Protein AF-0000000071056641 (afdb_homodimer)

pLDDT: mean 96.07, std 5.94, range [44.53, 98.94]

Radius of gyration: 26.19 Å; Cα contacts (8 Å, |Δi|>4): 1734; chains: 2; bounding box: 54×70×56 Å

InterPro domains:
  IPR001544 Aminotransferase class IV [PF01063] (57-292)
  IPR005786 Branched-chain amino acid aminotransferase II [PIRSF006468] (6-339)
  IPR005786 Branched-chain amino acid aminotransferase II [PTHR42825] (4-339)
  IPR005786 Branched-chain amino acid aminotransferase II [TIGR01123] (30-339)
  IPR018300 Aminotransferase, class IV, conserved site [PS00770] (220-249)
  IPR033939 Branched-chain aminotransferase [cd01557] (42-327)
  IPR036038 Aminotransferase-like, PLP-dependent enzymes [SSF56752] (4-336)
  IPR043131 Branched-chain-amino-acid aminotransferase-like, N-terminal [G3DSA:3.30.470.10] (1-159)
  IPR043132 Branched-chain-amino-acid aminotransferase-like, C-terminal [G3DSA:3.20.10.10] (160-340)

Sequence (680 aa):
MTVELDWENLGFAYRKLPFRYISYYKDGQWDEGDLTEDSKLHISESSPALHYGQQGFEGLKAYRTKDGSVQLFRPDMNAERLQRTADRLLMPQVPTDKFIEACKQVVKANDDFVPPYGTGATLYLRPLLIGVGDIIGVHPAEEYIFTVFAMPVGNYFKGGLAPTNFLIQDKYDRAAPQGTGAAKVGGNYASSLLPGNYAKDKGFSDVIYLDPATHTKIEEVGSANFFGITADNEFITPYSPSILPSITKYSLLYLAENRFNMKAIEGEVRLDELDKFVEAGACGTAAVISPIGGVQHGDDFHVFYSETEVGPVTRKLYNELTGIQFGDIEAPEGWIVKVDMTVELDWENLGFAYRKLPFRYISYYKDGQWDEGDLTEDSKLHISESSPALHYGQQGFEGLKAYRTKDGSVQLFRPDMNAERLQRTADRLLMPQVPTDKFIEACKQVVKANDDFVPPYGTGATLYLRPLLIGVGDIIGVHPAEEYIFTVFAMPVGNYFKGGLAPTNFLIQDKYDRAAPQGTGAAKVGGNYASSLLPGNYAKDKGFSDVIYLDPATHTKIEEVGSANFFGITADNEFITPYSPSILPSITKYSLLYLAENRFNMKAIEGEVRLDELDKFVEAGACGTAAVISPIGGVQHGDDFHVFYSETEVGPVTRKLYNELTGIQFGDIEAPEGWIVKVD

Solvent-accessible surface area (backbone atoms only — not comparable to full-atom values): 34007 Å² total; per-residue (Å²): 122,77,63,89,66,63,52,82,70,49,37,60,48,62,48,92,54,72,45,24,28,43,30,44,32,49,93,87,41,70,56,90,50,45,75,40,66,71,64,53,44,77,39,39,72,39,12,34,22,65,58,30,18,35,25,34,48,53,68,46,47,38,23,32,21,87,88,65,50,37,29,32,56,36,55,64,59,52,25,52,48,46,29,55,26,20,55,53,46,59,42,80,63,62,52,53,67,58,47,48,50,46,51,40,50,32,48,63,71,39,47,55,52,45,31,57,54,89,52,79,23,28,19,36,35,40,42,36,40,34,27,29,41,79,48,49,75,96,62,68,54,77,28,33,40,41,34,35,40,47,28,49,24,26,51,57,45,88,78,48,82,44,26,40,39,30,27,48,41,86,77,50,18,53,30,9,53,44,37,54,22,46,33,56,35,9,28,49,47,22,44,35,42,43,56,33,51,55,22,42,76,72,74,21,78,28,28,33,28,33,34,47,56,75,60,54,28,49,43,34,30,76,91,30,39,41,37,33,29,31,82,84,48,30,41,40,27,50,60,57,68,37,36,61,81,46,68,48,52,52,48,48,43,49,42,36,34,76,72,63,71,27,54,55,42,75,34,88,40,46,63,93,53,57,80,55,30,45,29,36,31,33,29,25,73,74,54,51,46,38,37,35,3,30,39,33,47,88,90,44,73,49,67,40,56,29,64,75,47,65,39,71,66,61,50,50,51,46,51,50,54,51,27,32,53,38,62,77,32,89,61,66,91,80,39,67,46,74,52,129,123,74,64,90,68,64,53,79,70,49,36,59,48,62,47,92,55,72,49,22,28,43,30,44,32,49,92,88,40,70,56,90,51,45,77,41,64,71,65,51,42,77,40,40,73,37,13,34,22,65,57,28,18,33,25,34,48,52,67,45,47,37,24,32,20,89,89,66,50,38,30,33,58,36,53,64,60,52,26,51,50,45,30,53,26,20,54,54,45,59,43,80,63,62,54,52,67,60,47,46,50,45,51,41,51,33,48,63,71,38,46,54,52,45,31,57,55,89,51,78,23,28,21,37,35,40,40,38,39,34,27,30,39,77,48,49,73,97,62,67,55,76,28,33,40,41,33,34,40,50,30,48,23,27,49,56,44,88,79,48,82,44,27,42,39,30,29,48,42,86,77,48,17,54,30,10,52,43,37,55,21,47,34,56,36,8,28,49,47,22,43,35,42,42,55,34,51,54,23,42,76,72,73,22,76,28,28,33,27,34,35,47,55,76,59,54,27,48,44,34,30,76,90,28,38,41,37,32,28,32,82,85,48,31,41,39,27,49,60,57,66,37,36,61,81,47,68,48,51,53,49,48,43,48,42,35,32,77,71,64,72,27,53,55,40,74,35,87,40,46,63,92,52,56,80,55,30,45,30,36,31,33,30,27,72,73,52,51,48,39,38,35,2,30,40,33,47,87,89,46,73,47,67,38,58,28,65,74,46,65,38,71,65,61,49,50,52,45,51,51,53,51,27,32,54,38,62,78,33,89,61,64,89,80,40,68,45,75,53,129

Structure (mmCIF, N/CA/C/O backbone):
data_AF-0000000071056641-model_v1
#
loop_
_entity.id
_entity.type
_entity.pdbx_description
1 polymer 'Branched-chain-amino-acid aminotransferase'
#
loop_
_atom_site.group_PDB
_atom_site.id
_atom_site.type_symbol
_atom_site.label_atom_id
_atom_site.label_alt_id
_atom_site.label_comp_id
_atom_site.label_asym_id
_atom_site.label_entity_id
_atom_site.label_seq_id
_atom_site.pdbx_PDB_ins_code
_atom_site.Cartn_x
_atom_site.Cartn_y
_atom_site.Cartn_z
_atom_site.occupancy
_atom_site.B_iso_or_equiv
_atom_site.auth_seq_id
_atom_site.auth_comp_id
_atom_site.auth_asym_id
_atom_site.auth_atom_id
_atom_site.pdbx_PDB_model_num
ATOM 1 N N . MET A 1 1 ? 27.5 27.75 10.789 1 44.53 1 MET A N 1
ATOM 2 C CA . MET A 1 1 ? 27.391 28.594 9.602 1 44.53 1 MET A CA 1
ATOM 3 C C . MET A 1 1 ? 26.016 28.438 8.953 1 44.53 1 MET A C 1
ATOM 5 O O . MET A 1 1 ? 25.578 27.312 8.695 1 44.53 1 MET A O 1
ATOM 9 N N . THR A 1 2 ? 25.078 29.438 9.062 1 56.69 2 THR A N 1
ATOM 10 C CA . THR A 1 2 ? 23.75 29.406 8.461 1 56.69 2 THR A CA 1
ATOM 11 C C . THR A 1 2 ? 23.828 29.172 6.957 1 56.69 2 THR A C 1
ATOM 13 O O . THR A 1 2 ? 24.625 29.828 6.266 1 56.69 2 THR A O 1
ATOM 16 N N . VAL A 1 3 ? 23.406 27.922 6.527 1 75.75 3 VAL A N 1
ATOM 17 C CA . VAL A 1 3 ? 23.359 27.656 5.094 1 75.75 3 VAL A CA 1
ATOM 18 C C . VAL A 1 3 ? 22.547 28.75 4.395 1 75.75 3 VAL A C 1
ATOM 20 O O . VAL A 1 3 ? 21.656 29.344 4.988 1 75.75 3 VAL A O 1
ATOM 23 N N . GLU A 1 4 ? 23.062 29.297 3.387 1 84.06 4 GLU A N 1
ATOM 24 C CA . GLU A 1 4 ? 22.359 30.312 2.598 1 84.06 4 GLU A CA 1
ATOM 25 C C . GLU A 1 4 ? 21.328 29.688 1.677 1 84.06 4 GLU A C 1
ATOM 27 O O . GLU A 1 4 ? 21.672 29.078 0.66 1 84.06 4 GLU A O 1
ATOM 32 N N . LEU A 1 5 ? 20.141 29.578 2.174 1 89.69 5 LEU A N 1
ATOM 33 C CA . LEU A 1 5 ? 19.016 29.125 1.372 1 89.69 5 LEU A CA 1
ATOM 34 C C . LEU A 1 5 ? 18 30.25 1.178 1 89.69 5 LEU A C 1
ATOM 36 O O . LEU A 1 5 ? 17.922 31.172 1.989 1 89.69 5 LEU A O 1
ATOM 40 N N . ASP A 1 6 ? 17.344 30.281 0.042 1 92.19 6 ASP A N 1
ATOM 41 C CA . ASP A 1 6 ? 16.203 31.172 -0.149 1 92.19 6 ASP A CA 1
ATOM 42 C C . ASP A 1 6 ? 15 30.719 0.666 1 92.19 6 ASP A C 1
ATOM 44 O O . ASP A 1 6 ? 14.062 30.125 0.12 1 92.19 6 ASP A O 1
ATOM 48 N N . TRP A 1 7 ? 14.969 31.094 1.919 1 91.44 7 TRP A N 1
ATOM 49 C CA . TRP A 1 7 ? 14.016 30.594 2.902 1 91.44 7 TRP A CA 1
ATOM 50 C C . TRP A 1 7 ? 12.594 30.984 2.529 1 91.44 7 TRP A C 1
ATOM 52 O O . TRP A 1 7 ? 11.633 30.328 2.938 1 91.44 7 TRP A O 1
ATOM 62 N N . GLU A 1 8 ? 12.422 32.031 1.769 1 86.44 8 GLU A N 1
ATOM 63 C CA . GLU A 1 8 ? 11.094 32.531 1.451 1 86.44 8 GLU A CA 1
ATOM 64 C C . GLU A 1 8 ? 10.469 31.781 0.283 1 86.44 8 GLU A C 1
ATOM 66 O O . GLU A 1 8 ? 9.258 31.859 0.064 1 86.44 8 GLU A O 1
ATOM 71 N N . ASN A 1 9 ? 11.359 31.078 -0.434 1 87 9 ASN A N 1
ATOM 72 C CA . ASN A 1 9 ? 10.883 30.375 -1.617 1 87 9 ASN A CA 1
ATOM 73 C C . ASN A 1 9 ? 11.367 28.938 -1.648 1 87 9 ASN A C 1
ATOM 75 O O . ASN A 1 9 ? 11.867 28.469 -2.672 1 87 9 ASN A O 1
ATOM 79 N N . LEU A 1 10 ? 11.273 28.172 -0.649 1 89.25 10 LEU A N 1
ATOM 80 C CA . LEU A 1 10 ? 11.773 26.812 -0.554 1 89.25 10 LEU A CA 1
ATOM 81 C C . LEU A 1 10 ? 10.828 25.828 -1.239 1 89.25 10 LEU A C 1
ATOM 83 O O . LEU A 1 10 ? 11.258 24.797 -1.754 1 89.25 10 LEU A O 1
ATOM 87 N N . GLY A 1 11 ? 9.484 26.125 -1.281 1 88.38 11 GLY A N 1
ATOM 88 C CA . GLY A 1 11 ? 8.516 25.109 -1.692 1 88.38 11 GLY A CA 1
ATOM 89 C C . GLY A 1 11 ? 8.484 23.906 -0.771 1 88.38 11 GLY A C 1
ATOM 90 O O . GLY A 1 11 ? 8.844 24 0.405 1 88.38 11 GLY A O 1
ATOM 91 N N . PHE A 1 12 ? 7.992 22.719 -1.214 1 90.62 12 PHE A N 1
ATOM 92 C CA . PHE A 1 12 ? 7.922 21.469 -0.471 1 90.62 12 PHE A CA 1
ATOM 93 C C . PHE A 1 12 ? 8.594 20.344 -1.249 1 90.62 12 PHE A C 1
ATOM 95 O O . PHE A 1 12 ? 7.922 19.562 -1.939 1 90.62 12 PHE A O 1
ATOM 102 N N . ALA A 1 13 ? 9.898 20.312 -1.163 1 92 13 ALA A N 1
ATOM 103 C CA . ALA A 1 13 ? 10.672 19.344 -1.946 1 92 13 ALA A CA 1
ATOM 104 C C . ALA A 1 13 ? 11.773 18.719 -1.103 1 92 13 ALA A C 1
ATOM 106 O O . ALA A 1 13 ? 12.234 19.312 -0.127 1 92 13 ALA A O 1
ATOM 107 N N . TYR A 1 14 ? 12.148 17.547 -1.567 1 95.75 14 TYR A N 1
ATOM 108 C CA . TYR A 1 14 ? 13.266 16.859 -0.921 1 95.75 14 TYR A CA 1
ATOM 109 C C . TYR A 1 14 ? 14.555 17.656 -1.056 1 95.75 14 TYR A C 1
ATOM 111 O O . TYR A 1 14 ? 14.82 18.25 -2.109 1 95.75 14 TYR A O 1
ATOM 119 N N . ARG A 1 15 ? 15.297 17.766 -0.001 1 95.69 15 ARG A N 1
ATOM 120 C CA . ARG A 1 15 ? 16.656 18.266 0.057 1 95.69 15 ARG A CA 1
ATOM 121 C C . ARG A 1 15 ? 17.547 17.359 0.908 1 95.69 15 ARG A C 1
ATOM 123 O O . ARG A 1 15 ? 17.219 17.078 2.064 1 95.69 15 ARG A O 1
ATOM 130 N N . LYS A 1 16 ? 18.625 16.922 0.316 1 96.62 16 LYS A N 1
ATOM 131 C CA . LYS A 1 16 ? 19.531 16.062 1.068 1 96.62 16 LYS A CA 1
ATOM 132 C C . LYS A 1 16 ? 20.266 16.844 2.145 1 96.62 16 LYS A C 1
ATOM 134 O O . LYS A 1 16 ? 21.094 17.703 1.835 1 96.62 16 LYS A O 1
ATOM 139 N N . LEU A 1 17 ? 19.953 16.547 3.328 1 97.88 17 LEU A N 1
ATOM 140 C CA . LEU A 1 17 ? 20.672 17.172 4.438 1 97.88 17 LEU A CA 1
ATOM 141 C C . LEU A 1 17 ? 21.812 16.266 4.906 1 97.88 17 LEU A C 1
ATOM 143 O O . LEU A 1 17 ? 21.859 15.086 4.562 1 97.88 17 LEU A O 1
ATOM 147 N N . PRO A 1 18 ? 22.75 16.828 5.672 1 97.75 18 PRO A N 1
ATOM 148 C CA . PRO A 1 18 ? 23.953 16.094 6.043 1 97.75 18 PRO A CA 1
ATOM 149 C C . PRO A 1 18 ? 23.656 14.867 6.91 1 97.75 18 PRO A C 1
ATOM 151 O O . PRO A 1 18 ? 24.328 13.836 6.789 1 97.75 18 PRO A O 1
ATOM 154 N N . PHE A 1 19 ? 22.562 15.031 7.766 1 98.69 19 PHE A N 1
ATOM 155 C CA . PHE A 1 19 ? 22.406 13.961 8.742 1 98.69 19 PHE A CA 1
ATOM 156 C C . PHE A 1 19 ? 20.969 13.445 8.766 1 98.69 19 PHE A C 1
ATOM 158 O O . PHE A 1 19 ? 20.031 14.219 8.578 1 98.69 19 PHE A O 1
ATOM 165 N N . ARG A 1 20 ? 20.828 12.203 8.977 1 98.88 20 ARG A N 1
ATOM 166 C CA . ARG A 1 20 ? 19.594 11.531 9.352 1 98.88 20 ARG A CA 1
ATOM 167 C C . ARG A 1 20 ? 19.828 10.508 10.453 1 98.88 20 ARG A C 1
ATOM 169 O O . ARG A 1 20 ? 20.984 10.227 10.805 1 98.88 20 ARG A O 1
ATOM 176 N N . TYR A 1 21 ? 18.812 10.117 11.07 1 98.94 21 TYR A N 1
ATOM 177 C CA . TYR A 1 21 ? 18.844 9.086 12.102 1 98.94 21 TYR A CA 1
ATOM 178 C C . TYR A 1 21 ? 18.469 7.727 11.516 1 98.94 21 TYR A C 1
ATOM 180 O O . TYR A 1 21 ? 17.578 7.637 10.664 1 98.94 21 TYR A O 1
ATOM 188 N N . ILE A 1 22 ? 19.109 6.645 11.906 1 98.94 22 ILE A N 1
ATOM 189 C CA . ILE A 1 22 ? 18.719 5.305 11.469 1 98.94 22 ILE A CA 1
ATOM 190 C C . ILE A 1 22 ? 18.875 4.32 12.625 1 98.94 22 ILE A C 1
ATOM 192 O O . ILE A 1 22 ? 19.844 4.398 13.391 1 98.94 22 ILE A O 1
ATOM 196 N N . SER A 1 23 ? 17.953 3.5 12.82 1 98.94 23 SER A N 1
ATOM 197 C CA . SER A 1 23 ? 17.922 2.426 13.805 1 98.94 23 SER A CA 1
ATOM 198 C C . SER A 1 23 ? 17.406 1.129 13.203 1 98.94 23 SER A C 1
ATOM 200 O O . SER A 1 23 ? 16.562 1.153 12.305 1 98.94 23 SER A O 1
ATOM 202 N N . TYR A 1 24 ? 17.875 0.004 13.688 1 98.88 24 TYR A N 1
ATOM 203 C CA . TYR A 1 24 ? 17.5 -1.311 13.18 1 98.88 24 TYR A CA 1
ATOM 204 C C . TYR A 1 24 ? 16.844 -2.152 14.273 1 98.88 24 TYR A C 1
ATOM 206 O O . TYR A 1 24 ? 17.234 -2.074 15.438 1 98.88 24 TYR A O 1
ATOM 214 N N . TYR A 1 25 ? 15.875 -2.822 13.953 1 98.88 25 TYR A N 1
ATOM 215 C CA . TYR A 1 25 ? 15.266 -3.844 14.797 1 98.88 25 TYR A CA 1
ATOM 216 C C . TYR A 1 25 ? 15.648 -5.242 14.328 1 98.88 25 TYR A C 1
ATOM 218 O O . TYR A 1 25 ? 15.438 -5.594 13.164 1 98.88 25 TYR A O 1
ATOM 226 N N . LYS A 1 26 ? 16.172 -6.016 15.125 1 97.81 26 LYS A N 1
ATOM 227 C CA . LYS A 1 26 ? 16.578 -7.402 14.883 1 97.81 26 LYS A CA 1
ATOM 228 C C . LYS A 1 26 ? 16.516 -8.219 16.172 1 97.81 26 LYS A C 1
ATOM 230 O O . LYS A 1 26 ? 16.812 -7.703 17.25 1 97.81 26 LYS A O 1
ATOM 235 N N . ASP A 1 27 ? 16.094 -9.484 16.062 1 97.06 27 ASP A N 1
ATOM 236 C CA . ASP A 1 27 ? 16.047 -10.422 17.188 1 97.06 27 ASP A CA 1
ATOM 237 C C . ASP A 1 27 ? 15.219 -9.859 18.344 1 97.06 27 ASP A C 1
ATOM 239 O O . ASP A 1 27 ? 15.625 -9.945 19.5 1 97.06 27 ASP A O 1
ATOM 243 N N . GLY A 1 28 ? 14.266 -9.141 18.031 1 96.44 28 GLY A N 1
ATOM 244 C CA . GLY A 1 28 ? 13.281 -8.742 19.016 1 96.44 28 GLY A CA 1
ATOM 245 C C . GLY A 1 28 ? 13.602 -7.422 19.688 1 96.44 28 GLY A C 1
ATOM 246 O O . GLY A 1 28 ? 12.969 -7.047 20.672 1 96.44 28 GLY A O 1
ATOM 247 N N . GLN A 1 29 ? 14.586 -6.699 19.125 1 98.12 29 GLN A N 1
ATOM 248 C CA . GLN A 1 29 ? 14.945 -5.469 19.828 1 98.12 29 GLN A CA 1
ATOM 249 C C . GLN A 1 29 ? 15.438 -4.406 18.844 1 98.12 29 GLN A C 1
ATOM 251 O O . GLN A 1 29 ? 16.047 -4.727 17.828 1 98.12 29 GLN A O 1
ATOM 256 N N . TRP A 1 30 ? 15.195 -3.141 19.203 1 98.75 30 TRP A N 1
ATOM 257 C CA . TRP A 1 30 ? 15.797 -2.006 18.516 1 98.75 30 TRP A CA 1
ATOM 258 C C . TRP A 1 30 ? 17.234 -1.785 18.969 1 98.75 30 TRP A C 1
ATOM 260 O O . TRP A 1 30 ? 17.531 -1.89 20.172 1 98.75 30 TRP A O 1
ATOM 270 N N . ASP A 1 31 ? 18.125 -1.463 18.109 1 98.75 31 ASP A N 1
ATOM 271 C CA . ASP A 1 31 ? 19.438 -1.009 18.531 1 98.75 31 ASP A CA 1
ATOM 272 C C . ASP A 1 31 ? 19.406 0.447 18.984 1 98.75 31 ASP A C 1
ATOM 274 O O . ASP A 1 31 ? 18.328 1.037 19.109 1 98.75 31 ASP A O 1
ATOM 278 N N . GLU A 1 32 ? 20.484 1.007 19.328 1 98.12 32 GLU A N 1
ATOM 279 C CA . GLU A 1 32 ? 20.531 2.346 19.906 1 98.12 32 GLU A CA 1
ATOM 280 C C . GLU A 1 32 ? 20.281 3.412 18.844 1 98.12 32 GLU A C 1
ATOM 282 O O . GLU A 1 32 ? 19.828 4.52 19.156 1 98.12 32 GLU A O 1
ATOM 287 N N . GLY A 1 33 ? 20.422 3.068 17.562 1 98.38 33 GLY A N 1
ATOM 288 C CA . GLY A 1 33 ? 20.344 4.043 16.484 1 98.38 33 GLY A CA 1
ATOM 289 C C . GLY A 1 33 ? 21.531 4.977 16.438 1 98.38 33 GLY A C 1
ATOM 290 O O . GLY A 1 33 ? 22.328 5.031 17.375 1 98.38 33 GLY A O 1
ATOM 291 N N . ASP A 1 34 ? 21.688 5.633 15.305 1 98.12 34 ASP A N 1
ATOM 292 C CA . ASP A 1 34 ? 22.797 6.566 15.102 1 98.12 34 ASP A CA 1
ATOM 293 C C . ASP A 1 34 ? 22.453 7.59 14.016 1 98.12 34 ASP A C 1
ATOM 295 O O . ASP A 1 34 ? 21.562 7.367 13.203 1 98.12 34 ASP A O 1
ATOM 299 N N . LEU A 1 35 ? 23.141 8.711 14.102 1 98.81 35 LEU A N 1
ATOM 300 C CA . LEU A 1 35 ? 23.125 9.625 12.977 1 98.81 35 LEU A CA 1
ATOM 301 C C . LEU A 1 35 ? 24 9.117 11.836 1 98.81 35 LEU A C 1
ATOM 303 O O . LEU A 1 35 ? 25.031 8.484 12.086 1 98.81 35 LEU A O 1
ATOM 307 N N . THR A 1 36 ? 23.594 9.289 10.672 1 98.75 36 THR A N 1
ATOM 308 C CA . THR A 1 36 ? 24.359 8.883 9.5 1 98.75 36 THR A CA 1
ATOM 309 C C . THR A 1 36 ? 24.25 9.938 8.398 1 98.75 36 THR A C 1
ATOM 311 O O . THR A 1 36 ? 23.312 10.727 8.375 1 98.75 36 THR A O 1
ATOM 314 N N . GLU A 1 37 ? 25.219 9.977 7.547 1 98.69 37 GLU A N 1
ATOM 315 C CA . GLU A 1 37 ? 25.219 10.883 6.402 1 98.69 37 GLU A CA 1
ATOM 316 C C . GLU A 1 37 ? 24.719 10.172 5.145 1 98.69 37 GLU A C 1
ATOM 318 O O . GLU A 1 37 ? 24.562 10.805 4.094 1 98.69 37 GLU A O 1
ATOM 323 N N . ASP A 1 38 ? 24.484 8.883 5.195 1 98.56 38 ASP A N 1
ATOM 324 C CA . ASP A 1 38 ? 24.062 8.078 4.055 1 98.56 38 ASP A CA 1
ATOM 325 C C . ASP A 1 38 ? 22.562 8.25 3.793 1 98.56 38 ASP A C 1
ATOM 327 O O . ASP A 1 38 ? 21.734 7.766 4.562 1 98.56 38 ASP A O 1
ATOM 331 N N . SER A 1 39 ? 22.25 8.891 2.707 1 98.56 39 SER A N 1
ATOM 332 C CA . SER A 1 39 ? 20.844 9.188 2.4 1 98.56 39 SER A CA 1
ATOM 333 C C . SER A 1 39 ? 20.203 8.062 1.6 1 98.56 39 SER A C 1
ATOM 335 O O . SER A 1 39 ? 19.109 8.211 1.078 1 98.56 39 SER A O 1
ATOM 337 N N . LYS A 1 40 ? 20.906 6.945 1.434 1 98.5 40 LYS A N 1
ATOM 338 C CA . LYS A 1 40 ? 20.375 5.773 0.737 1 98.5 40 LYS A CA 1
ATOM 339 C C . LYS A 1 40 ? 20.078 4.641 1.714 1 98.5 40 LYS A C 1
ATOM 341 O O . LYS A 1 40 ? 20.812 4.441 2.682 1 98.5 40 LYS A O 1
ATOM 346 N N . LEU A 1 41 ? 19.016 3.969 1.493 1 98.69 41 LEU A N 1
ATOM 347 C CA . LEU A 1 41 ? 18.75 2.709 2.182 1 98.69 41 LEU A CA 1
ATOM 348 C C . LEU A 1 41 ? 19.234 1.523 1.352 1 98.69 41 LEU A C 1
ATOM 350 O O . LEU A 1 41 ? 19.047 1.491 0.135 1 98.69 41 LEU A O 1
ATOM 354 N N . HIS A 1 42 ? 19.938 0.665 1.967 1 98.69 42 HIS A N 1
ATOM 355 C CA . HIS A 1 42 ? 20.453 -0.559 1.367 1 98.69 42 HIS A CA 1
ATOM 356 C C . HIS A 1 42 ? 19.719 -1.785 1.884 1 98.69 42 HIS A C 1
ATOM 358 O O . HIS A 1 42 ? 20 -2.281 2.975 1 98.69 42 HIS A O 1
ATOM 364 N N . ILE A 1 43 ? 18.781 -2.236 1.174 1 98.69 43 ILE A N 1
ATOM 365 C CA . ILE A 1 43 ? 17.891 -3.262 1.718 1 98.69 43 ILE A CA 1
ATOM 366 C C . ILE A 1 43 ? 17.766 -4.414 0.725 1 98.69 43 ILE A C 1
ATOM 368 O O . ILE A 1 43 ? 18.016 -4.242 -0.472 1 98.69 43 ILE A O 1
ATOM 372 N N . SER A 1 44 ? 17.391 -5.535 1.195 1 98.62 44 SER A N 1
ATOM 373 C CA . SER A 1 44 ? 17.203 -6.734 0.388 1 98.62 44 SER A CA 1
ATOM 374 C C . SER A 1 44 ? 16.234 -6.48 -0.762 1 98.62 44 SER A C 1
ATOM 376 O O . SER A 1 44 ? 15.219 -5.805 -0.587 1 98.62 44 SER A O 1
ATOM 378 N N . GLU A 1 45 ? 16.469 -7.086 -1.904 1 98.5 45 GLU A N 1
ATOM 379 C CA . GLU A 1 45 ? 15.555 -7.043 -3.049 1 98.5 45 GLU A CA 1
ATOM 380 C C . GLU A 1 45 ? 14.211 -7.68 -2.715 1 98.5 45 GLU A C 1
ATOM 382 O O . GLU A 1 45 ? 13.227 -7.488 -3.436 1 98.5 45 GLU A O 1
ATOM 387 N N . SER A 1 46 ? 14.188 -8.43 -1.625 1 98.38 46 SER A N 1
ATOM 388 C CA . SER A 1 46 ? 12.969 -9.141 -1.259 1 98.38 46 SER A CA 1
ATOM 389 C C . SER A 1 46 ? 12.312 -8.516 -0.029 1 98.38 46 SER A C 1
ATOM 391 O O . SER A 1 46 ? 11.453 -9.141 0.604 1 98.38 46 SER A O 1
ATOM 393 N N . SER A 1 47 ? 12.672 -7.316 0.354 1 98.69 47 SER A N 1
ATOM 394 C CA . SER A 1 47 ? 12.164 -6.676 1.563 1 98.69 47 SER A CA 1
ATOM 395 C C . SER A 1 47 ? 10.648 -6.527 1.514 1 98.69 47 SER A C 1
ATOM 397 O O . SER A 1 47 ? 10.102 -6.039 0.523 1 98.69 47 SER A O 1
ATOM 399 N N . PRO A 1 48 ? 9.914 -6.855 2.561 1 98.56 48 PRO A N 1
ATOM 400 C CA . PRO A 1 48 ? 8.453 -6.75 2.59 1 98.56 48 PRO A CA 1
ATOM 401 C C . PRO A 1 48 ? 7.961 -5.328 2.332 1 98.56 48 PRO A C 1
ATOM 403 O O . PRO A 1 48 ? 6.879 -5.137 1.77 1 98.56 48 PRO A O 1
ATOM 406 N N . ALA A 1 49 ? 8.773 -4.348 2.639 1 98.69 49 ALA A N 1
ATOM 407 C CA . ALA A 1 49 ? 8.398 -2.961 2.375 1 98.69 49 ALA A CA 1
ATOM 408 C C . ALA A 1 49 ? 8.234 -2.711 0.879 1 98.69 49 ALA A C 1
ATOM 410 O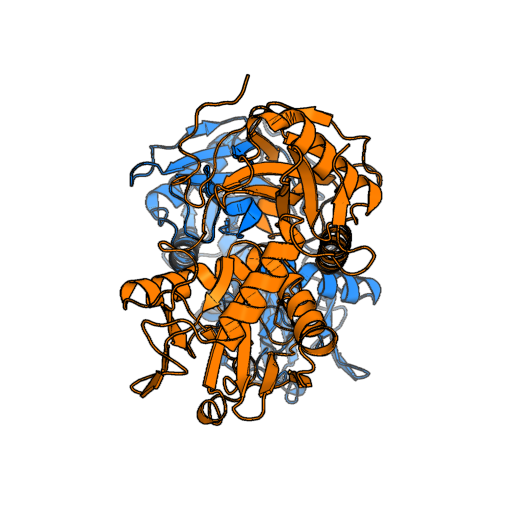 O . ALA A 1 49 ? 7.473 -1.835 0.468 1 98.69 49 ALA A O 1
ATOM 411 N N . LEU A 1 50 ? 8.922 -3.498 0.056 1 98.62 50 LEU A N 1
ATOM 412 C CA . LEU A 1 50 ? 8.953 -3.26 -1.383 1 98.62 50 LEU A CA 1
ATOM 413 C C . LEU A 1 50 ? 7.922 -4.129 -2.098 1 98.62 50 LEU A C 1
ATOM 415 O O . LEU A 1 50 ? 7.539 -3.838 -3.232 1 98.62 50 LEU A O 1
ATOM 419 N N . HIS A 1 51 ? 7.461 -5.188 -1.435 1 98 51 HIS A N 1
ATOM 420 C CA . HIS A 1 51 ? 6.578 -6.152 -2.084 1 98 51 HIS A CA 1
ATOM 421 C C . HIS A 1 51 ? 5.191 -6.145 -1.455 1 98 51 HIS A C 1
ATOM 423 O O . HIS A 1 51 ? 4.184 -6.223 -2.162 1 98 51 HIS A O 1
ATOM 429 N N . TYR A 1 52 ? 5.195 -5.98 -0.166 1 97.38 52 TYR A N 1
ATOM 430 C CA . TYR A 1 52 ? 3.947 -6.195 0.557 1 97.38 52 TYR A CA 1
ATOM 431 C C . TYR A 1 52 ? 3.531 -4.941 1.314 1 97.38 52 TYR A C 1
ATOM 433 O O . TYR A 1 52 ? 2.779 -5.016 2.289 1 97.38 52 TYR A O 1
ATOM 441 N N . GLY A 1 53 ? 4.141 -3.816 0.983 1 98 53 GLY A N 1
ATOM 442 C CA . GLY A 1 53 ? 3.707 -2.521 1.482 1 98 53 GLY A CA 1
ATOM 443 C C . GLY A 1 53 ? 3.82 -2.395 2.99 1 98 53 GLY A C 1
ATOM 444 O O . GLY A 1 53 ? 3.062 -1.65 3.613 1 98 53 GLY A O 1
ATOM 445 N N . GLN A 1 54 ? 4.676 -3.164 3.611 1 98.56 54 GLN A N 1
ATOM 446 C CA . GLN A 1 54 ? 4.844 -3.051 5.055 1 98.56 54 GLN A CA 1
ATOM 447 C C . GLN A 1 54 ? 5.66 -1.812 5.418 1 98.56 54 GLN A C 1
ATOM 449 O O . GLN A 1 54 ? 6.848 -1.912 5.734 1 98.56 54 GLN A O 1
ATOM 454 N N . GLN A 1 55 ? 4.988 -0.68 5.34 1 98.5 55 GLN A N 1
ATOM 455 C CA . GLN A 1 55 ? 5.559 0.651 5.523 1 98.5 55 GLN A CA 1
ATOM 456 C C . GLN A 1 55 ? 4.629 1.537 6.348 1 98.5 55 GLN A C 1
ATOM 458 O O . GLN A 1 55 ? 3.406 1.484 6.188 1 98.5 55 GLN A O 1
ATOM 463 N N . GLY A 1 56 ? 5.164 2.25 7.285 1 98.56 56 GLY A N 1
ATOM 464 C CA . GLY A 1 56 ? 4.512 3.346 7.984 1 98.56 56 GLY A CA 1
ATOM 465 C C . GLY A 1 56 ? 5.375 4.586 8.086 1 98.56 56 GLY A C 1
ATOM 466 O O . GLY A 1 56 ? 6.602 4.492 8.164 1 98.56 56 GLY A O 1
ATOM 467 N N . PHE A 1 57 ? 4.773 5.703 8.016 1 98.62 57 PHE A N 1
ATOM 468 C CA . PHE A 1 57 ? 5.562 6.926 8.109 1 98.62 57 PHE A CA 1
ATOM 469 C C . PHE A 1 57 ? 4.805 8 8.883 1 98.62 57 PHE A C 1
ATOM 471 O O . PHE A 1 57 ? 3.617 7.848 9.164 1 98.62 57 PHE A O 1
ATOM 478 N N . GLU A 1 58 ? 5.473 9.016 9.266 1 98.69 58 GLU A N 1
ATOM 479 C CA . GLU A 1 58 ? 4.918 10.211 9.898 1 98.69 58 GLU A CA 1
ATOM 480 C C . GLU A 1 58 ? 5.461 11.477 9.258 1 98.69 58 GLU A C 1
ATOM 482 O O . GLU A 1 58 ? 6.363 11.422 8.414 1 98.69 58 GLU A O 1
ATOM 487 N N . GLY A 1 59 ? 4.91 12.547 9.547 1 98.06 59 GLY A N 1
ATOM 488 C CA . GLY A 1 59 ? 5.34 13.891 9.203 1 98.06 59 GLY A CA 1
ATOM 489 C C . GLY A 1 59 ? 5.102 14.898 10.32 1 98.06 59 GLY A C 1
ATOM 490 O O . GLY A 1 59 ? 3.998 14.977 10.859 1 98.06 59 GLY A O 1
ATOM 491 N N . LEU A 1 60 ? 6.07 15.5 10.664 1 98.69 60 LEU A N 1
ATOM 492 C CA . LEU A 1 60 ? 5.969 16.594 11.625 1 98.69 60 LEU A CA 1
ATOM 493 C C . LEU A 1 60 ? 6.988 17.688 11.312 1 98.69 60 LEU A C 1
ATOM 495 O O . LEU A 1 60 ? 7.727 17.594 10.336 1 98.69 60 LEU A O 1
ATOM 499 N N . LYS A 1 61 ? 6.949 18.75 12.062 1 98.5 61 LYS A N 1
ATOM 500 C CA . LYS A 1 61 ? 7.812 19.891 11.75 1 98.5 61 LYS A CA 1
ATOM 501 C C . LYS A 1 61 ? 8.531 20.391 12.992 1 98.5 61 LYS A C 1
ATOM 503 O O . LYS A 1 61 ? 8.039 20.234 14.109 1 98.5 61 LYS A O 1
ATOM 508 N N . ALA A 1 62 ? 9.688 20.922 12.766 1 98.75 62 ALA A N 1
ATOM 509 C CA . ALA A 1 62 ? 10.414 21.719 13.742 1 98.75 62 ALA A CA 1
ATOM 510 C C . ALA A 1 62 ? 10.344 23.203 13.391 1 98.75 62 ALA A C 1
ATOM 512 O O . ALA A 1 62 ? 10.43 23.578 12.219 1 98.75 62 ALA A O 1
ATOM 513 N N . TYR A 1 63 ? 10.195 24.016 14.398 1 98.25 63 TYR A N 1
ATOM 514 C CA . TYR A 1 63 ? 9.977 25.438 14.25 1 98.25 63 TYR A CA 1
ATOM 515 C C . TYR A 1 63 ? 11.016 26.234 15.039 1 98.25 63 TYR A C 1
ATOM 517 O O . TYR A 1 63 ? 11.195 26.016 16.234 1 98.25 63 TYR A O 1
ATOM 525 N N . ARG A 1 64 ? 11.68 27.141 14.336 1 98.06 64 ARG A N 1
ATOM 526 C CA . ARG A 1 64 ? 12.492 28.094 15.078 1 98.06 64 ARG A CA 1
ATOM 527 C C . ARG A 1 64 ? 11.625 29.219 15.633 1 98.06 64 ARG A C 1
ATOM 529 O O . ARG A 1 64 ? 10.812 29.812 14.914 1 98.06 64 ARG A O 1
ATOM 536 N N . THR A 1 65 ? 11.766 29.5 16.906 1 97.94 65 THR A N 1
ATOM 537 C CA . THR A 1 65 ? 10.969 30.531 17.562 1 97.94 65 THR A CA 1
ATOM 538 C C . THR A 1 65 ? 11.711 31.859 17.562 1 97.94 65 THR A C 1
ATOM 540 O O . THR A 1 65 ? 12.867 31.938 17.125 1 97.94 65 THR A O 1
ATOM 543 N N . LYS A 1 66 ? 11.078 32.812 18.047 1 97.5 66 LYS A N 1
ATOM 544 C CA . LYS A 1 66 ? 11.586 34.188 18.031 1 97.5 66 LYS A CA 1
ATOM 545 C C . LYS A 1 66 ? 12.898 34.281 18.797 1 97.5 66 LYS A C 1
ATOM 547 O O . LYS A 1 66 ? 13.789 35.062 18.438 1 97.5 66 LYS A O 1
ATOM 552 N N . ASP A 1 67 ? 13.109 33.562 19.859 1 96.81 67 ASP A N 1
ATOM 553 C CA . ASP A 1 67 ? 14.305 33.656 20.688 1 96.81 67 ASP A CA 1
ATOM 554 C C . ASP A 1 67 ? 15.414 32.75 20.141 1 96.81 67 ASP A C 1
ATOM 556 O O . ASP A 1 67 ? 16.453 32.594 20.781 1 96.81 67 ASP A O 1
ATOM 560 N N . GLY A 1 68 ? 15.141 32.031 19.031 1 96 68 GLY A N 1
ATOM 561 C CA . GLY A 1 68 ? 16.172 31.234 18.375 1 96 68 GLY A CA 1
ATOM 562 C C . GLY A 1 68 ? 16.094 29.766 18.734 1 96 68 GLY A C 1
ATOM 563 O O . GLY A 1 68 ? 16.703 28.922 18.078 1 96 68 GLY A O 1
ATOM 564 N N . SER A 1 69 ? 15.328 29.531 19.797 1 97.44 69 SER A N 1
ATOM 565 C CA . SER A 1 69 ? 15.156 28.125 20.156 1 97.44 69 SER A CA 1
ATOM 566 C C . SER A 1 69 ? 14.344 27.359 19.109 1 97.44 69 SER A C 1
ATOM 568 O O . SER A 1 69 ? 13.695 27.984 18.266 1 97.44 69 SER A O 1
ATOM 570 N N . VAL A 1 70 ? 14.5 26.078 19.094 1 98.56 70 VAL A N 1
ATOM 571 C CA . VAL A 1 70 ? 13.758 25.234 18.156 1 98.56 70 VAL A CA 1
ATOM 572 C C . VAL A 1 70 ? 12.812 24.312 18.938 1 98.56 70 VAL A C 1
ATOM 574 O O . VAL A 1 70 ? 13.164 23.812 20.016 1 98.56 70 VAL A O 1
ATOM 577 N N . GLN A 1 71 ? 11.562 24.125 18.391 1 98.75 71 GLN A N 1
ATOM 578 C CA . GLN A 1 71 ? 10.602 23.266 19.078 1 98.75 71 GLN A CA 1
ATOM 579 C C . GLN A 1 71 ? 9.859 22.375 18.078 1 98.75 71 GLN A C 1
ATOM 581 O O . GLN A 1 71 ? 9.75 22.703 16.906 1 98.75 71 GLN A O 1
ATOM 586 N N . LEU A 1 72 ? 9.438 21.219 18.578 1 98.88 72 LEU A N 1
ATOM 587 C CA . LEU A 1 72 ? 8.57 20.297 17.859 1 98.88 72 LEU A CA 1
ATOM 588 C C . LEU A 1 72 ? 7.125 20.438 18.312 1 98.88 72 LEU A C 1
ATOM 590 O O . LEU A 1 72 ? 6.863 20.75 19.484 1 98.88 72 LEU A O 1
ATOM 594 N N . PHE A 1 73 ? 6.227 20.266 17.469 1 98.75 73 PHE A N 1
ATOM 595 C CA . PHE A 1 73 ? 4.801 20.312 17.766 1 98.75 73 PHE A CA 1
ATOM 596 C C . PHE A 1 73 ? 4.23 18.906 17.906 1 98.75 73 PHE A C 1
ATOM 598 O O . PHE A 1 73 ? 4.109 18.172 16.922 1 98.75 73 PHE A O 1
ATOM 605 N N . ARG A 1 74 ? 3.895 18.422 19.109 1 98.75 74 ARG A N 1
ATOM 606 C CA . ARG A 1 74 ? 3.176 17.234 19.531 1 98.75 74 ARG A CA 1
ATOM 607 C C . ARG A 1 74 ? 3.801 15.969 18.953 1 98.75 74 ARG A C 1
ATOM 609 O O . ARG A 1 74 ? 3.096 15.109 18.422 1 98.75 74 ARG A O 1
ATOM 616 N N . PRO A 1 75 ? 5.141 15.844 19.078 1 98.88 75 PRO A N 1
ATOM 617 C CA . PRO A 1 75 ? 5.789 14.648 18.531 1 98.88 75 PRO A CA 1
ATOM 618 C C . PRO A 1 75 ? 5.34 13.367 19.219 1 98.88 75 PRO A C 1
ATOM 620 O O . PRO A 1 75 ? 5.445 12.281 18.641 1 98.88 75 PRO A O 1
ATOM 623 N N . ASP A 1 76 ? 4.82 13.484 20.422 1 98.81 76 ASP A N 1
ATOM 624 C CA . ASP A 1 76 ? 4.309 12.328 21.141 1 98.81 76 ASP A CA 1
ATOM 625 C C . ASP A 1 76 ? 3.105 11.719 20.422 1 98.81 76 ASP A C 1
ATOM 627 O O . ASP A 1 76 ? 2.947 10.5 20.391 1 98.81 76 ASP A O 1
ATOM 631 N N . MET A 1 77 ? 2.271 12.586 19.859 1 98.88 77 MET A N 1
ATOM 632 C CA . MET A 1 77 ? 1.099 12.117 19.125 1 98.88 77 MET A CA 1
ATOM 633 C C . MET A 1 77 ? 1.507 11.43 17.828 1 98.88 77 MET A C 1
ATOM 635 O O . MET A 1 77 ? 0.861 10.477 17.406 1 98.88 77 MET A O 1
ATOM 639 N N . ASN A 1 78 ? 2.576 11.945 17.188 1 98.88 78 ASN A N 1
ATOM 640 C CA . ASN A 1 78 ? 3.113 11.258 16.031 1 98.88 78 ASN A CA 1
ATOM 641 C C . ASN A 1 78 ? 3.643 9.875 16.391 1 98.88 78 ASN A C 1
ATOM 643 O O . ASN A 1 78 ? 3.406 8.906 15.664 1 98.88 78 ASN A O 1
ATOM 647 N N . ALA A 1 79 ? 4.344 9.82 17.484 1 98.94 79 ALA A N 1
ATOM 648 C CA . ALA A 1 79 ? 4.863 8.539 17.938 1 98.94 79 ALA A CA 1
ATOM 649 C C . ALA A 1 79 ? 3.732 7.543 18.172 1 98.94 79 ALA A C 1
ATOM 651 O O . ALA A 1 79 ? 3.805 6.391 17.734 1 98.94 79 ALA A O 1
ATOM 652 N N . GLU A 1 80 ? 2.727 7.996 18.844 1 98.88 80 GLU A N 1
ATOM 653 C CA . GLU A 1 80 ? 1.585 7.137 19.141 1 98.88 80 GLU A CA 1
ATOM 654 C C . GLU A 1 80 ? 0.896 6.664 17.859 1 98.88 80 GLU A C 1
ATOM 656 O O . GLU A 1 80 ? 0.482 5.508 17.766 1 98.88 80 GLU A O 1
ATOM 661 N N . ARG A 1 81 ? 0.716 7.562 16.969 1 98.81 81 ARG A N 1
ATOM 662 C CA . ARG A 1 81 ? 0.074 7.188 15.711 1 98.81 81 ARG A CA 1
ATOM 663 C C . ARG A 1 81 ? 0.927 6.188 14.938 1 98.81 81 ARG A C 1
ATOM 665 O O . ARG A 1 81 ? 0.399 5.262 14.312 1 98.81 81 ARG A O 1
ATOM 672 N N . LEU A 1 82 ? 2.23 6.371 14.938 1 98.94 82 LEU A N 1
ATOM 673 C CA . LEU A 1 82 ? 3.1 5.398 14.289 1 98.94 82 LEU A CA 1
ATOM 674 C C . LEU A 1 82 ? 2.965 4.023 14.945 1 98.94 82 LEU A C 1
ATOM 676 O O . LEU A 1 82 ? 3.031 3 14.258 1 98.94 82 LEU A O 1
ATOM 680 N N . GLN A 1 83 ? 2.818 4.02 16.266 1 98.94 83 GLN A N 1
ATOM 681 C CA . GLN A 1 83 ? 2.641 2.754 16.969 1 98.94 83 GLN A CA 1
ATOM 682 C C . GLN A 1 83 ? 1.354 2.059 16.531 1 98.94 83 GLN A C 1
ATOM 684 O O . GLN A 1 83 ? 1.336 0.843 16.328 1 98.94 83 GLN A O 1
ATOM 689 N N . ARG A 1 84 ? 0.276 2.785 16.359 1 98.75 84 ARG A N 1
ATOM 690 C CA . ARG A 1 84 ? -0.97 2.201 15.875 1 98.75 84 ARG A CA 1
ATOM 691 C C . ARG A 1 84 ? -0.803 1.652 14.461 1 98.75 84 ARG A C 1
ATOM 693 O O . ARG A 1 84 ? -1.334 0.588 14.133 1 98.75 84 ARG A O 1
ATOM 700 N N . THR A 1 85 ? -0.114 2.443 13.641 1 98.81 85 THR A N 1
ATOM 701 C CA . THR A 1 85 ? 0.181 1.983 12.289 1 98.81 85 THR A CA 1
ATOM 702 C C . THR A 1 85 ? 0.986 0.688 12.32 1 98.81 85 THR A C 1
ATOM 704 O O . THR A 1 85 ? 0.689 -0.253 11.586 1 98.81 85 THR A O 1
ATOM 707 N N . ALA A 1 86 ? 2.006 0.67 13.18 1 98.88 86 ALA A N 1
ATOM 708 C CA . ALA A 1 86 ? 2.838 -0.52 13.328 1 98.88 86 ALA A CA 1
ATOM 709 C C . ALA A 1 86 ? 1.997 -1.729 13.7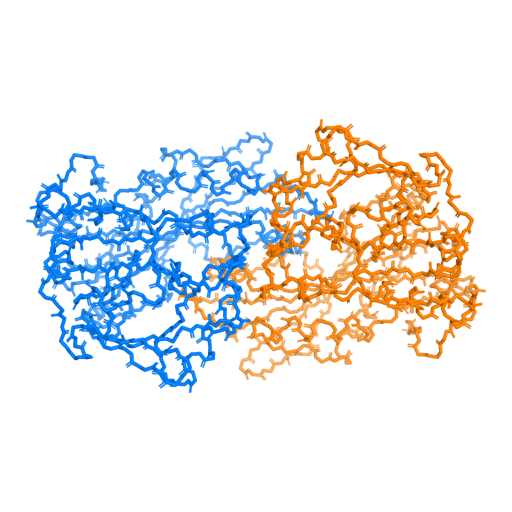34 1 98.88 86 ALA A C 1
ATOM 711 O O . ALA A 1 86 ? 2.148 -2.814 13.164 1 98.88 86 ALA A O 1
ATOM 712 N N . ASP A 1 87 ? 1.135 -1.562 14.656 1 98.75 87 ASP A N 1
ATOM 713 C CA . ASP A 1 87 ? 0.269 -2.646 15.109 1 98.75 87 ASP A CA 1
ATOM 714 C C . ASP A 1 87 ? -0.588 -3.18 13.961 1 98.75 87 ASP A C 1
ATOM 716 O O . ASP A 1 87 ? -0.748 -4.391 13.812 1 98.75 87 ASP A O 1
ATOM 720 N N . ARG A 1 88 ? -1.108 -2.297 13.172 1 98.38 88 ARG A N 1
ATOM 721 C CA . ARG A 1 88 ? -1.988 -2.678 12.07 1 98.38 88 ARG A CA 1
ATOM 722 C C . ARG A 1 88 ? -1.246 -3.525 11.047 1 98.38 88 ARG A C 1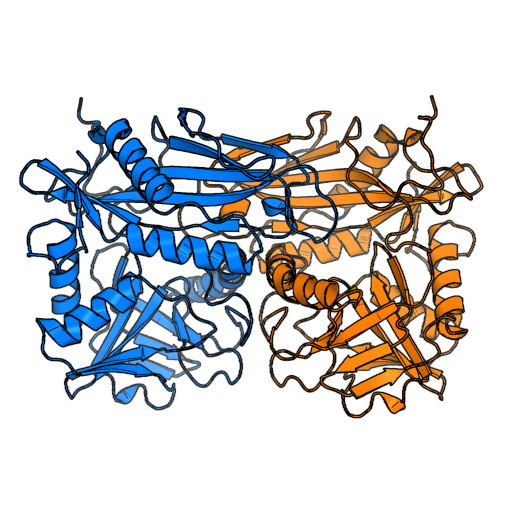
ATOM 724 O O . ARG A 1 88 ? -1.837 -4.406 10.414 1 98.38 88 ARG A O 1
ATOM 731 N N . LEU A 1 89 ? 0.044 -3.309 10.898 1 98.56 89 LEU A N 1
ATOM 732 C CA . LEU A 1 89 ? 0.83 -4.023 9.898 1 98.56 89 LEU A CA 1
ATOM 733 C C . LEU A 1 89 ? 1.729 -5.066 10.562 1 98.56 89 LEU A C 1
ATOM 735 O O . LEU A 1 89 ? 2.664 -5.57 9.93 1 98.56 89 LEU A O 1
ATOM 739 N N . LEU A 1 90 ? 1.519 -5.309 11.82 1 98.38 90 LEU A N 1
ATOM 740 C CA . LEU A 1 90 ? 2.27 -6.301 12.578 1 98.38 90 LEU A CA 1
ATOM 741 C C . LEU A 1 90 ? 3.758 -5.973 12.578 1 98.38 90 LEU A C 1
ATOM 743 O O . LEU A 1 90 ? 4.594 -6.855 12.359 1 98.38 90 LEU A O 1
ATOM 747 N N . MET A 1 91 ? 4.145 -4.762 12.742 1 98.81 91 MET A N 1
ATOM 748 C CA . MET A 1 91 ? 5.516 -4.297 12.93 1 98.81 91 MET A CA 1
ATOM 749 C C . MET A 1 91 ? 5.797 -3.99 14.391 1 98.81 91 MET A C 1
ATOM 751 O O . MET A 1 91 ? 4.871 -3.742 15.172 1 98.81 91 MET A O 1
ATOM 755 N N . PRO A 1 92 ? 7.039 -4.02 14.773 1 98.88 92 PRO A N 1
ATOM 756 C CA . PRO A 1 92 ? 7.332 -3.561 16.141 1 98.88 92 PRO A CA 1
ATOM 757 C C . PRO A 1 92 ? 7.07 -2.068 16.328 1 98.88 92 PRO A C 1
ATOM 759 O O . PRO A 1 92 ? 7.312 -1.276 15.406 1 98.88 92 PRO A O 1
ATOM 762 N N . GLN A 1 93 ? 6.574 -1.766 17.469 1 98.88 93 GLN A N 1
ATOM 763 C CA . GLN A 1 93 ? 6.406 -0.354 17.797 1 98.88 93 GLN A CA 1
ATOM 764 C C . GLN A 1 93 ? 7.758 0.329 18 1 98.88 93 GLN A C 1
ATOM 766 O O . GLN A 1 93 ? 8.695 -0.281 18.516 1 98.88 93 GLN A O 1
ATOM 771 N N . VAL A 1 94 ? 7.879 1.55 17.578 1 98.94 94 VAL A N 1
ATOM 772 C CA . VAL A 1 94 ? 8.977 2.414 18 1 98.94 94 VAL A CA 1
ATOM 773 C C . VAL A 1 94 ? 8.617 3.117 19.297 1 98.94 94 VAL A C 1
ATOM 775 O O . VAL A 1 94 ? 7.641 3.871 19.359 1 98.94 94 VAL A O 1
ATOM 778 N N . PRO A 1 95 ? 9.383 2.861 20.312 1 98.88 95 PRO A N 1
ATOM 779 C CA . PRO A 1 95 ? 9.055 3.516 21.578 1 98.88 95 PRO A CA 1
ATOM 780 C C . PRO A 1 95 ? 8.984 5.039 21.469 1 98.88 95 PRO A C 1
ATOM 782 O O . PRO A 1 95 ? 9.781 5.637 20.734 1 98.88 95 PRO A O 1
ATOM 785 N N . THR A 1 96 ? 8.062 5.637 22.219 1 98.88 96 THR A N 1
ATOM 786 C CA . THR A 1 96 ? 7.816 7.07 22.141 1 98.88 96 THR A CA 1
ATOM 787 C C . THR A 1 96 ? 9.102 7.855 22.406 1 98.88 96 THR A C 1
ATOM 789 O O . THR A 1 96 ? 9.414 8.797 21.672 1 98.88 96 THR A O 1
ATOM 792 N N . ASP A 1 97 ? 9.828 7.473 23.422 1 98.75 97 ASP A N 1
ATOM 793 C CA . ASP A 1 97 ? 11.055 8.188 23.766 1 98.75 97 ASP A CA 1
ATOM 794 C C . ASP A 1 97 ? 12.086 8.094 22.641 1 98.75 97 ASP A C 1
ATOM 796 O O . ASP A 1 97 ? 12.75 9.078 22.312 1 98.75 97 ASP A O 1
ATOM 800 N N . LYS A 1 98 ? 12.273 6.891 22.062 1 98.81 98 LYS A N 1
ATOM 801 C CA . LYS A 1 98 ? 13.195 6.715 20.938 1 98.81 98 LYS A CA 1
ATOM 802 C C . LYS A 1 98 ? 12.789 7.586 19.75 1 98.81 98 LYS A C 1
ATOM 804 O O . LYS A 1 98 ? 13.641 8.211 19.125 1 98.81 98 LYS A O 1
ATOM 809 N N . PHE A 1 99 ? 11.5 7.617 19.453 1 98.94 99 PHE A N 1
ATOM 810 C CA . PHE A 1 99 ? 10.961 8.422 18.375 1 98.94 99 PHE A CA 1
ATOM 811 C C . PHE A 1 99 ? 11.297 9.898 18.562 1 98.94 99 PHE A C 1
ATOM 813 O O . PHE A 1 99 ? 11.859 10.531 17.672 1 98.94 99 PHE A O 1
ATOM 820 N N . ILE A 1 100 ? 10.969 10.406 19.703 1 98.88 100 ILE A N 1
ATOM 821 C CA . ILE A 1 100 ? 11.148 11.828 19.984 1 98.88 100 ILE A CA 1
ATOM 822 C C . ILE A 1 100 ? 12.633 12.164 20 1 98.88 100 ILE A C 1
ATOM 824 O O . ILE A 1 100 ? 13.055 13.18 19.438 1 98.88 100 ILE A O 1
ATOM 828 N N . GLU A 1 101 ? 13.453 11.328 20.625 1 98.75 101 GLU A N 1
ATOM 829 C CA . GLU A 1 101 ? 14.891 11.57 20.672 1 98.75 101 GLU A CA 1
ATOM 830 C C . GLU A 1 101 ? 15.508 11.547 19.281 1 98.75 101 GLU A C 1
ATOM 832 O O . GLU A 1 101 ? 16.406 12.336 18.984 1 98.75 101 GLU A O 1
ATOM 837 N N . ALA A 1 102 ? 15.078 10.586 18.453 1 98.94 102 ALA A N 1
ATOM 838 C CA . ALA A 1 102 ? 15.555 10.547 17.062 1 98.94 102 ALA A CA 1
ATOM 839 C C . ALA A 1 102 ? 15.258 11.859 16.344 1 98.94 102 ALA A C 1
ATOM 841 O O . ALA A 1 102 ? 16.125 12.414 15.672 1 98.94 102 ALA A O 1
ATOM 842 N N . CYS A 1 103 ? 14.039 12.375 16.516 1 98.94 103 CYS A N 1
ATOM 843 C CA . CYS A 1 103 ? 13.656 13.641 15.898 1 98.94 103 CYS A CA 1
ATOM 844 C C . CYS A 1 103 ? 14.539 14.781 16.406 1 98.94 103 CYS A C 1
ATOM 846 O O . CYS A 1 103 ? 15.039 15.586 15.609 1 98.94 103 CYS A O 1
ATOM 848 N N . LYS A 1 104 ? 14.758 14.859 17.703 1 98.88 104 LYS A N 1
ATOM 849 C CA . LYS A 1 104 ? 15.594 15.898 18.281 1 98.88 104 LYS A CA 1
ATOM 850 C C . LYS A 1 104 ? 17.016 15.836 17.734 1 98.88 104 LYS A C 1
ATOM 852 O O . LYS A 1 104 ? 17.609 16.859 17.422 1 98.88 104 LYS A O 1
ATOM 857 N N . GLN A 1 105 ? 17.547 14.633 17.656 1 98.88 105 GLN A N 1
ATOM 858 C CA . GLN A 1 105 ? 18.906 14.461 17.172 1 98.88 105 GLN A CA 1
ATOM 859 C C . GLN A 1 105 ? 19.047 14.969 15.742 1 98.88 105 GLN A C 1
ATOM 861 O O . GLN A 1 105 ? 20.031 15.641 15.406 1 98.88 105 GLN A O 1
ATOM 866 N N . VAL A 1 106 ? 18.094 14.648 14.938 1 98.94 106 VAL A N 1
ATOM 867 C CA . VAL A 1 106 ? 18.141 15.062 13.539 1 98.94 106 VAL A CA 1
ATOM 868 C C . VAL A 1 106 ? 18.047 16.578 13.445 1 98.94 106 VAL A C 1
ATOM 870 O O . VAL A 1 106 ? 18.781 17.203 12.68 1 98.94 106 VAL A O 1
ATOM 873 N N . VAL A 1 107 ? 17.125 17.156 14.219 1 98.88 107 VAL A N 1
ATOM 874 C CA . VAL A 1 107 ? 16.969 18.609 14.211 1 98.88 107 VAL A CA 1
ATOM 875 C C . VAL A 1 107 ? 18.266 19.266 14.664 1 98.88 107 VAL A C 1
ATOM 877 O O . VAL A 1 107 ? 18.75 20.203 14.016 1 98.88 107 VAL A O 1
ATOM 880 N N . LYS A 1 108 ? 18.844 18.797 15.758 1 98.56 108 LYS A N 1
ATOM 881 C CA . LYS A 1 108 ? 20.078 19.359 16.297 1 98.56 108 LYS A CA 1
ATOM 882 C C . LYS A 1 108 ? 21.234 19.25 15.305 1 98.56 108 LYS A C 1
ATOM 884 O O . LYS A 1 108 ? 21.984 20.203 15.102 1 98.56 108 LYS A O 1
ATOM 889 N N . ALA A 1 109 ? 21.328 18.109 14.711 1 98.56 109 ALA A N 1
ATOM 890 C CA . ALA A 1 109 ? 22.422 17.844 13.789 1 98.56 109 ALA A CA 1
ATOM 891 C C . ALA A 1 109 ? 22.297 18.688 12.523 1 98.56 109 ALA A C 1
ATOM 893 O O . ALA A 1 109 ? 23.281 18.938 11.828 1 98.56 109 ALA A O 1
ATOM 894 N N . ASN A 1 110 ? 21.078 19.078 12.227 1 98.31 110 ASN A N 1
ATOM 895 C CA . ASN A 1 110 ? 20.828 19.891 11.039 1 98.31 110 ASN A CA 1
ATOM 896 C C . ASN A 1 110 ? 20.312 21.281 11.406 1 98.31 110 ASN A C 1
ATOM 898 O O . ASN A 1 110 ? 19.484 21.859 10.703 1 98.31 110 ASN A O 1
ATOM 902 N N . ASP A 1 111 ? 20.719 21.781 12.484 1 97.38 111 ASP A N 1
ATOM 903 C CA . ASP A 1 111 ? 20.203 23.031 13.039 1 97.38 111 ASP A CA 1
ATOM 904 C C . ASP A 1 111 ? 20.359 24.172 12.031 1 97.38 111 ASP A C 1
ATOM 906 O O . ASP A 1 111 ? 19.484 25.047 11.945 1 97.38 111 ASP A O 1
ATOM 910 N N . ASP A 1 112 ? 21.438 24.141 11.289 1 96.62 112 ASP A N 1
ATOM 911 C CA . ASP A 1 112 ? 21.719 25.203 10.32 1 96.62 112 ASP A CA 1
ATOM 912 C C . ASP A 1 112 ? 20.641 25.234 9.234 1 96.62 112 ASP A C 1
ATOM 914 O O . ASP A 1 112 ? 20.516 26.234 8.523 1 96.62 112 ASP A O 1
ATOM 918 N N . PHE A 1 113 ? 19.875 24.188 9.125 1 97.56 113 PHE A N 1
ATOM 919 C CA . PHE A 1 113 ? 18.891 24.094 8.062 1 97.56 113 PHE A CA 1
ATOM 920 C C . PHE A 1 113 ? 17.484 24.344 8.602 1 97.56 113 PHE A C 1
ATOM 922 O O . PHE A 1 113 ? 16.516 24.297 7.855 1 97.56 113 PHE A O 1
ATOM 929 N N . VAL A 1 114 ? 17.328 24.594 9.906 1 97.69 114 VAL A N 1
ATOM 930 C CA . VAL A 1 114 ? 16.047 25.047 10.43 1 97.69 114 VAL A CA 1
ATOM 931 C C . VAL A 1 114 ? 15.797 26.484 10 1 97.69 114 VAL A C 1
ATOM 933 O O . VAL A 1 114 ? 16.562 27.391 10.336 1 97.69 114 VAL A O 1
ATOM 936 N N . PRO A 1 115 ? 14.773 26.703 9.281 1 97.06 115 PRO A N 1
ATOM 937 C CA . PRO A 1 115 ? 14.539 28.062 8.766 1 97.06 115 PRO A CA 1
ATOM 938 C C . PRO A 1 115 ? 14.445 29.109 9.867 1 97.06 115 PRO A C 1
ATOM 940 O O . PRO A 1 115 ? 13.93 28.828 10.953 1 97.06 115 PRO A O 1
ATOM 943 N N . PRO A 1 116 ? 14.883 30.281 9.57 1 96 116 PRO A N 1
ATOM 944 C CA . PRO A 1 116 ? 14.812 31.344 10.578 1 96 116 PRO A CA 1
ATOM 945 C C . PRO A 1 116 ? 13.383 31.75 10.914 1 96 116 PRO A C 1
ATOM 947 O O . PRO A 1 116 ? 12.508 31.719 10.039 1 96 116 PRO A O 1
ATOM 950 N N . TYR A 1 117 ? 13.242 32.125 12.172 1 95.88 117 TYR A N 1
ATOM 951 C CA . TYR A 1 117 ? 11.961 32.688 12.609 1 95.88 117 TYR A CA 1
ATOM 952 C C . TYR A 1 117 ? 11.547 33.844 11.727 1 95.88 117 TYR A C 1
ATOM 954 O O . TYR A 1 117 ? 12.375 34.688 11.359 1 95.88 117 TYR A O 1
ATOM 962 N N . GLY A 1 118 ? 10.289 33.906 11.336 1 93.62 118 GLY A N 1
ATOM 963 C CA . GLY A 1 118 ? 9.75 35.031 10.578 1 93.62 118 GLY A CA 1
ATOM 964 C C . GLY A 1 118 ? 9.617 34.75 9.094 1 93.62 118 GLY A C 1
ATOM 965 O O . GLY A 1 118 ? 8.922 35.469 8.375 1 93.62 118 GLY A O 1
ATOM 966 N N . THR A 1 119 ? 10.258 33.688 8.578 1 92.31 119 THR A N 1
ATOM 967 C CA . THR A 1 119 ? 10.211 33.375 7.156 1 92.31 119 THR A CA 1
ATOM 968 C C . THR A 1 119 ? 8.938 32.625 6.82 1 92.31 119 THR A C 1
ATOM 970 O O . THR A 1 119 ? 8.555 32.5 5.648 1 92.31 119 THR A O 1
ATOM 973 N N . GLY A 1 120 ? 8.32 31.984 7.824 1 91.56 120 GLY A N 1
ATOM 974 C CA . GLY A 1 120 ? 7.184 31.109 7.598 1 91.56 120 GLY A CA 1
ATOM 975 C C . GLY A 1 120 ? 7.586 29.688 7.223 1 91.56 120 GLY A C 1
ATOM 976 O O . GLY A 1 120 ? 6.77 28.766 7.289 1 91.56 120 GLY A O 1
ATOM 977 N N . ALA A 1 121 ? 8.844 29.516 6.898 1 95.25 121 ALA A N 1
ATOM 978 C CA . ALA A 1 121 ? 9.359 28.203 6.559 1 95.25 121 ALA A CA 1
ATOM 979 C C . ALA A 1 121 ? 9.672 27.391 7.816 1 95.25 121 ALA A C 1
ATOM 981 O O . ALA A 1 121 ? 9.781 27.953 8.906 1 95.25 121 ALA A O 1
ATOM 982 N N . THR A 1 122 ? 9.727 26.062 7.688 1 97 122 THR A N 1
ATOM 983 C CA . THR A 1 122 ? 9.953 25.156 8.797 1 97 122 THR A CA 1
ATOM 984 C C . THR A 1 122 ? 10.859 24 8.375 1 97 122 THR A C 1
ATOM 986 O O . THR A 1 122 ? 11.203 23.875 7.195 1 97 122 THR A O 1
ATOM 989 N N . LEU A 1 123 ? 11.336 23.25 9.305 1 98.25 123 LEU A N 1
ATOM 990 C CA . LEU A 1 123 ? 12.031 22.016 9.008 1 98.25 123 LEU A CA 1
ATOM 991 C C . LEU A 1 123 ? 11.086 20.812 9.109 1 98.25 123 LEU A C 1
ATOM 993 O O . LEU A 1 123 ? 10.625 20.469 10.203 1 98.25 123 LEU A O 1
ATOM 997 N N . TYR A 1 124 ? 10.82 20.266 8.008 1 98.25 124 TYR A N 1
ATOM 998 C CA . TYR A 1 124 ? 9.953 19.094 7.938 1 98.25 124 TYR A CA 1
ATOM 999 C C . TYR A 1 124 ? 10.727 17.828 8.289 1 98.25 124 TYR A C 1
ATOM 1001 O O . TYR A 1 124 ? 11.828 17.609 7.781 1 98.25 124 TYR A O 1
ATOM 1009 N N . LEU A 1 125 ? 10.219 17.047 9.195 1 98.81 125 LEU A N 1
ATOM 1010 C CA . LEU A 1 125 ? 10.789 15.758 9.586 1 98.81 125 LEU A CA 1
ATOM 1011 C C . LEU A 1 125 ? 9.961 14.602 9.039 1 98.81 125 LEU A C 1
ATOM 1013 O O . LEU A 1 125 ? 8.727 14.648 9.07 1 98.81 125 LEU A O 1
ATOM 1017 N N . ARG A 1 126 ? 10.648 13.57 8.547 1 98.75 126 ARG A N 1
ATOM 1018 C CA . ARG A 1 126 ? 10.008 12.383 7.984 1 98.75 126 ARG A CA 1
ATOM 1019 C C . ARG A 1 126 ? 10.477 11.117 8.688 1 98.75 126 ARG A C 1
ATOM 1021 O O . ARG A 1 126 ? 11.477 10.508 8.289 1 98.75 126 ARG A O 1
ATOM 1028 N N . PRO A 1 127 ? 9.773 10.688 9.797 1 98.94 127 PRO A N 1
ATOM 1029 C CA . PRO A 1 127 ? 9.992 9.344 10.32 1 98.94 127 PRO A CA 1
ATOM 1030 C C . PRO A 1 127 ? 9.438 8.25 9.414 1 98.94 127 PRO A C 1
ATOM 1032 O O . PRO A 1 127 ? 8.344 8.398 8.867 1 98.94 127 PRO A O 1
ATOM 1035 N N . LEU A 1 128 ? 10.203 7.211 9.258 1 98.94 128 LEU A N 1
ATOM 1036 C CA . LEU A 1 128 ? 9.844 6.086 8.398 1 98.94 128 LEU A CA 1
ATOM 1037 C C . LEU A 1 128 ? 10.148 4.758 9.086 1 98.94 128 LEU A C 1
ATOM 1039 O O . LEU A 1 128 ? 11.219 4.59 9.672 1 98.94 128 LEU A O 1
ATOM 1043 N N . LEU A 1 129 ? 9.18 3.879 9.125 1 98.94 129 LEU A N 1
ATOM 1044 C CA . LEU A 1 129 ? 9.305 2.518 9.633 1 98.94 129 LEU A CA 1
ATOM 1045 C C . LEU A 1 129 ? 8.984 1.499 8.539 1 98.94 129 LEU A C 1
ATOM 1047 O O . LEU A 1 129 ? 7.879 1.489 8 1 98.94 129 LEU A O 1
ATOM 1051 N N . ILE A 1 130 ? 9.969 0.581 8.219 1 98.94 130 ILE A N 1
ATOM 1052 C CA . ILE A 1 130 ? 9.734 -0.346 7.113 1 98.94 130 ILE A CA 1
ATOM 1053 C C . ILE A 1 130 ? 10.219 -1.741 7.504 1 98.94 130 ILE A C 1
ATOM 1055 O O . ILE A 1 130 ? 11.195 -1.884 8.242 1 98.94 130 ILE A O 1
ATOM 1059 N N . GLY A 1 131 ? 9.492 -2.76 7.023 1 98.88 131 GLY A N 1
ATOM 1060 C CA . GLY A 1 131 ? 9.961 -4.133 7.117 1 98.88 131 GLY A CA 1
ATOM 1061 C C . GLY A 1 131 ? 10.992 -4.484 6.066 1 98.88 131 GLY A C 1
ATOM 1062 O O . GLY A 1 131 ? 10.812 -4.188 4.883 1 98.88 131 GLY A O 1
ATOM 1063 N N . VAL A 1 132 ? 12.094 -5.066 6.504 1 98.75 132 VAL A N 1
ATOM 1064 C CA . VAL A 1 132 ? 13.172 -5.395 5.578 1 98.75 132 VAL A CA 1
ATOM 1065 C C . VAL A 1 132 ? 13.633 -6.832 5.812 1 98.75 132 VAL A C 1
ATOM 1067 O O . VAL A 1 132 ? 13.148 -7.504 6.723 1 98.75 132 VAL A O 1
ATOM 1070 N N . GLY A 1 133 ? 14.523 -7.277 4.969 1 97.81 133 GLY A N 1
ATOM 1071 C CA . GLY A 1 133 ? 15.062 -8.625 5.07 1 97.81 133 GLY A CA 1
ATOM 1072 C C . GLY A 1 133 ? 14.648 -9.516 3.914 1 97.81 133 GLY A C 1
ATOM 1073 O O . GLY A 1 133 ? 14.039 -9.055 2.949 1 97.81 133 GLY A O 1
ATOM 1074 N N . ASP A 1 134 ? 15.039 -10.742 4.004 1 97.38 134 ASP A N 1
ATOM 1075 C CA . ASP A 1 134 ? 14.891 -11.727 2.939 1 97.38 134 ASP A CA 1
ATOM 1076 C C . ASP A 1 134 ? 13.617 -12.555 3.131 1 97.38 134 ASP A C 1
ATOM 1078 O O . ASP A 1 134 ? 13.664 -13.648 3.703 1 97.38 134 ASP A O 1
ATOM 1082 N N . ILE A 1 135 ? 12.578 -12 2.602 1 95.12 135 ILE A N 1
ATOM 1083 C CA . ILE A 1 135 ? 11.289 -12.633 2.828 1 95.12 135 ILE A CA 1
ATOM 1084 C C . ILE A 1 135 ? 10.539 -12.758 1.506 1 95.12 135 ILE A C 1
ATOM 1086 O O . ILE A 1 135 ? 10.43 -11.789 0.753 1 95.12 135 ILE A O 1
ATOM 1090 N N . ILE A 1 136 ? 10.141 -13.969 1.224 1 93.38 136 ILE A N 1
ATOM 1091 C CA . ILE A 1 136 ? 9.172 -14.211 0.159 1 93.38 136 ILE A CA 1
ATOM 1092 C C . ILE A 1 136 ? 7.922 -14.875 0.737 1 93.38 136 ILE A C 1
ATOM 1094 O O . ILE A 1 136 ? 8.023 -15.719 1.637 1 93.38 136 ILE A O 1
ATOM 1098 N N . GLY A 1 137 ? 6.742 -14.453 0.392 1 90.69 137 GLY A N 1
ATOM 1099 C CA . GLY A 1 137 ? 5.484 -14.828 1.021 1 90.69 137 GLY A CA 1
ATOM 1100 C C . GLY A 1 137 ? 4.895 -13.727 1.876 1 90.69 137 GLY A C 1
ATOM 1101 O O . GLY A 1 137 ? 5.617 -12.852 2.359 1 90.69 137 GLY A O 1
ATOM 1102 N N . VAL A 1 138 ? 3.662 -13.836 2.141 1 90.69 138 VAL A N 1
ATOM 1103 C CA . VAL A 1 138 ? 2.955 -12.758 2.818 1 90.69 138 VAL A CA 1
ATOM 1104 C C . VAL A 1 138 ? 2.967 -13 4.328 1 90.69 138 VAL A C 1
ATOM 1106 O O . VAL A 1 138 ? 2.061 -13.633 4.867 1 90.69 138 VAL A O 1
ATOM 1109 N N . HIS A 1 139 ? 3.883 -12.547 4.965 1 92.56 139 HIS A N 1
ATOM 1110 C CA . HIS A 1 139 ? 3.99 -12.516 6.418 1 92.56 139 HIS A CA 1
ATOM 1111 C C . HIS A 1 139 ? 4.895 -11.383 6.883 1 92.56 139 HIS A C 1
ATOM 1113 O O . HIS A 1 139 ? 5.668 -10.836 6.094 1 92.56 139 HIS A O 1
ATOM 1119 N N . PRO A 1 140 ? 4.812 -11.023 8.102 1 96.19 140 PRO A N 1
ATOM 1120 C CA . PRO A 1 140 ? 5.598 -9.891 8.586 1 96.19 140 PRO A CA 1
ATOM 1121 C C . PRO A 1 140 ? 7.102 -10.125 8.5 1 96.19 140 PRO A C 1
ATOM 1123 O O . PRO A 1 140 ? 7.559 -11.266 8.625 1 96.19 140 PRO A O 1
ATOM 1126 N N . ALA A 1 141 ? 7.836 -9.062 8.312 1 98.06 141 ALA A N 1
ATOM 1127 C CA . ALA A 1 141 ? 9.297 -9.102 8.297 1 98.06 141 ALA A CA 1
ATOM 1128 C C . ALA A 1 141 ? 9.844 -9.516 9.656 1 98.06 141 ALA A C 1
ATOM 1130 O O . ALA A 1 141 ? 9.133 -9.461 10.664 1 98.06 141 ALA A O 1
ATOM 1131 N N . GLU A 1 142 ? 11.094 -9.93 9.609 1 96.38 142 GLU A N 1
ATOM 1132 C CA . GLU A 1 142 ? 11.789 -10.227 10.859 1 96.38 142 GLU A CA 1
ATOM 1133 C C . GLU A 1 142 ? 12.688 -9.07 11.281 1 96.38 142 GLU A C 1
ATOM 1135 O O . GLU A 1 142 ? 13.078 -8.977 12.445 1 96.38 142 GLU A O 1
ATOM 1140 N N . GLU A 1 143 ? 13.047 -8.258 10.32 1 98.62 143 GLU A N 1
ATOM 1141 C CA . GLU A 1 143 ? 13.883 -7.086 10.562 1 98.62 143 GLU A CA 1
ATOM 1142 C C . GLU A 1 143 ? 13.203 -5.809 10.086 1 98.62 143 GLU A C 1
ATOM 1144 O O . GLU A 1 143 ? 12.414 -5.832 9.141 1 98.62 143 GLU A O 1
ATOM 1149 N N . TYR A 1 144 ? 13.609 -4.699 10.797 1 98.94 144 TYR A N 1
ATOM 1150 C CA . TYR A 1 144 ? 12.969 -3.422 10.484 1 98.94 144 TYR A CA 1
ATOM 1151 C C . TYR A 1 144 ? 13.969 -2.279 10.555 1 98.94 144 TYR A C 1
ATOM 1153 O O . TYR A 1 144 ? 14.984 -2.377 11.25 1 98.94 144 TYR A O 1
ATOM 1161 N N . ILE A 1 145 ? 13.672 -1.254 9.797 1 98.94 145 ILE A N 1
ATOM 1162 C CA . ILE A 1 145 ? 14.414 -0.001 9.844 1 98.94 145 ILE A CA 1
ATOM 1163 C C . ILE A 1 145 ? 13.492 1.132 10.289 1 98.94 145 ILE A C 1
ATOM 1165 O O . ILE A 1 145 ? 12.375 1.264 9.789 1 98.94 145 ILE A O 1
ATOM 1169 N N . PHE A 1 146 ? 13.906 1.832 11.281 1 98.94 146 PHE A N 1
ATOM 1170 C CA . PHE A 1 146 ? 13.336 3.125 11.641 1 98.94 146 PHE A CA 1
ATOM 1171 C C . PHE A 1 146 ? 14.312 4.254 11.328 1 98.94 146 PHE A C 1
ATOM 1173 O O . PHE A 1 146 ? 15.453 4.242 11.789 1 98.94 146 PHE A O 1
ATOM 1180 N N . THR A 1 147 ? 13.891 5.152 10.445 1 98.94 147 THR A N 1
ATOM 1181 C CA . THR A 1 147 ? 14.758 6.266 10.086 1 98.94 147 THR A CA 1
ATOM 1182 C C . THR A 1 147 ? 13.992 7.586 10.125 1 98.94 147 THR A C 1
ATOM 1184 O O . THR A 1 147 ? 12.766 7.602 10 1 98.94 147 THR A O 1
ATOM 1187 N N . VAL A 1 148 ? 14.672 8.656 10.445 1 98.94 148 VAL A N 1
ATOM 1188 C CA . VAL A 1 148 ? 14.133 10.016 10.422 1 98.94 148 VAL A CA 1
ATOM 1189 C C . VAL A 1 148 ? 15.055 10.922 9.609 1 98.94 148 VAL A C 1
ATOM 1191 O O . VAL A 1 148 ? 16.25 11.008 9.898 1 98.94 148 VAL A O 1
ATOM 1194 N N . PHE A 1 149 ? 14.562 11.531 8.594 1 98.88 149 PHE A N 1
ATOM 1195 C CA . PHE A 1 149 ? 15.305 12.57 7.887 1 98.88 149 PHE A CA 1
ATOM 1196 C C . PHE A 1 149 ? 14.492 13.852 7.801 1 98.88 149 PHE A C 1
ATOM 1198 O O . PHE A 1 149 ? 13.336 13.891 8.234 1 98.88 149 PHE A O 1
ATOM 1205 N N . ALA A 1 150 ? 15.125 14.938 7.363 1 98.69 150 ALA A N 1
ATOM 1206 C CA . ALA A 1 150 ? 14.477 16.25 7.418 1 98.69 150 ALA A CA 1
ATOM 1207 C C . ALA A 1 150 ? 14.82 17.078 6.188 1 98.69 150 ALA A C 1
ATOM 1209 O O . ALA A 1 150 ? 15.766 16.766 5.457 1 98.69 150 ALA A O 1
ATOM 1210 N N . MET A 1 151 ? 14.039 18.094 5.93 1 98.06 151 MET A N 1
ATOM 1211 C CA . MET A 1 151 ? 14.305 19.094 4.898 1 98.06 151 MET A CA 1
ATOM 1212 C C . MET A 1 151 ? 13.594 20.406 5.215 1 98.06 151 MET A C 1
ATOM 1214 O O . MET A 1 151 ? 12.484 20.391 5.754 1 98.06 151 MET A O 1
ATOM 1218 N N . PRO A 1 152 ? 14.258 21.484 4.922 1 97.5 152 PRO A N 1
ATOM 1219 C CA . PRO A 1 152 ? 13.523 22.75 5.043 1 97.5 152 PRO A CA 1
ATOM 1220 C C . PRO A 1 152 ? 12.438 22.906 3.984 1 97.5 152 PRO A C 1
ATOM 1222 O O . PRO A 1 152 ? 12.672 22.594 2.811 1 97.5 152 PRO A O 1
ATOM 1225 N N . VAL A 1 153 ? 11.297 23.359 4.434 1 95.56 153 VAL A N 1
ATOM 1226 C CA . VAL A 1 153 ? 10.188 23.484 3.488 1 95.56 153 VAL A CA 1
ATOM 1227 C C . VAL A 1 153 ? 9.453 24.812 3.727 1 95.56 153 VAL A C 1
ATOM 1229 O O . VAL A 1 153 ? 9.461 25.344 4.84 1 95.56 153 VAL A O 1
ATOM 1232 N N . GLY A 1 154 ? 8.945 25.312 2.678 1 91.12 154 GLY A N 1
ATOM 1233 C CA . GLY A 1 154 ? 7.969 26.391 2.742 1 91.12 154 GLY A CA 1
ATOM 1234 C C . GLY A 1 154 ? 6.535 25.906 2.736 1 91.12 154 GLY A C 1
ATOM 1235 O O . GLY A 1 154 ? 6.246 24.812 3.211 1 91.12 154 GLY A O 1
ATOM 1236 N N . ASN A 1 155 ? 5.703 26.859 2.252 1 78.81 155 ASN A N 1
ATOM 1237 C CA . ASN A 1 155 ? 4.297 26.484 2.164 1 78.81 155 ASN A CA 1
ATOM 1238 C C . ASN A 1 155 ? 4.082 25.344 1.179 1 78.81 155 ASN A C 1
ATOM 1240 O O . ASN A 1 155 ? 4.711 25.297 0.118 1 78.81 155 ASN A O 1
ATOM 1244 N N . TYR A 1 156 ? 3.238 24.469 1.561 1 70.88 156 TYR A N 1
ATOM 1245 C CA . TYR A 1 156 ? 2.932 23.328 0.697 1 70.88 156 TYR A CA 1
ATOM 1246 C C . TYR A 1 156 ? 2.232 23.797 -0.578 1 70.88 156 TYR A C 1
ATOM 1248 O O . TYR A 1 156 ? 2.561 23.328 -1.673 1 70.88 156 TYR A O 1
ATOM 1256 N N . PHE A 1 157 ? 1.253 24.672 -0.384 1 67.69 157 PHE A N 1
ATOM 1257 C CA . PHE A 1 157 ? 0.571 25.266 -1.529 1 67.69 157 PHE A CA 1
ATOM 1258 C C . PHE A 1 157 ? 1.136 26.641 -1.843 1 67.69 157 PHE A C 1
ATOM 1260 O O . PHE A 1 157 ? 1.369 27.438 -0.936 1 67.69 157 PHE A O 1
ATOM 1267 N N . LYS A 1 158 ? 1.245 26.875 -3.152 1 59.91 158 LYS A N 1
ATOM 1268 C CA . LYS A 1 158 ? 1.726 28.156 -3.654 1 59.91 158 LYS A CA 1
ATOM 1269 C C . LYS A 1 158 ? 0.805 29.297 -3.223 1 59.91 158 LYS A C 1
ATOM 1271 O O . LYS A 1 158 ? -0.418 29.188 -3.334 1 59.91 158 LYS A O 1
ATOM 1276 N N . GLY A 1 159 ? 1.265 30.078 -2.553 1 62.56 159 GLY A N 1
ATOM 1277 C CA . GLY A 1 159 ? 0.501 31.25 -2.15 1 62.56 159 GLY A CA 1
ATOM 1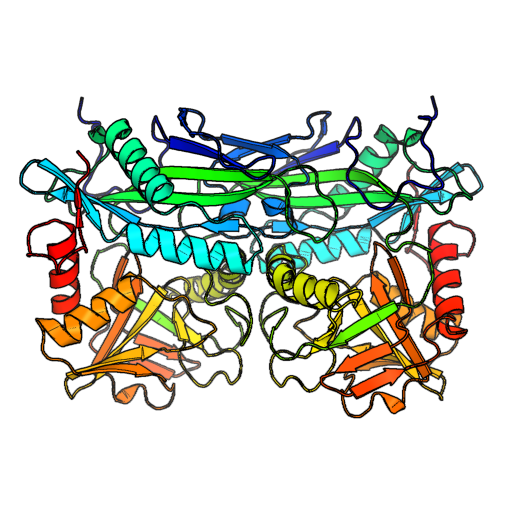278 C C . GLY A 1 159 ? 0.173 31.266 -0.669 1 62.56 159 GLY A C 1
ATOM 1279 O O . GLY A 1 159 ? -0.37 32.25 -0.16 1 62.56 159 GLY A O 1
ATOM 1280 N N . GLY A 1 160 ? 0.416 30.203 -0.076 1 74 160 GLY A N 1
ATOM 1281 C CA . GLY A 1 160 ? 0.167 30.203 1.356 1 74 160 GLY A CA 1
ATOM 1282 C C . GLY A 1 160 ? -1.264 29.844 1.712 1 74 160 GLY A C 1
ATOM 1283 O O . GLY A 1 160 ? -1.789 28.828 1.247 1 74 160 GLY A O 1
ATOM 1284 N N . LEU A 1 161 ? -1.861 30.625 2.564 1 89.12 161 LEU A N 1
ATOM 1285 C CA . LEU A 1 161 ? -3.24 30.422 2.996 1 89.12 161 LEU A CA 1
ATOM 1286 C C . LEU A 1 161 ? -4.219 30.969 1.963 1 89.12 161 LEU A C 1
ATOM 1288 O O . LEU A 1 161 ? -4.68 32.094 2.08 1 89.12 161 LEU A O 1
ATOM 1292 N N . ALA A 1 162 ? -4.414 30.266 0.808 1 92 162 ALA A N 1
ATOM 1293 C CA . ALA A 1 162 ? -5.324 30.656 -0.266 1 92 162 ALA A CA 1
ATOM 1294 C C . ALA A 1 162 ? -6.281 29.531 -0.622 1 92 162 ALA A C 1
ATOM 1296 O O . ALA A 1 162 ? -5.883 28.359 -0.655 1 92 162 ALA A O 1
ATOM 1297 N N . PRO A 1 163 ? -7.523 29.953 -0.904 1 95.94 163 PRO A N 1
ATOM 1298 C CA . PRO A 1 163 ? -8.492 28.922 -1.251 1 95.94 163 PRO A CA 1
ATOM 1299 C C . PRO A 1 163 ? -8.172 28.234 -2.576 1 95.94 163 PRO A C 1
ATOM 1301 O O . PRO A 1 163 ? -7.645 28.859 -3.494 1 95.94 163 PRO A O 1
ATOM 1304 N N . THR A 1 164 ? -8.422 26.984 -2.615 1 94.75 164 THR A N 1
ATOM 1305 C CA . THR A 1 164 ? -8.367 26.219 -3.857 1 94.75 164 THR A CA 1
ATOM 1306 C C . THR A 1 164 ? -9.594 25.328 -4.004 1 94.75 164 THR A C 1
ATOM 1308 O O . THR A 1 164 ? -10.344 25.141 -3.045 1 94.75 164 THR A O 1
ATOM 1311 N N . ASN A 1 165 ? -9.852 24.891 -5.203 1 97.19 165 ASN A N 1
ATOM 1312 C CA . ASN A 1 165 ? -11.023 24.062 -5.496 1 97.19 165 ASN A CA 1
ATOM 1313 C C . ASN A 1 165 ? -10.664 22.594 -5.566 1 97.19 165 ASN A C 1
ATOM 1315 O O . ASN A 1 165 ? -9.555 22.234 -5.953 1 97.19 165 ASN A O 1
ATOM 1319 N N . PHE A 1 166 ? -11.594 21.781 -5.211 1 97.31 166 PHE A N 1
ATOM 1320 C CA . PHE A 1 166 ? -11.391 20.344 -5.148 1 97.31 166 PHE A CA 1
ATOM 1321 C C . PHE A 1 166 ? -12.445 19.609 -5.965 1 97.31 166 PHE A C 1
ATOM 1323 O O . PHE A 1 166 ? -13.5 20.172 -6.277 1 97.31 166 PHE A O 1
ATOM 1330 N N . LEU A 1 167 ? -12.125 18.422 -6.383 1 97.62 167 LEU A N 1
ATOM 1331 C CA . LEU A 1 167 ? -13.031 17.562 -7.145 1 97.62 167 LEU A CA 1
ATOM 1332 C C . LEU A 1 167 ? -13.516 16.391 -6.293 1 97.62 167 LEU A C 1
ATOM 1334 O O . LEU A 1 167 ? -12.703 15.641 -5.742 1 97.62 167 LEU A O 1
ATOM 1338 N N . ILE A 1 168 ? -14.789 16.266 -6.117 1 96.56 168 ILE A N 1
ATOM 1339 C CA . ILE A 1 168 ? -15.344 15.094 -5.469 1 96.56 168 ILE A CA 1
ATOM 1340 C C . ILE A 1 168 ? -15.422 13.938 -6.465 1 96.56 168 ILE A C 1
ATOM 1342 O O . ILE A 1 168 ? -15.992 14.086 -7.547 1 96.56 168 ILE A O 1
ATOM 1346 N N . GLN A 1 169 ? -14.766 12.883 -6.133 1 85.75 169 GLN A N 1
ATOM 1347 C CA . GLN A 1 169 ? -14.75 11.703 -7 1 85.75 169 GLN A CA 1
ATOM 1348 C C . GLN A 1 169 ? -15.539 10.555 -6.379 1 85.75 169 GLN A C 1
ATOM 1350 O O . GLN A 1 169 ? -15.391 10.258 -5.191 1 85.75 169 GLN A O 1
ATOM 1355 N N . ASP A 1 170 ? -16.406 9.977 -7.188 1 84.62 170 ASP A N 1
ATOM 1356 C CA . ASP A 1 170 ? -17.188 8.852 -6.684 1 84.62 170 ASP A CA 1
ATOM 1357 C C . ASP A 1 170 ? -16.828 7.562 -7.422 1 84.62 170 ASP A C 1
ATOM 1359 O O . ASP A 1 170 ? -17.484 6.535 -7.238 1 84.62 170 ASP A O 1
ATOM 1363 N N . LYS A 1 171 ? -15.766 7.648 -8.211 1 91.56 171 LYS A N 1
ATOM 1364 C CA . LYS A 1 171 ? -15.383 6.477 -8.992 1 91.56 171 LYS A CA 1
ATOM 1365 C C . LYS A 1 171 ? -14.195 5.758 -8.352 1 91.56 171 LYS A C 1
ATOM 1367 O O . LYS A 1 171 ? -13.844 4.648 -8.758 1 91.56 171 LYS A O 1
ATOM 1372 N N . TYR A 1 172 ? -13.531 6.398 -7.469 1 95 172 TYR A N 1
ATOM 1373 C CA . TYR A 1 172 ? -12.367 5.824 -6.797 1 95 172 TYR A CA 1
ATOM 1374 C C . TYR A 1 172 ? -12.508 5.934 -5.285 1 95 172 TYR A C 1
ATOM 1376 O O . TYR A 1 172 ? -13.039 6.922 -4.77 1 95 172 TYR A O 1
ATOM 1384 N N . ASP A 1 173 ? -12.062 4.938 -4.672 1 96.06 173 ASP A N 1
ATOM 1385 C CA . ASP A 1 173 ? -11.992 4.938 -3.213 1 96.06 173 ASP A CA 1
ATOM 1386 C C . ASP A 1 173 ? -10.547 5.07 -2.74 1 96.06 173 ASP A C 1
ATOM 1388 O O . ASP A 1 173 ? -9.633 4.473 -3.322 1 96.06 173 ASP A O 1
ATOM 1392 N N . ARG A 1 174 ? -10.367 5.781 -1.721 1 93.94 174 ARG A N 1
ATOM 1393 C CA . ARG A 1 174 ? -9.047 5.938 -1.132 1 93.94 174 ARG A CA 1
ATOM 1394 C C . ARG A 1 174 ? -8.664 4.711 -0.308 1 93.94 174 ARG A C 1
ATOM 1396 O O . ARG A 1 174 ? -7.531 4.23 -0.389 1 93.94 174 ARG A O 1
ATOM 1403 N N . ALA A 1 175 ? -9.578 4.258 0.485 1 95.81 175 ALA A N 1
ATOM 1404 C CA . ALA A 1 175 ? -9.375 3.16 1.427 1 95.81 175 ALA A CA 1
ATOM 1405 C C . ALA A 1 175 ? -10.633 2.305 1.556 1 95.81 175 ALA A C 1
ATOM 1407 O O . ALA A 1 175 ? -11.734 2.762 1.248 1 95.81 175 ALA A O 1
ATOM 1408 N N . ALA A 1 176 ? -10.461 1.105 1.963 1 96.62 176 ALA A N 1
ATOM 1409 C CA . ALA A 1 176 ? -11.594 0.217 2.188 1 96.62 176 ALA A CA 1
ATOM 1410 C C . ALA A 1 176 ? -12.352 0.606 3.455 1 96.62 176 ALA A C 1
ATOM 1412 O O . ALA A 1 176 ? -11.773 1.187 4.379 1 96.62 176 ALA A O 1
ATOM 1413 N N . PRO A 1 177 ? -13.664 0.263 3.545 1 96.06 177 PRO A N 1
ATOM 1414 C CA . PRO A 1 177 ? -14.445 0.604 4.738 1 96.06 177 PRO A CA 1
ATOM 1415 C C . PRO A 1 177 ? -13.805 0.083 6.027 1 96.06 177 PRO A C 1
ATOM 1417 O O . PRO A 1 177 ? -13.711 0.815 7.016 1 96.06 177 PRO A O 1
ATOM 1420 N N . GLN A 1 178 ? -13.352 -1.126 5.996 1 96.44 178 GLN A N 1
ATOM 1421 C CA . GLN A 1 178 ? -12.688 -1.738 7.145 1 96.44 178 GLN A CA 1
ATOM 1422 C C . GLN A 1 178 ? -11.266 -2.158 6.801 1 96.44 178 GLN A C 1
ATOM 1424 O O . GLN A 1 178 ? -10.852 -3.283 7.094 1 96.44 178 GLN A O 1
ATOM 1429 N N . GLY A 1 179 ? -10.57 -1.26 6.16 1 96.69 179 GLY A N 1
ATOM 1430 C CA . GLY A 1 179 ? -9.203 -1.515 5.742 1 96.69 179 GLY A CA 1
ATOM 1431 C C . GLY A 1 179 ? -8.172 -0.751 6.555 1 96.69 179 GLY A C 1
ATOM 1432 O O . GLY A 1 179 ? -8.258 -0.71 7.785 1 96.69 179 GLY A O 1
ATOM 1433 N N . THR A 1 180 ? -7.207 -0.188 5.816 1 97.5 180 THR A N 1
ATOM 1434 C CA . THR A 1 180 ? -6.074 0.44 6.484 1 97.5 180 THR A CA 1
ATOM 1435 C C . THR A 1 180 ? -6.203 1.96 6.461 1 97.5 180 THR A C 1
ATOM 1437 O O . THR A 1 180 ? -5.227 2.676 6.68 1 97.5 180 THR A O 1
ATOM 1440 N N . GLY A 1 181 ? -7.336 2.488 6.219 1 96.88 181 GLY A N 1
ATOM 1441 C CA . GLY A 1 181 ? -7.527 3.92 6.062 1 96.88 181 GLY A CA 1
ATOM 1442 C C . GLY A 1 181 ? -7.113 4.715 7.285 1 96.88 181 GLY A C 1
ATOM 1443 O O . GLY A 1 181 ? -6.68 5.863 7.168 1 96.88 181 GLY A O 1
ATOM 1444 N N . ALA A 1 182 ? -7.191 4.145 8.438 1 97.06 182 ALA A N 1
ATOM 1445 C CA . ALA A 1 182 ? -6.902 4.844 9.68 1 97.06 182 ALA A CA 1
ATOM 1446 C C . ALA A 1 182 ? -5.43 4.711 10.055 1 97.06 182 ALA A C 1
ATOM 1448 O O . ALA A 1 182 ? -4.988 5.254 11.07 1 97.06 182 ALA A O 1
ATOM 1449 N N . ALA A 1 183 ? -4.688 3.99 9.297 1 98 183 ALA A N 1
ATOM 1450 C CA . ALA A 1 183 ? -3.25 3.838 9.492 1 98 183 ALA A CA 1
ATOM 1451 C C . ALA A 1 183 ? -2.469 4.625 8.445 1 98 183 ALA A C 1
ATOM 1453 O O . ALA A 1 183 ? -2.891 4.723 7.289 1 98 183 ALA A O 1
ATOM 1454 N N . LYS A 1 184 ? -1.377 5.227 8.844 1 98.12 184 LYS A N 1
ATOM 1455 C CA . LYS A 1 184 ? -0.591 6.039 7.918 1 98.12 184 LYS A CA 1
ATOM 1456 C C . LYS A 1 184 ? 0.395 5.18 7.133 1 98.12 184 LYS A C 1
ATOM 1458 O O . LYS A 1 184 ? 1.609 5.309 7.301 1 98.12 184 LYS A O 1
ATOM 1463 N N . VAL A 1 185 ? -0.16 4.406 6.203 1 98.06 185 VAL A N 1
ATOM 1464 C CA . VAL A 1 185 ? 0.574 3.408 5.434 1 98.06 185 VAL A CA 1
ATOM 1465 C C . VAL A 1 185 ? 0.697 3.863 3.98 1 98.06 185 VAL A C 1
ATOM 1467 O O . VAL A 1 185 ? -0.132 4.637 3.492 1 98.06 185 VAL A O 1
ATOM 1470 N N . GLY A 1 186 ? 1.726 3.363 3.295 1 97.25 186 GLY A N 1
ATOM 1471 C CA . GLY A 1 186 ? 1.987 3.756 1.92 1 97.25 186 GLY A CA 1
ATOM 1472 C C . GLY A 1 186 ? 0.853 3.41 0.975 1 97.25 186 GLY A C 1
ATOM 1473 O O . GLY A 1 186 ? 0.581 4.148 0.025 1 97.25 186 GLY A O 1
ATOM 1474 N N . GLY A 1 187 ? 0.191 2.311 1.202 1 97.06 187 GLY A N 1
ATOM 1475 C CA . GLY A 1 187 ? -0.839 1.824 0.298 1 97.06 187 GLY A CA 1
ATOM 1476 C C . GLY A 1 187 ? -1.978 2.809 0.106 1 97.06 187 GLY A C 1
ATOM 1477 O O . GLY A 1 187 ? -2.564 2.883 -0.976 1 97.06 187 GLY A O 1
ATOM 1478 N N . ASN A 1 188 ? -2.322 3.58 1.114 1 96.5 188 ASN A N 1
ATOM 1479 C CA . ASN A 1 188 ? -3.396 4.562 1.014 1 96.5 188 ASN A CA 1
ATOM 1480 C C . ASN A 1 188 ? -3.018 5.715 0.085 1 96.5 188 ASN A C 1
ATOM 1482 O O . ASN A 1 188 ? -3.889 6.348 -0.512 1 96.5 188 ASN A O 1
ATOM 1486 N N . TYR A 1 189 ? -1.78 5.973 -0.002 1 96.5 189 TYR A N 1
ATOM 1487 C CA . TYR A 1 189 ? -1.296 7.051 -0.853 1 96.5 189 TYR A CA 1
ATOM 1488 C C . TYR A 1 189 ? -1.096 6.57 -2.285 1 96.5 189 TYR A C 1
ATOM 1490 O O . TYR A 1 189 ? -1.327 7.32 -3.236 1 96.5 189 TYR A O 1
ATOM 1498 N N . ALA A 1 190 ? -0.697 5.336 -2.404 1 96.94 190 ALA A N 1
ATOM 1499 C CA . ALA A 1 190 ? -0.618 4.754 -3.742 1 96.94 190 ALA A CA 1
ATOM 1500 C C . ALA A 1 190 ? -1.968 4.82 -4.449 1 96.94 190 ALA A C 1
ATOM 1502 O O . ALA A 1 190 ? -2.041 5.172 -5.629 1 96.94 190 ALA A O 1
ATOM 1503 N N . SER A 1 191 ? -3.021 4.484 -3.729 1 95.88 191 SER A N 1
ATOM 1504 C CA . SER A 1 191 ? -4.367 4.438 -4.289 1 95.88 191 SER A CA 1
ATOM 1505 C C . SER A 1 191 ? -4.832 5.828 -4.719 1 95.88 191 SER A C 1
ATOM 1507 O O . SE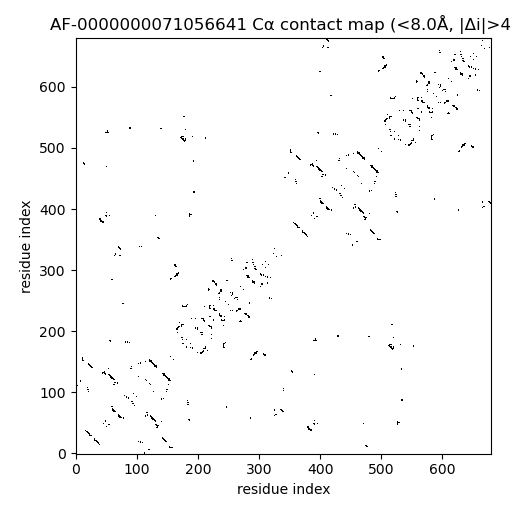R A 1 191 ? -5.754 5.957 -5.527 1 95.88 191 SER A O 1
ATOM 1509 N N . SER A 1 192 ? -4.207 6.859 -4.23 1 96 192 SER A N 1
ATOM 1510 C CA . SER A 1 192 ? -4.652 8.227 -4.5 1 96 192 SER A CA 1
ATOM 1511 C C . SER A 1 192 ? -3.936 8.812 -5.711 1 96 192 SER A C 1
ATOM 1513 O O . SER A 1 192 ? -4.32 9.867 -6.215 1 96 192 SER A O 1
ATOM 1515 N N . LEU A 1 193 ? -2.918 8.148 -6.188 1 96.94 193 LEU A N 1
ATOM 1516 C CA . LEU A 1 193 ? -2.09 8.711 -7.246 1 96.94 193 LEU A CA 1
ATOM 1517 C C . LEU A 1 193 ? -2.918 8.984 -8.5 1 96.94 193 LEU A C 1
ATOM 1519 O O . LEU A 1 193 ? -2.973 10.117 -8.977 1 96.94 193 LEU A O 1
ATOM 1523 N N . LEU A 1 194 ? -3.627 7.98 -9.008 1 97.38 194 LEU A N 1
ATOM 1524 C CA . LEU A 1 194 ? -4.367 8.109 -10.258 1 97.38 194 LEU A CA 1
ATOM 1525 C C . LEU A 1 194 ? -5.516 9.102 -10.109 1 97.38 194 LEU A C 1
ATOM 1527 O O . LEU A 1 194 ? -5.641 10.039 -10.906 1 97.38 194 LEU A O 1
ATOM 1531 N N . PRO A 1 195 ? -6.355 9 -9.078 1 96.62 195 PRO A N 1
ATOM 1532 C CA . PRO A 1 195 ? -7.426 9.992 -8.93 1 96.62 195 PRO A CA 1
ATOM 1533 C C . PRO A 1 195 ? -6.891 11.406 -8.742 1 96.62 195 PRO A C 1
ATOM 1535 O O . PRO A 1 195 ? -7.492 12.367 -9.234 1 96.62 195 PRO A O 1
ATOM 1538 N N . GLY A 1 196 ? -5.832 11.516 -7.945 1 95.94 196 GLY A N 1
ATOM 1539 C CA . GLY A 1 196 ? -5.223 12.828 -7.805 1 95.94 196 GLY A CA 1
ATOM 1540 C C . GLY A 1 196 ? -4.801 13.438 -9.133 1 95.94 196 GLY A C 1
ATOM 1541 O O . GLY A 1 196 ? -5.035 14.617 -9.383 1 95.94 196 GLY A O 1
ATOM 1542 N N . ASN A 1 197 ? -4.141 12.609 -9.906 1 96.19 197 ASN A N 1
ATOM 1543 C CA . ASN A 1 197 ? -3.729 13.055 -11.234 1 96.19 197 ASN A CA 1
ATOM 1544 C C . ASN A 1 197 ? -4.926 13.453 -12.094 1 96.19 197 ASN A C 1
ATOM 1546 O O . ASN A 1 197 ? -4.867 14.438 -12.836 1 96.19 197 ASN A O 1
ATOM 1550 N N . TYR A 1 198 ? -6.008 12.727 -12.039 1 95.62 198 TYR A N 1
ATOM 1551 C CA . TYR A 1 198 ? -7.238 13.023 -12.758 1 95.62 198 TYR A CA 1
ATOM 1552 C C . TYR A 1 198 ? -7.773 14.398 -12.367 1 95.62 198 TYR A C 1
ATOM 1554 O O . TYR A 1 198 ? -8.156 15.195 -13.234 1 95.62 198 TYR A O 1
ATOM 1562 N N . ALA A 1 199 ? -7.84 14.695 -11.109 1 95.88 199 ALA A N 1
ATOM 1563 C CA . ALA A 1 199 ? -8.312 15.984 -10.609 1 95.88 199 ALA A CA 1
ATOM 1564 C C . ALA A 1 199 ? -7.43 17.125 -11.109 1 95.88 199 ALA A C 1
ATOM 1566 O O . ALA A 1 199 ? -7.93 18.156 -11.562 1 95.88 199 ALA A O 1
ATOM 1567 N N . LYS A 1 200 ? -6.133 16.938 -11.008 1 94.88 200 LYS A N 1
ATOM 1568 C CA . LYS A 1 200 ? -5.188 17.953 -11.453 1 94.88 200 LYS A CA 1
ATOM 1569 C C . LYS A 1 200 ? -5.363 18.25 -12.938 1 94.88 200 LYS A C 1
ATOM 1571 O O . LYS A 1 200 ? -5.324 19.422 -13.352 1 94.88 200 LYS A O 1
ATOM 1576 N N . ASP A 1 201 ? -5.527 17.219 -13.711 1 96 201 ASP A N 1
ATOM 1577 C CA . ASP A 1 201 ? -5.727 17.375 -15.156 1 96 201 ASP A CA 1
ATOM 1578 C C . ASP A 1 201 ? -6.988 18.188 -15.453 1 96 201 ASP A C 1
ATOM 1580 O O . ASP A 1 201 ? -7.094 18.812 -16.516 1 96 201 ASP A O 1
ATOM 1584 N N . LYS A 1 202 ? -7.902 18.219 -14.555 1 95.5 202 LYS A N 1
ATOM 1585 C CA . LYS A 1 202 ? -9.156 18.953 -14.734 1 95.5 202 LYS A CA 1
ATOM 1586 C C . LYS A 1 202 ? -9.094 20.328 -14.07 1 95.5 202 LYS A C 1
ATOM 1588 O O . LYS A 1 202 ? -10.094 21.047 -14.031 1 95.5 202 LYS A O 1
ATOM 1593 N N . GLY A 1 203 ? -7.965 20.656 -13.461 1 95.31 203 GLY A N 1
ATOM 1594 C CA . GLY A 1 203 ? -7.754 21.984 -12.922 1 95.31 203 GLY A CA 1
ATOM 1595 C C . GLY A 1 203 ? -8.094 22.094 -11.445 1 95.31 203 GLY A C 1
ATOM 1596 O O . GLY A 1 203 ? -8.227 23.188 -10.906 1 95.31 203 GLY A O 1
ATOM 1597 N N . PHE A 1 204 ? -8.312 20.984 -10.812 1 96 204 PHE A N 1
ATOM 1598 C CA . PHE A 1 204 ? -8.594 20.984 -9.383 1 96 204 PHE A CA 1
ATOM 1599 C C . PHE A 1 204 ? -7.336 20.656 -8.586 1 96 204 PHE A C 1
ATOM 1601 O O . PHE A 1 204 ? -6.426 20 -9.094 1 96 204 PHE A O 1
ATOM 1608 N N . SER A 1 205 ? -7.258 21.109 -7.363 1 93.12 205 SER A N 1
ATOM 1609 C CA . SER A 1 205 ? -6.082 20.938 -6.516 1 93.12 205 SER A CA 1
ATOM 1610 C C . SER A 1 205 ? -5.91 19.469 -6.094 1 93.12 205 SER A C 1
ATOM 1612 O O . SER A 1 205 ? -4.789 18.984 -5.988 1 93.12 205 SER A O 1
ATOM 1614 N N . ASP A 1 206 ? -7.008 18.844 -5.797 1 93.81 206 ASP A N 1
ATOM 1615 C CA . ASP A 1 206 ? -6.988 17.453 -5.352 1 93.81 206 ASP A CA 1
ATOM 1616 C C . ASP A 1 206 ? -8.398 16.859 -5.32 1 93.81 206 ASP A C 1
ATOM 1618 O O . ASP A 1 206 ? -9.352 17.516 -5.75 1 93.81 206 ASP A O 1
ATOM 1622 N N . VAL A 1 207 ? -8.43 15.688 -4.863 1 96.62 207 VAL A N 1
ATOM 1623 C CA . VAL A 1 207 ? -9.688 14.945 -4.805 1 96.62 207 VAL A CA 1
ATOM 1624 C C . VAL A 1 207 ? -10.25 14.992 -3.385 1 96.62 207 VAL A C 1
ATOM 1626 O O . VAL A 1 207 ? -9.492 14.93 -2.412 1 96.62 207 VAL A O 1
ATOM 1629 N N . ILE A 1 208 ? -11.523 15.133 -3.248 1 97.19 208 ILE A N 1
ATOM 1630 C CA . ILE A 1 208 ? -12.258 14.789 -2.033 1 97.19 208 ILE A CA 1
ATOM 1631 C C . ILE A 1 208 ? -12.914 13.422 -2.193 1 97.19 208 ILE A C 1
ATOM 1633 O O . ILE A 1 208 ? -13.734 13.227 -3.092 1 97.19 208 ILE A O 1
ATOM 1637 N N . TYR A 1 209 ? -12.594 12.57 -1.305 1 96.94 209 TYR A N 1
ATOM 1638 C CA . TYR A 1 209 ? -13.125 11.219 -1.371 1 96.94 209 TYR A CA 1
ATOM 1639 C C . TYR A 1 209 ? -14.383 11.078 -0.524 1 96.94 209 TYR A C 1
ATOM 1641 O O . TYR A 1 209 ? -14.469 11.633 0.571 1 96.94 209 TYR A O 1
ATOM 1649 N N . LEU A 1 210 ? -15.266 10.289 -1.039 1 96.88 210 LEU A N 1
ATOM 1650 C CA . LEU A 1 210 ? -16.469 9.914 -0.302 1 96.88 210 LEU A CA 1
ATOM 1651 C C . LEU A 1 210 ? -16.25 8.602 0.451 1 96.88 210 LEU A C 1
ATOM 1653 O O . LEU A 1 210 ? -15.266 7.895 0.213 1 96.88 210 LEU A O 1
ATOM 1657 N N . ASP A 1 211 ? -17.125 8.352 1.417 1 95.69 211 ASP A N 1
ATOM 1658 C CA . ASP A 1 211 ? -17.047 7.086 2.141 1 95.69 211 ASP A CA 1
ATOM 1659 C C . ASP A 1 211 ? -17.156 5.898 1.186 1 95.69 211 ASP A C 1
ATOM 1661 O O . ASP A 1 211 ? -18.047 5.855 0.335 1 95.69 211 ASP A O 1
ATOM 1665 N N . PRO A 1 212 ? -16.312 4.969 1.38 1 95.62 212 PRO A N 1
ATOM 1666 C CA . PRO A 1 212 ? -16.219 3.895 0.386 1 95.62 212 PRO A CA 1
ATOM 1667 C C . PRO A 1 212 ? -17.391 2.93 0.445 1 95.62 212 PRO A C 1
ATOM 1669 O O . PRO A 1 212 ? -17.609 2.158 -0.493 1 95.62 212 PRO A O 1
ATOM 1672 N N . ALA A 1 213 ? -18.125 2.896 1.467 1 93.19 213 ALA A N 1
ATOM 1673 C CA . ALA A 1 213 ? -19.219 1.943 1.617 1 93.19 213 ALA A CA 1
ATOM 1674 C C . ALA A 1 213 ? -20.453 2.395 0.833 1 93.19 213 ALA A C 1
ATOM 1676 O O . ALA A 1 213 ? -21.109 1.58 0.186 1 93.19 213 ALA A O 1
ATOM 1677 N N . THR A 1 214 ? -20.766 3.756 0.887 1 94.31 214 THR A N 1
ATOM 1678 C CA . THR A 1 214 ? -22.047 4.203 0.356 1 94.31 214 THR A CA 1
ATOM 1679 C C . THR A 1 214 ? -21.859 5.324 -0.659 1 94.31 214 THR A C 1
ATOM 1681 O O . THR A 1 214 ? -22.766 5.641 -1.424 1 94.31 214 THR A O 1
ATOM 1684 N N . HIS A 1 215 ? -20.672 6.027 -0.616 1 95.62 215 HIS A N 1
ATOM 1685 C CA . HIS A 1 215 ? -20.359 7.18 -1.457 1 95.62 215 HIS A CA 1
ATOM 1686 C C . HIS A 1 215 ? -21.375 8.289 -1.268 1 95.62 215 HIS A C 1
ATOM 1688 O O . HIS A 1 215 ? -21.812 8.914 -2.24 1 95.62 215 HIS A O 1
ATOM 1694 N N . THR A 1 216 ? -21.766 8.547 0.003 1 96.25 216 THR A N 1
ATOM 1695 C CA . THR A 1 216 ? -22.781 9.562 0.264 1 96.25 216 THR A CA 1
ATOM 1696 C C . THR A 1 216 ? -22.25 10.625 1.222 1 96.25 216 THR A C 1
ATOM 1698 O O . THR A 1 216 ? -22.875 11.664 1.418 1 96.25 216 THR A O 1
ATOM 1701 N N . LYS A 1 217 ? -21.078 10.414 1.768 1 96.69 217 LYS A N 1
ATOM 1702 C CA . LYS A 1 217 ? -20.516 11.312 2.768 1 96.69 217 LYS A CA 1
ATOM 1703 C C . LYS A 1 217 ? -19.062 11.656 2.443 1 96.69 217 LYS A C 1
ATOM 1705 O O . LYS A 1 217 ? -18.297 10.797 1.991 1 96.69 217 LYS A O 1
ATOM 1710 N N . ILE A 1 218 ? -18.688 12.875 2.709 1 97 218 ILE A N 1
ATOM 1711 C CA . ILE A 1 218 ? -17.281 13.281 2.572 1 97 218 ILE A CA 1
ATOM 1712 C C . ILE A 1 218 ? -16.453 12.641 3.678 1 97 218 ILE A C 1
ATOM 1714 O O . ILE A 1 218 ? -16.844 12.641 4.844 1 97 218 ILE A O 1
ATOM 1718 N N . GLU A 1 219 ? -15.312 12.102 3.285 1 95 219 GLU A N 1
ATOM 1719 C CA . GLU A 1 219 ? -14.438 11.508 4.293 1 95 219 GLU A CA 1
ATOM 1720 C C . GLU A 1 219 ? -13.078 12.203 4.324 1 95 219 GLU A C 1
ATOM 1722 O O . GLU A 1 219 ? -12.672 12.742 5.359 1 95 219 GLU A O 1
ATOM 1727 N N . GLU A 1 220 ? -12.398 12.18 3.221 1 93.88 220 GLU A N 1
ATOM 1728 C CA . GLU A 1 220 ? -11.008 12.625 3.24 1 93.88 220 GLU A CA 1
ATOM 1729 C C . GLU A 1 220 ? -10.648 13.383 1.966 1 93.88 220 GLU A C 1
ATOM 1731 O O . GLU A 1 220 ? -11.289 13.195 0.926 1 93.88 220 GLU A O 1
ATOM 1736 N N . VAL A 1 221 ? -9.742 14.336 2.064 1 91.44 221 VAL A N 1
ATOM 1737 C CA . VAL A 1 221 ? -9.156 15.039 0.928 1 91.44 221 VAL A CA 1
ATOM 1738 C C . VAL A 1 221 ? -7.793 14.438 0.591 1 91.44 221 VAL A C 1
ATOM 1740 O O . VAL A 1 221 ? -6.824 14.617 1.333 1 91.44 221 VAL A O 1
ATOM 1743 N N . GLY A 1 222 ? -7.652 13.766 -0.524 1 86.25 222 GLY A N 1
ATOM 1744 C CA . GLY A 1 222 ? -6.398 13.18 -0.966 1 86.25 222 GLY A CA 1
ATOM 1745 C C . GLY A 1 222 ? -5.508 12.734 0.182 1 86.25 222 GLY A C 1
ATOM 1746 O O . GLY A 1 222 ? -5.594 11.594 0.633 1 86.25 222 GLY A O 1
ATOM 1747 N N . SER A 1 223 ? -4.629 13.68 0.71 1 81 223 SER A N 1
ATOM 1748 C CA . SER A 1 223 ? -3.73 13.32 1.803 1 81 223 SER A CA 1
ATOM 1749 C C . SER A 1 223 ? -3.979 14.195 3.031 1 81 223 SER A C 1
ATOM 1751 O O . SER A 1 223 ? -3.055 14.477 3.795 1 81 223 SER A O 1
ATOM 1753 N N . ALA A 1 224 ? -5.234 14.648 3.188 1 94.38 224 ALA A N 1
ATOM 1754 C CA . ALA A 1 224 ? -5.578 15.516 4.309 1 94.38 224 ALA A CA 1
ATOM 1755 C C . ALA A 1 224 ? -7.008 15.266 4.777 1 94.38 224 ALA A C 1
ATOM 1757 O O . ALA A 1 224 ? -7.773 14.562 4.113 1 94.38 224 ALA A O 1
ATOM 1758 N N . ASN A 1 225 ? -7.293 15.805 5.926 1 97.81 225 ASN A N 1
ATOM 1759 C CA . ASN A 1 225 ? -8.648 15.711 6.457 1 97.81 225 ASN A CA 1
ATOM 1760 C C . ASN A 1 225 ? -9.508 16.891 6.008 1 97.81 225 ASN A C 1
ATOM 1762 O O . ASN A 1 225 ? -8.977 17.922 5.594 1 97.81 225 ASN A O 1
ATOM 1766 N N . PHE A 1 226 ? -10.797 16.688 6.039 1 98.06 226 PHE A N 1
ATOM 1767 C CA . PHE A 1 226 ? -11.766 17.719 5.703 1 98.06 226 PHE A CA 1
ATOM 1768 C C . PHE A 1 226 ? -12.375 18.328 6.965 1 98.06 226 PHE A C 1
ATOM 1770 O O . PHE A 1 226 ? -12.594 17.625 7.953 1 98.06 226 PHE A O 1
ATOM 1777 N N . PHE A 1 227 ? -12.672 19.609 6.914 1 98.69 227 PHE A N 1
ATOM 1778 C CA . PHE A 1 227 ? -13.562 20.188 7.914 1 98.69 227 PHE A CA 1
ATOM 1779 C C . PHE A 1 227 ? -14.461 21.25 7.285 1 98.69 227 PHE A C 1
ATOM 1781 O O . PHE A 1 227 ? -14.141 21.797 6.227 1 98.69 227 PHE A O 1
ATOM 1788 N N . GLY A 1 228 ? -15.578 21.531 7.961 1 98.62 228 GLY A N 1
ATOM 1789 C CA . GLY A 1 228 ? -16.484 22.609 7.617 1 98.62 228 GLY A CA 1
ATOM 1790 C C . GLY A 1 228 ? -16.922 23.422 8.82 1 98.62 228 GLY A C 1
ATOM 1791 O O . GLY A 1 228 ? -16.953 22.922 9.945 1 98.62 228 GLY A O 1
ATOM 1792 N N . ILE A 1 229 ? -17.156 24.656 8.516 1 98.81 229 ILE A N 1
ATOM 1793 C CA . ILE A 1 229 ? -17.719 25.578 9.5 1 98.81 229 ILE A CA 1
ATOM 1794 C C . ILE A 1 229 ? -19.156 25.922 9.133 1 98.81 229 ILE A C 1
ATOM 1796 O O . ILE A 1 229 ? -19.438 26.344 8.008 1 98.81 229 ILE A O 1
ATOM 1800 N N . THR A 1 230 ? -20.062 25.766 10.094 1 98.5 230 THR A N 1
ATOM 1801 C CA . THR A 1 230 ? -21.469 26.078 9.82 1 98.5 230 THR A CA 1
ATOM 1802 C C . THR A 1 230 ? -21.766 27.531 10.156 1 98.5 230 THR A C 1
ATOM 1804 O O . THR A 1 230 ? -20.984 28.188 10.836 1 98.5 230 THR A O 1
ATOM 1807 N N . ALA A 1 231 ? -22.922 27.984 9.703 1 96.44 231 ALA A N 1
ATOM 1808 C CA . ALA A 1 231 ? -23.375 29.344 10 1 96.44 231 ALA A CA 1
ATOM 1809 C C . ALA A 1 231 ? -23.594 29.531 11.492 1 96.44 231 ALA A C 1
ATOM 1811 O O . ALA A 1 231 ? -23.469 30.656 12.008 1 96.44 231 ALA A O 1
ATOM 1812 N N . ASP A 1 232 ? -23.859 28.469 12.188 1 96.75 232 ASP A N 1
ATOM 1813 C CA . ASP A 1 232 ? -24.109 28.516 13.625 1 96.75 232 ASP A CA 1
ATOM 1814 C C . ASP A 1 232 ? -22.812 28.312 14.422 1 96.75 232 ASP A C 1
ATOM 1816 O O . ASP A 1 232 ? -22.859 27.938 15.594 1 96.75 232 ASP A O 1
ATOM 1820 N N . ASN A 1 233 ? -21.719 28.406 13.805 1 97.06 233 ASN A N 1
ATOM 1821 C CA . ASN A 1 233 ? -20.406 28.406 14.445 1 97.06 233 ASN A CA 1
ATOM 1822 C C . ASN A 1 233 ? -20.031 27.016 14.953 1 97.06 233 ASN A C 1
ATOM 1824 O O . ASN A 1 233 ? -19.453 26.891 16.031 1 97.06 233 ASN A O 1
ATOM 1828 N N . GLU A 1 234 ? -20.438 26 14.195 1 98.56 234 GLU A N 1
ATOM 1829 C CA . GLU A 1 234 ? -19.969 24.641 14.469 1 98.56 234 GLU A CA 1
ATOM 1830 C C . GLU A 1 234 ? -18.766 24.297 13.594 1 98.56 234 GLU A C 1
ATOM 1832 O O . GLU A 1 234 ? -18.719 24.656 12.422 1 98.56 234 GLU A O 1
ATOM 1837 N N . PHE A 1 235 ? -17.75 23.719 14.234 1 98.81 235 PHE A N 1
ATOM 1838 C CA . PHE A 1 235 ? -16.656 23.062 13.539 1 98.81 235 PHE A CA 1
ATOM 1839 C C . PHE A 1 235 ? -16.906 21.578 13.375 1 98.81 235 PHE A C 1
ATOM 1841 O O . PHE A 1 235 ? -16.922 20.828 14.359 1 98.81 235 PHE A O 1
ATOM 1848 N N . ILE A 1 236 ? -17.141 21.109 12.102 1 98.69 236 ILE A N 1
ATOM 1849 C CA . ILE A 1 236 ? -17.5 19.719 11.859 1 98.69 236 ILE A CA 1
ATOM 1850 C C . ILE A 1 236 ? -16.438 19.047 11 1 98.69 236 ILE A C 1
ATOM 1852 O O . ILE A 1 236 ? -16.031 19.594 9.969 1 98.69 236 ILE A O 1
ATOM 1856 N N . THR A 1 237 ? -15.898 17.938 11.445 1 98.56 237 THR A N 1
ATOM 1857 C CA . THR A 1 237 ? -14.969 17.125 10.656 1 98.56 237 THR A CA 1
ATOM 1858 C C . THR A 1 237 ? -15.414 15.664 10.641 1 98.56 237 THR A C 1
ATOM 1860 O O . THR A 1 237 ? -15.992 15.172 11.617 1 98.56 237 THR A O 1
ATOM 1863 N N . PRO A 1 238 ? -15.156 14.93 9.547 1 97.69 238 PRO A N 1
ATOM 1864 C CA . PRO A 1 238 ? -15.633 13.547 9.414 1 97.69 238 PRO A CA 1
ATOM 1865 C C . PRO A 1 238 ? -15.047 12.617 10.469 1 97.69 238 PRO A C 1
ATOM 1867 O O . PRO A 1 238 ? -13.883 12.758 10.859 1 97.69 238 PRO A O 1
ATOM 1870 N N . TYR A 1 239 ? -15.891 11.734 10.914 1 95.69 239 TYR A N 1
ATOM 1871 C CA . TYR A 1 239 ? -15.469 10.586 11.703 1 95.69 239 TYR A CA 1
ATOM 1872 C C . TYR A 1 239 ? -15.75 9.281 10.953 1 95.69 239 TYR A C 1
ATOM 1874 O O . TYR A 1 239 ? -16.891 9.016 10.57 1 95.69 239 TYR A O 1
ATOM 1882 N N . SER A 1 240 ? -14.727 8.516 10.68 1 94.75 240 SER A N 1
ATOM 1883 C CA . SER A 1 240 ? -14.82 7.27 9.922 1 94.75 240 SER A CA 1
ATOM 1884 C C . SER A 1 240 ? -13.625 6.363 10.195 1 94.75 240 SER A C 1
ATOM 1886 O O . SER A 1 240 ? -12.508 6.848 10.383 1 94.75 240 SER A O 1
ATOM 1888 N N . PRO A 1 241 ? -13.859 5.02 10.211 1 93.19 241 PRO A N 1
ATOM 1889 C CA . PRO A 1 241 ? -12.719 4.113 10.375 1 93.19 241 PRO A CA 1
ATOM 1890 C C . PRO A 1 241 ? -11.781 4.117 9.164 1 93.19 241 PRO A C 1
ATOM 1892 O O . PRO A 1 241 ? -10.68 3.566 9.234 1 93.19 241 PRO A O 1
ATOM 1895 N N . SER A 1 242 ? -12.211 4.734 8.094 1 94.94 242 SER A N 1
ATOM 1896 C CA . SER A 1 242 ? -11.438 4.691 6.859 1 94.94 242 SER A CA 1
ATOM 1897 C C . SER A 1 242 ? -10.68 5.996 6.637 1 94.94 242 SER A C 1
ATOM 1899 O O . SER A 1 242 ? -10.195 6.254 5.531 1 94.94 242 SER A O 1
ATOM 1901 N N . ILE A 1 243 ? -10.578 6.836 7.609 1 96.44 243 ILE A N 1
ATOM 1902 C CA . ILE A 1 243 ? -9.805 8.062 7.441 1 96.44 243 ILE A CA 1
ATOM 1903 C C . ILE A 1 243 ? -8.703 8.125 8.5 1 96.44 243 ILE A C 1
ATOM 1905 O O . ILE A 1 243 ? -8.812 7.496 9.555 1 96.44 243 ILE A O 1
ATOM 1909 N N . LEU A 1 244 ? -7.707 8.859 8.242 1 97.5 244 LEU A N 1
ATOM 1910 C CA . LEU A 1 244 ? -6.547 8.992 9.117 1 97.5 244 LEU A CA 1
ATOM 1911 C C . LEU A 1 244 ? -6.875 9.867 10.32 1 97.5 244 LEU A C 1
ATOM 1913 O O . LEU A 1 244 ? -7.426 10.953 10.172 1 97.5 244 LEU A O 1
ATOM 1917 N N . PRO A 1 245 ? -6.605 9.383 11.531 1 97.31 245 PRO A N 1
ATOM 1918 C CA . PRO A 1 245 ? -6.715 10.25 12.703 1 97.31 245 PRO A CA 1
ATOM 1919 C C . PRO A 1 245 ? -5.621 11.32 12.75 1 97.31 245 PRO A C 1
ATOM 1921 O O . PRO A 1 245 ? -4.605 11.133 13.422 1 97.31 245 PRO A O 1
ATOM 1924 N N . SER A 1 246 ? -5.871 12.391 12.156 1 97.69 246 SER A N 1
ATOM 1925 C CA . SER A 1 246 ? -4.914 13.469 11.938 1 97.69 246 SER A CA 1
ATOM 1926 C C . SER A 1 246 ? -4.629 14.227 13.234 1 97.69 246 SER A C 1
ATOM 1928 O O . SER A 1 246 ? -5.555 14.594 13.961 1 97.69 246 SER A O 1
ATOM 1930 N N . ILE A 1 247 ? -3.416 14.445 13.484 1 98.44 247 ILE A N 1
ATOM 1931 C CA . ILE A 1 247 ? -3.006 15.227 14.648 1 98.44 247 ILE A CA 1
ATOM 1932 C C . ILE A 1 247 ? -3.434 16.688 14.469 1 98.44 247 ILE A C 1
ATOM 1934 O O . ILE A 1 247 ? -3.891 17.328 15.414 1 98.44 247 ILE A O 1
ATOM 1938 N N . THR A 1 248 ? -3.297 17.203 13.25 1 98.38 248 THR A N 1
ATOM 1939 C CA . THR A 1 248 ? -3.744 18.562 12.953 1 98.38 248 THR A CA 1
ATOM 1940 C C . THR A 1 248 ? -5.254 18.688 13.148 1 98.38 248 THR A C 1
ATOM 1942 O O . THR A 1 248 ? -5.723 19.641 13.766 1 98.38 248 THR A O 1
ATOM 1945 N N . LYS A 1 249 ? -6.012 17.719 12.641 1 98.06 249 LYS A N 1
ATOM 1946 C CA . LYS A 1 249 ? -7.465 17.719 12.797 1 98.06 249 LYS A CA 1
ATOM 1947 C C . LYS A 1 249 ? -7.859 17.766 14.273 1 98.06 249 LYS A C 1
ATOM 1949 O O . LYS A 1 249 ? -8.688 18.594 14.672 1 98.06 249 LYS A O 1
ATOM 1954 N N . TYR A 1 250 ? -7.223 16.938 15.078 1 98.31 250 TYR A N 1
ATOM 1955 C CA . TYR A 1 250 ? -7.59 16.859 16.484 1 98.31 250 TYR A CA 1
ATOM 1956 C C . TYR A 1 250 ? -7.109 18.094 17.234 1 98.31 250 TYR A C 1
ATOM 1958 O O . TYR A 1 250 ? -7.738 18.531 18.219 1 98.31 250 TYR A O 1
ATOM 1966 N N . SER A 1 251 ? -6.031 18.672 16.812 1 98.81 251 SER A N 1
ATOM 1967 C CA . SER A 1 251 ? -5.609 19.953 17.391 1 98.81 251 SER A CA 1
ATOM 1968 C C . SER A 1 251 ? -6.617 21.062 17.094 1 98.81 251 SER A C 1
ATOM 1970 O O . SER A 1 251 ? -6.969 21.844 17.969 1 98.81 251 SER A O 1
ATOM 1972 N N . LEU A 1 252 ? -7.098 21.109 15.883 1 98.75 252 LEU A N 1
ATOM 1973 C CA . LEU A 1 252 ? -8.07 22.109 15.492 1 98.75 252 LEU A CA 1
ATOM 1974 C C . LEU A 1 252 ? -9.391 21.906 16.219 1 98.75 252 LEU A C 1
ATOM 1976 O O . LEU A 1 252 ? -10.047 22.875 16.609 1 98.75 252 LEU A O 1
ATOM 1980 N N . LEU A 1 253 ? -9.797 20.625 16.359 1 98.69 253 LEU A N 1
ATOM 1981 C CA . LEU A 1 253 ? -10.984 20.312 17.141 1 98.69 253 LEU A CA 1
ATOM 1982 C C . LEU A 1 253 ? -10.875 20.875 18.562 1 98.69 253 LEU A C 1
ATOM 1984 O O . LEU A 1 253 ? -11.797 21.516 19.047 1 98.69 253 LEU A O 1
ATOM 1988 N N . TYR A 1 254 ? -9.75 20.656 19.172 1 98.69 254 TYR A N 1
ATOM 1989 C CA . TYR A 1 254 ? -9.508 21.141 20.531 1 98.69 254 TYR A CA 1
ATOM 1990 C C . TYR A 1 254 ? -9.555 22.672 20.562 1 98.69 254 TYR A C 1
ATOM 1992 O O . TYR A 1 254 ? -10.211 23.25 21.438 1 98.69 254 TYR A O 1
ATOM 2000 N N . LEU A 1 255 ? -8.875 23.344 19.641 1 98.75 255 LEU A N 1
ATOM 2001 C CA . LEU A 1 255 ? -8.781 24.797 19.641 1 98.75 255 LEU A CA 1
ATOM 2002 C C . LEU A 1 255 ? -10.141 25.438 19.359 1 98.75 255 LEU A C 1
ATOM 2004 O O . LEU A 1 255 ? -10.5 26.438 19.984 1 98.75 255 LEU A O 1
ATOM 2008 N N . ALA A 1 256 ? -10.883 24.844 18.422 1 98.75 256 ALA A N 1
ATOM 2009 C CA . ALA A 1 256 ? -12.227 25.328 18.141 1 98.75 256 ALA A CA 1
ATOM 2010 C C . ALA A 1 256 ? -13.086 25.359 19.391 1 98.75 256 ALA A C 1
ATOM 2012 O O . ALA A 1 256 ? -13.742 26.359 19.688 1 98.75 256 ALA A O 1
ATOM 2013 N N . GLU A 1 257 ? -13 24.328 20.125 1 98.62 257 GLU A N 1
ATOM 2014 C CA . GLU A 1 257 ? -13.844 24.188 21.312 1 98.62 257 GLU A CA 1
ATOM 2015 C C . GLU A 1 257 ? -13.297 25.031 22.469 1 98.62 257 GLU A C 1
ATOM 2017 O O . GLU A 1 257 ? -14.039 25.797 23.078 1 98.62 257 GLU A O 1
ATOM 2022 N N . ASN A 1 258 ? -12.016 24.938 22.734 1 98.31 258 ASN A N 1
ATOM 2023 C CA . ASN A 1 258 ? -11.461 25.406 24 1 98.31 258 ASN A CA 1
ATOM 2024 C C . ASN A 1 258 ? -10.93 26.844 23.875 1 98.31 258 ASN A C 1
ATOM 2026 O O . ASN A 1 258 ? -10.758 27.531 24.875 1 98.31 258 ASN A O 1
ATOM 2030 N N . ARG A 1 259 ? -10.633 27.25 22.656 1 97.75 259 ARG A N 1
ATOM 2031 C CA . ARG A 1 259 ? -10.094 28.594 22.469 1 97.75 259 ARG A CA 1
ATOM 2032 C C . ARG A 1 259 ? -11.125 29.516 21.828 1 97.75 259 ARG A C 1
ATOM 2034 O O . ARG A 1 259 ? -11.125 30.719 22.078 1 97.75 259 ARG A O 1
ATOM 2041 N N . PHE A 1 260 ? -12.023 28.969 21.047 1 98.06 260 PHE A N 1
ATOM 2042 C CA . PHE A 1 260 ? -12.898 29.844 20.281 1 98.06 260 PHE A CA 1
ATOM 2043 C C . PHE A 1 260 ? -14.359 29.594 20.625 1 98.06 260 PHE A C 1
ATOM 2045 O O . PHE A 1 260 ? -15.258 30.156 19.984 1 98.06 260 PHE A O 1
ATOM 2052 N N . ASN A 1 261 ? -14.609 28.734 21.562 1 97.88 261 ASN A N 1
ATOM 2053 C CA . ASN A 1 261 ? -15.945 28.453 22.078 1 97.88 261 ASN A CA 1
ATOM 2054 C C . ASN A 1 261 ? -16.891 27.984 20.969 1 97.88 261 ASN A C 1
ATOM 2056 O O . ASN A 1 261 ? -18.062 28.375 20.953 1 97.88 261 ASN A O 1
ATOM 2060 N N . MET A 1 262 ? -16.375 27.344 19.953 1 98.56 262 MET A N 1
ATOM 2061 C CA . MET A 1 262 ? -17.188 26.703 18.922 1 98.56 262 MET A CA 1
ATOM 2062 C C . MET A 1 262 ? -17.688 25.344 19.406 1 98.56 262 MET A C 1
ATOM 2064 O O . MET A 1 262 ? -17.094 24.734 20.297 1 98.56 262 MET A O 1
ATOM 2068 N N . LYS A 1 263 ? -18.844 24.906 18.812 1 98.5 263 LYS A N 1
ATOM 2069 C CA . LYS A 1 263 ? -19.188 23.5 18.953 1 98.5 263 LYS A CA 1
ATOM 2070 C C . LYS A 1 263 ? -18.359 22.625 18 1 98.5 263 LYS A C 1
ATOM 2072 O O . LYS A 1 263 ? -18.5 22.734 16.781 1 98.5 263 LYS A O 1
ATOM 2077 N N . ALA A 1 264 ? -17.469 21.828 18.531 1 98.5 264 ALA A N 1
ATOM 2078 C CA . ALA A 1 264 ? -16.609 20.969 17.734 1 98.5 264 ALA A CA 1
ATOM 2079 C C . ALA A 1 264 ? -17.203 19.562 17.625 1 98.5 264 ALA A C 1
ATOM 2081 O O . ALA A 1 264 ? -17.484 18.922 18.641 1 98.5 264 ALA A O 1
ATOM 2082 N N . ILE A 1 265 ? -17.422 19.062 16.391 1 98.38 265 ILE A N 1
ATOM 2083 C CA . ILE A 1 265 ? -18.141 17.812 16.172 1 98.38 265 ILE A CA 1
ATOM 2084 C C . ILE A 1 265 ? -17.328 16.922 15.227 1 98.38 265 ILE A C 1
ATOM 2086 O O . ILE A 1 265 ? -16.891 17.359 14.172 1 98.38 265 ILE A O 1
ATOM 2090 N N . GLU A 1 266 ? -17.031 15.727 15.648 1 97.69 266 GLU A N 1
ATOM 2091 C CA . GLU A 1 266 ? -16.625 14.656 14.734 1 97.69 266 GLU A CA 1
ATOM 2092 C C . GLU A 1 266 ? -17.828 13.805 14.312 1 97.69 266 GLU A C 1
ATOM 2094 O O . GLU A 1 266 ? -18.406 13.102 15.133 1 97.69 266 GLU A O 1
ATOM 2099 N N . GLY A 1 267 ? -18.219 13.953 13.07 1 96.44 267 GLY A N 1
ATOM 2100 C CA . GLY A 1 267 ? -19.422 13.266 12.625 1 96.44 267 GLY A CA 1
ATOM 2101 C C . GLY A 1 267 ? -19.547 13.211 11.117 1 96.44 267 GLY A C 1
ATOM 2102 O O . GLY A 1 267 ? -18.578 13.43 10.391 1 96.44 267 GLY A O 1
ATOM 2103 N N . GLU A 1 268 ? -20.703 12.922 10.633 1 95.75 268 GLU A N 1
ATOM 2104 C CA . GLU A 1 268 ? -20.938 12.75 9.203 1 95.75 268 GLU A CA 1
ATOM 2105 C C . GLU A 1 268 ? -21.016 14.094 8.484 1 95.75 268 GLU A C 1
ATOM 2107 O O . GLU A 1 268 ? -21.578 15.055 9.016 1 95.75 268 GLU A O 1
ATOM 2112 N N . VAL A 1 269 ? -20.328 14.188 7.422 1 97.25 269 VAL A N 1
ATOM 2113 C CA . VAL A 1 269 ? -20.484 15.305 6.484 1 97.25 269 VAL A CA 1
ATOM 2114 C C . VAL A 1 269 ? -21.141 14.812 5.199 1 97.25 269 VAL A C 1
ATOM 2116 O O . VAL A 1 269 ? -20.453 14.352 4.281 1 97.25 269 VAL A O 1
ATOM 2119 N N . ARG A 1 270 ? -22.453 15.023 5.117 1 97.06 270 ARG A N 1
ATOM 2120 C CA . ARG A 1 270 ? -23.234 14.469 4.004 1 97.06 270 ARG A CA 1
ATOM 2121 C C . ARG A 1 270 ? -23.125 15.359 2.771 1 97.06 270 ARG A C 1
ATOM 2123 O O . ARG A 1 270 ? -23.141 16.594 2.883 1 97.06 270 ARG A O 1
ATOM 2130 N N . LEU A 1 271 ? -23.047 14.727 1.608 1 95.81 271 LEU A N 1
ATOM 2131 C CA . LEU A 1 271 ? -22.953 15.43 0.338 1 95.81 271 LEU A CA 1
ATOM 2132 C C . LEU A 1 271 ? -24.172 16.312 0.101 1 95.81 271 LEU A C 1
ATOM 2134 O O . LEU A 1 271 ? -24.062 17.391 -0.474 1 95.81 271 LEU A O 1
ATOM 2138 N N . ASP A 1 272 ? -25.297 15.844 0.522 1 96.19 272 ASP A N 1
ATOM 2139 C CA . ASP A 1 272 ? -26.547 16.547 0.244 1 96.19 272 ASP A CA 1
ATOM 2140 C C . ASP A 1 272 ? -26.797 17.641 1.271 1 96.19 272 ASP A C 1
ATOM 2142 O O . ASP A 1 272 ? -27.859 18.281 1.26 1 96.19 272 ASP A O 1
ATOM 2146 N N . GLU A 1 273 ? -25.828 17.922 2.164 1 96.81 273 GLU A N 1
ATOM 2147 C CA . GLU A 1 273 ? -26 18.953 3.188 1 96.81 273 GLU A CA 1
ATOM 2148 C C . GLU A 1 273 ? -24.828 19.922 3.174 1 96.81 273 GLU A C 1
ATOM 2150 O O . GLU A 1 273 ? -24.453 20.484 4.215 1 96.81 273 GLU A O 1
ATOM 2155 N N . LEU A 1 274 ? -24.172 20.125 2.059 1 97.06 274 LEU A N 1
ATOM 2156 C CA . LEU A 1 274 ? -22.984 20.969 1.991 1 97.06 274 LEU A CA 1
ATOM 2157 C C . LEU A 1 274 ? -23.344 22.438 2.215 1 97.06 274 LEU A C 1
ATOM 2159 O O . LEU A 1 274 ? -22.5 23.25 2.604 1 97.06 274 LEU A O 1
ATOM 2163 N N . ASP A 1 275 ? -24.641 22.75 2.021 1 96.81 275 ASP A N 1
ATOM 2164 C CA . ASP A 1 275 ? -25.094 24.141 2.113 1 96.81 275 ASP A CA 1
ATOM 2165 C C . ASP A 1 275 ? -25.016 24.641 3.551 1 96.81 275 ASP A C 1
ATOM 2167 O O . ASP A 1 275 ? -25.031 25.859 3.789 1 96.81 275 ASP A O 1
ATOM 2171 N N . LYS A 1 276 ? -24.953 23.797 4.449 1 97.38 276 LYS A N 1
ATOM 2172 C CA . LYS A 1 276 ? -24.938 24.234 5.84 1 97.38 276 LYS A CA 1
ATOM 2173 C C . LYS A 1 276 ? -23.594 24.844 6.211 1 97.38 276 LYS A C 1
ATOM 2175 O O . LYS A 1 276 ? -23.469 25.516 7.23 1 97.38 276 LYS A O 1
ATOM 2180 N N . PHE A 1 277 ? -22.594 24.594 5.398 1 98.5 277 PHE A N 1
ATOM 2181 C CA . PHE A 1 277 ? -21.25 25.078 5.695 1 98.5 277 PHE A CA 1
ATOM 2182 C C . PHE A 1 277 ? -21.016 26.438 5.039 1 98.5 277 PHE A C 1
ATOM 2184 O O . PHE A 1 277 ? -21.266 26.609 3.844 1 98.5 277 PHE A O 1
ATOM 2191 N N . VAL A 1 278 ? -20.5 27.375 5.801 1 98.56 278 VAL A N 1
ATOM 2192 C CA . VAL A 1 278 ? -20.172 28.703 5.285 1 98.56 278 VAL A CA 1
ATOM 2193 C C . VAL A 1 278 ? -18.688 28.781 4.961 1 98.56 278 VAL A C 1
ATOM 2195 O O . VAL A 1 278 ? -18.266 29.656 4.203 1 98.56 278 VAL A O 1
ATOM 2198 N N . GLU A 1 279 ? -17.875 28 5.566 1 98.81 279 GLU A N 1
ATOM 2199 C CA . GLU A 1 279 ? -16.469 27.812 5.27 1 98.81 279 GLU A CA 1
ATOM 2200 C C . GLU A 1 279 ? -16.094 26.344 5.262 1 98.81 279 GLU A C 1
ATOM 2202 O O . GLU A 1 279 ? -16.781 25.516 5.871 1 98.81 279 GLU A O 1
ATOM 2207 N N . ALA A 1 280 ? -15.031 26 4.531 1 98.5 280 ALA A N 1
ATOM 2208 C CA . ALA A 1 280 ? -14.477 24.641 4.551 1 98.5 280 ALA A CA 1
ATOM 2209 C C . ALA A 1 280 ? -12.969 24.656 4.34 1 98.5 280 ALA A C 1
ATOM 2211 O O . ALA A 1 280 ? -12.422 25.641 3.838 1 98.5 280 ALA A O 1
ATOM 2212 N N . GLY A 1 281 ? -12.383 23.625 4.789 1 97.69 281 GLY A N 1
ATOM 2213 C CA . GLY A 1 281 ? -10.938 23.5 4.605 1 97.69 281 GLY A CA 1
ATOM 2214 C C . GLY A 1 281 ? -10.438 22.078 4.699 1 97.69 281 GLY A C 1
ATOM 2215 O O . GLY A 1 281 ? -11.172 21.188 5.129 1 97.69 281 GLY A O 1
ATOM 2216 N N . ALA A 1 282 ? -9.266 21.859 4.164 1 96.81 282 ALA A N 1
ATOM 2217 C CA . ALA A 1 282 ? -8.461 20.656 4.367 1 96.81 282 ALA A CA 1
ATOM 2218 C C . ALA A 1 282 ? -7.332 20.922 5.359 1 96.81 282 ALA A C 1
ATOM 2220 O O . ALA A 1 282 ? -6.805 22.031 5.434 1 96.81 282 ALA A O 1
ATOM 2221 N N . CYS A 1 283 ? -7.027 19.938 6.152 1 97.19 283 CYS A N 1
ATOM 2222 C CA . CYS A 1 283 ? -5.988 20.188 7.145 1 97.19 283 CYS A CA 1
ATOM 2223 C C . CYS A 1 283 ? -5.066 18.984 7.289 1 97.19 283 CYS A C 1
ATOM 2225 O O . CYS A 1 283 ? -5.512 17.844 7.18 1 97.19 283 CYS A O 1
ATOM 2227 N N . GLY A 1 284 ? -3.832 19.188 7.535 1 95.75 284 GLY A N 1
ATOM 2228 C CA . GLY A 1 284 ? -2.732 18.25 7.703 1 95.75 284 GLY A CA 1
ATOM 2229 C C . GLY A 1 284 ? -1.419 18.938 8.047 1 95.75 284 GLY A C 1
ATOM 2230 O O . GLY A 1 284 ? -1.327 20.156 8.039 1 95.75 284 GLY A O 1
ATOM 2231 N N . THR A 1 285 ? -0.446 18.141 8.273 1 94.81 285 THR A N 1
ATOM 2232 C CA . THR A 1 285 ? 0.834 18.625 8.766 1 94.81 285 THR A CA 1
ATOM 2233 C C . THR A 1 285 ? 1.489 19.547 7.734 1 94.81 285 THR A C 1
ATOM 2235 O O . THR A 1 285 ? 1.977 20.625 8.078 1 94.81 285 THR A O 1
ATOM 2238 N N . ALA A 1 286 ? 1.47 19.188 6.465 1 89.38 286 ALA A N 1
ATOM 2239 C CA . ALA A 1 286 ? 2.205 19.922 5.434 1 89.38 286 ALA A CA 1
ATOM 2240 C C . ALA A 1 286 ? 1.621 21.312 5.223 1 89.38 286 ALA A C 1
ATOM 2242 O O . ALA A 1 286 ? 2.332 22.312 5.336 1 89.38 286 ALA A O 1
ATOM 2243 N N . ALA A 1 287 ? 0.341 21.438 5.117 1 88.19 287 ALA A N 1
ATOM 2244 C CA . ALA A 1 287 ? -0.296 22.719 4.801 1 88.19 287 ALA A CA 1
ATOM 2245 C C . ALA A 1 287 ? -0.897 23.359 6.051 1 88.19 287 ALA A C 1
ATOM 2247 O O . ALA A 1 287 ? -1.298 24.516 6.031 1 88.19 287 ALA A O 1
ATOM 2248 N N . VAL A 1 288 ? -0.921 22.672 7.137 1 94.88 288 VAL A N 1
ATOM 2249 C CA . VAL A 1 288 ? -1.653 23.062 8.344 1 94.88 288 VAL A CA 1
ATOM 2250 C C . VAL A 1 288 ? -3.143 23.172 8.023 1 94.88 288 VAL A C 1
ATOM 2252 O O . VAL A 1 288 ? -3.938 22.312 8.414 1 94.88 288 VAL A O 1
ATOM 2255 N N . ILE A 1 289 ? -3.543 24.172 7.246 1 96.62 289 ILE A N 1
ATOM 2256 C CA . ILE A 1 289 ? -4.895 24.312 6.711 1 96.62 289 ILE A CA 1
ATOM 2257 C C . ILE A 1 289 ? -4.824 24.781 5.258 1 96.62 289 ILE A C 1
ATOM 2259 O O . ILE A 1 289 ? -4.047 25.672 4.926 1 96.62 289 ILE A O 1
ATOM 2263 N N . SER A 1 290 ? -5.516 24.172 4.367 1 95.56 290 SER A N 1
ATOM 2264 C CA . SER A 1 290 ? -5.812 24.641 3.016 1 95.56 290 SER A CA 1
ATOM 2265 C C . SER A 1 290 ? -7.293 24.969 2.859 1 95.56 290 SER A C 1
ATOM 2267 O O . SER A 1 290 ? -8.133 24.062 2.797 1 95.56 290 SER A O 1
ATOM 2269 N N . PRO A 1 291 ? -7.559 26.25 2.787 1 97 291 PRO A N 1
ATOM 2270 C CA . PRO A 1 291 ? -8.969 26.609 2.602 1 97 291 PRO A CA 1
ATOM 2271 C C . PRO A 1 291 ? -9.555 26.031 1.312 1 97 291 PRO A C 1
ATOM 2273 O O . PRO A 1 291 ? -8.883 26.031 0.276 1 97 291 PRO A O 1
ATOM 2276 N N . ILE A 1 292 ? -10.75 25.562 1.438 1 97.19 292 ILE A N 1
ATOM 2277 C CA . ILE A 1 292 ? -11.453 25.062 0.259 1 97.19 292 ILE A CA 1
ATOM 2278 C C . ILE A 1 292 ? -12.406 26.125 -0.272 1 97.19 292 ILE A C 1
ATOM 2280 O O . ILE A 1 292 ? -13.328 26.547 0.428 1 97.19 292 ILE A O 1
ATOM 2284 N N . GLY A 1 293 ? -12.086 26.594 -1.469 1 97.56 293 GLY A N 1
ATOM 2285 C CA . GLY A 1 293 ? -12.984 27.547 -2.104 1 97.56 293 GLY A CA 1
ATOM 2286 C C . GLY A 1 293 ? -14.281 26.938 -2.58 1 97.56 293 GLY A C 1
ATOM 2287 O O . GLY A 1 293 ? -15.367 27.344 -2.164 1 97.56 293 GLY A O 1
ATOM 2288 N N . GLY A 1 294 ? -14.102 25.906 -3.402 1 97.62 294 GLY A N 1
ATOM 2289 C CA . GLY A 1 294 ? -15.25 25.188 -3.938 1 97.62 294 GLY A CA 1
ATOM 2290 C C . GLY A 1 294 ? -14.969 23.734 -4.195 1 97.62 294 GLY A C 1
ATOM 2291 O O . GLY A 1 294 ? -13.812 23.297 -4.16 1 97.62 2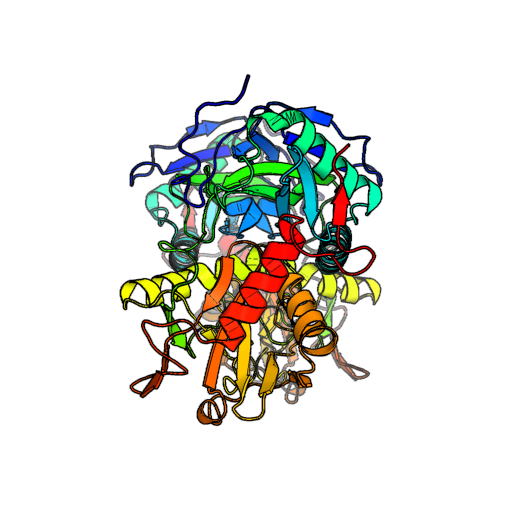94 GLY A O 1
ATOM 2292 N N . VAL A 1 295 ? -16.094 23.031 -4.402 1 97.88 295 VAL A N 1
ATOM 2293 C CA . VAL A 1 295 ? -16 21.625 -4.727 1 97.88 295 VAL A CA 1
ATOM 2294 C C . VAL A 1 295 ? -16.906 21.297 -5.914 1 97.88 295 VAL A C 1
ATOM 2296 O O . VAL A 1 295 ? -18.016 21.812 -6.008 1 97.88 295 VAL A O 1
ATOM 2299 N N . GLN A 1 296 ? -16.359 20.547 -6.82 1 97.75 296 GLN A N 1
ATOM 2300 C CA . GLN A 1 296 ? -17.109 20.062 -7.98 1 97.75 296 GLN A CA 1
ATOM 2301 C C . GLN A 1 296 ? -17.531 18.625 -7.797 1 97.75 296 GLN A C 1
ATOM 2303 O O . GLN A 1 296 ? -16.719 17.75 -7.465 1 97.75 296 GLN A O 1
ATOM 2308 N N . HIS A 1 297 ? -18.781 18.328 -7.992 1 96.31 297 HIS A N 1
ATOM 2309 C CA . HIS A 1 297 ? -19.344 16.969 -8.062 1 96.31 297 HIS A CA 1
ATOM 2310 C C . HIS A 1 297 ? -20.234 16.812 -9.289 1 96.31 297 HIS A C 1
ATOM 2312 O O . HIS A 1 297 ? -21.344 17.344 -9.336 1 96.31 297 HIS A O 1
ATOM 2318 N N . GLY A 1 298 ? -19.781 16 -10.211 1 92.88 298 GLY A N 1
ATOM 2319 C CA . GLY A 1 298 ? -20.469 16.016 -11.492 1 92.88 298 GLY A CA 1
ATOM 2320 C C . GLY A 1 298 ? -20.516 17.391 -12.125 1 92.88 298 GLY A C 1
ATOM 2321 O O . GLY A 1 298 ? -19.484 18.047 -12.281 1 92.88 298 GLY A O 1
ATOM 2322 N N . ASP A 1 299 ? -21.719 17.812 -12.344 1 93.69 299 ASP A N 1
ATOM 2323 C CA . ASP A 1 299 ? -21.891 19.125 -12.977 1 93.69 299 ASP A CA 1
ATOM 2324 C C . ASP A 1 299 ? -22.141 20.203 -11.93 1 93.69 299 ASP A C 1
ATOM 2326 O O . ASP A 1 299 ? -22.203 21.391 -12.266 1 93.69 299 ASP A O 1
ATOM 2330 N N . ASP A 1 300 ? -22.219 19.828 -10.75 1 95.31 300 ASP A N 1
ATOM 2331 C CA . ASP A 1 300 ? -22.531 20.781 -9.695 1 95.31 300 ASP A CA 1
ATOM 2332 C C . ASP A 1 300 ? -21.266 21.344 -9.062 1 95.31 300 ASP A C 1
ATOM 2334 O O . ASP A 1 300 ? -20.344 20.594 -8.734 1 95.31 300 ASP A O 1
ATOM 2338 N N . PHE A 1 301 ? -21.219 22.641 -8.969 1 97.44 301 PHE A N 1
ATOM 2339 C CA . PHE A 1 301 ? -20.109 23.328 -8.305 1 97.44 301 PHE A CA 1
ATOM 2340 C C . PHE A 1 301 ? -20.609 24.125 -7.105 1 97.44 301 PHE A C 1
ATOM 2342 O O . PHE A 1 301 ? -21.453 25 -7.246 1 97.44 301 PHE A O 1
ATOM 2349 N N . HIS A 1 302 ? -20.125 23.766 -5.918 1 97.62 302 HIS A N 1
ATOM 2350 C CA . HIS A 1 302 ? -20.531 24.391 -4.664 1 97.62 302 HIS A CA 1
ATOM 2351 C C . HIS A 1 302 ? -19.406 25.266 -4.109 1 97.62 302 HIS A C 1
ATOM 2353 O O . HIS A 1 302 ? -18.281 24.797 -3.912 1 97.62 302 HIS A O 1
ATOM 2359 N N . VAL A 1 303 ? -19.719 26.516 -3.877 1 98.25 303 VAL A N 1
ATOM 2360 C CA . VAL A 1 303 ? -18.766 27.438 -3.27 1 98.25 303 VAL A CA 1
ATOM 2361 C C . VAL A 1 303 ? -19.078 27.594 -1.784 1 98.25 303 VAL A C 1
ATOM 2363 O O . VAL A 1 303 ? -20.219 27.828 -1.404 1 98.25 303 VAL A O 1
ATOM 2366 N N . PHE A 1 304 ? -18.172 27.422 -0.96 1 97.5 304 PHE A N 1
ATOM 2367 C CA . PHE A 1 304 ? -18.375 27.625 0.47 1 97.5 304 PHE A CA 1
ATOM 2368 C C . PHE A 1 304 ? -18.312 29.109 0.829 1 97.5 304 PHE A C 1
ATOM 2370 O O . PHE A 1 304 ? -19.281 29.828 0.631 1 97.5 304 PHE A O 1
ATOM 2377 N N . TYR A 1 305 ? -17.172 29.656 1.152 1 97.94 305 TYR A N 1
ATOM 2378 C CA . TYR A 1 305 ? -17.016 31.062 1.486 1 97.94 305 TYR A CA 1
ATOM 2379 C C . TYR A 1 305 ? -16.703 31.891 0.243 1 97.94 305 TYR A C 1
ATOM 2381 O O . TYR A 1 305 ? -17.484 32.75 -0.149 1 97.94 305 TYR A O 1
ATOM 2389 N N . SER A 1 306 ? -15.625 31.625 -0.33 1 98.12 306 SER A N 1
ATOM 2390 C CA . SER A 1 306 ? -15.109 32.312 -1.499 1 98.12 306 SER A CA 1
ATOM 2391 C C . SER A 1 306 ? -14.039 31.516 -2.209 1 98.12 306 SER A C 1
ATOM 2393 O O . SER A 1 306 ? -13.281 30.781 -1.568 1 98.12 306 SER A O 1
ATOM 2395 N N . GLU A 1 307 ? -13.977 31.641 -3.471 1 96.81 307 GLU A N 1
ATOM 2396 C CA . GLU A 1 307 ? -12.922 30.984 -4.23 1 96.81 307 GLU A CA 1
ATOM 2397 C C . GLU A 1 307 ? -11.602 31.75 -4.137 1 96.81 307 GLU A C 1
ATOM 2399 O O . GLU A 1 307 ? -10.555 31.234 -4.547 1 96.81 307 GLU A O 1
ATOM 2404 N N . THR A 1 308 ? -11.664 32.938 -3.578 1 95.62 308 THR A N 1
ATOM 2405 C CA . THR A 1 308 ? -10.461 33.75 -3.625 1 95.62 308 THR A CA 1
ATOM 2406 C C . THR A 1 308 ? -10.109 34.281 -2.232 1 95.62 308 THR A C 1
ATOM 2408 O O . THR A 1 308 ? -8.961 34.656 -1.976 1 95.62 308 THR A O 1
ATOM 2411 N N . GLU A 1 309 ? -11.07 34.281 -1.351 1 97.06 309 GLU A N 1
ATOM 2412 C CA . GLU A 1 309 ? -10.836 34.812 -0.014 1 97.06 309 GLU A CA 1
ATOM 2413 C C . GLU A 1 309 ? -10.938 33.75 1.048 1 97.06 309 GLU A C 1
ATOM 2415 O O . GLU A 1 309 ? -11.82 32.875 0.981 1 97.06 309 GLU A O 1
ATOM 2420 N N . VAL A 1 310 ? -10.078 33.812 2.037 1 97.25 310 VAL A N 1
ATOM 2421 C CA . VAL A 1 310 ? -10.109 32.875 3.154 1 97.25 310 VAL A CA 1
ATOM 2422 C C . VAL A 1 310 ? -11.211 33.25 4.133 1 97.25 310 VAL A C 1
ATOM 2424 O O . VAL A 1 310 ? -11.367 34.438 4.465 1 97.25 310 VAL A O 1
ATOM 2427 N N . GLY A 1 311 ? -11.945 32.344 4.562 1 97.94 311 GLY A N 1
ATOM 2428 C CA . GLY A 1 311 ? -12.969 32.594 5.57 1 97.94 311 GLY A CA 1
ATOM 2429 C C . GLY A 1 311 ? -12.391 33.062 6.895 1 97.94 311 GLY A C 1
ATOM 2430 O O . GLY A 1 311 ? -11.289 32.625 7.277 1 97.94 311 GLY A O 1
ATOM 2431 N N . PRO A 1 312 ? -13.109 33.906 7.566 1 98.06 312 PRO A N 1
ATOM 2432 C CA . PRO A 1 312 ? -12.578 34.469 8.812 1 98.06 312 PRO A CA 1
ATOM 2433 C C . PRO A 1 312 ? -12.312 33.406 9.883 1 98.06 312 PRO A C 1
ATOM 2435 O O . PRO A 1 312 ? -11.336 33.5 10.617 1 98.06 312 PRO A O 1
ATOM 2438 N N . VAL A 1 313 ? -13.18 32.406 10.016 1 98.44 313 VAL A N 1
ATOM 2439 C CA . VAL A 1 313 ? -12.984 31.406 11.039 1 98.44 313 VAL A CA 1
ATOM 2440 C C . VAL A 1 313 ? -11.797 30.516 10.672 1 98.44 313 VAL A C 1
ATOM 2442 O O . VAL A 1 313 ? -10.977 30.172 11.531 1 98.44 313 VAL A O 1
ATOM 2445 N N . THR A 1 314 ? -11.711 30.141 9.414 1 98.25 314 THR A N 1
ATOM 2446 C CA . THR A 1 314 ? -10.578 29.359 8.922 1 98.25 314 THR A CA 1
ATOM 2447 C C . THR A 1 314 ? -9.266 30.094 9.195 1 98.25 314 THR A C 1
ATOM 2449 O O . THR A 1 314 ? -8.297 29.484 9.656 1 98.25 314 THR A O 1
ATOM 2452 N N . ARG A 1 315 ? -9.242 31.375 8.922 1 97.62 315 ARG A N 1
ATOM 2453 C CA . ARG A 1 315 ? -8.062 32.188 9.18 1 97.62 315 ARG A CA 1
ATOM 2454 C C . ARG A 1 315 ? -7.719 32.219 10.664 1 97.62 315 ARG A C 1
ATOM 2456 O O . ARG A 1 315 ? -6.551 32.094 11.039 1 97.62 315 ARG A O 1
ATOM 2463 N N . LYS A 1 316 ? -8.727 32.406 11.461 1 98.12 316 LYS A N 1
ATOM 2464 C CA . LYS A 1 316 ? -8.531 32.406 12.906 1 98.12 316 LYS A CA 1
ATOM 2465 C C . LYS A 1 316 ? -7.91 31.109 13.406 1 98.12 316 LYS A C 1
ATOM 2467 O O . LYS A 1 316 ? -6.988 31.125 14.219 1 98.12 316 LYS A O 1
ATOM 2472 N N . LEU A 1 317 ? -8.438 30 12.953 1 98.56 317 LEU A N 1
ATOM 2473 C CA . LEU A 1 317 ? -7.93 28.688 13.328 1 98.56 317 LEU A CA 1
ATOM 2474 C C . LEU A 1 317 ? -6.488 28.5 12.867 1 98.56 317 LEU A C 1
ATOM 2476 O O . LEU A 1 317 ? -5.645 28.016 13.617 1 98.56 317 LEU A O 1
ATOM 2480 N N . TYR A 1 318 ? -6.242 28.891 11.648 1 97.75 318 TYR A N 1
ATOM 2481 C CA . TYR A 1 318 ? -4.902 28.812 11.086 1 97.75 318 TYR A CA 1
ATOM 2482 C C . TYR A 1 318 ? -3.91 29.625 11.914 1 97.75 318 TYR A C 1
ATOM 2484 O O . TYR A 1 318 ? -2.846 29.125 12.281 1 97.75 318 TYR A O 1
ATOM 2492 N N . ASN A 1 319 ? -4.242 30.859 12.219 1 97.69 319 ASN A N 1
ATOM 2493 C CA . ASN A 1 319 ? -3.365 31.75 12.969 1 97.69 319 ASN A CA 1
ATOM 2494 C C . ASN A 1 319 ? -3.09 31.219 14.367 1 97.69 319 ASN A C 1
ATOM 2496 O O . ASN A 1 319 ? -1.961 31.297 14.859 1 97.69 319 ASN A O 1
ATOM 2500 N N . GLU A 1 320 ? -4.145 30.719 14.953 1 98.62 320 GLU A N 1
ATOM 2501 C CA . GLU A 1 320 ? -3.975 30.188 16.297 1 98.62 320 GLU A CA 1
ATOM 2502 C C . GLU A 1 320 ? -3.01 29 16.312 1 98.62 320 GLU A C 1
ATOM 2504 O O . GLU A 1 320 ? -2.082 28.953 17.109 1 98.62 320 GLU A O 1
ATOM 2509 N N . LEU A 1 321 ? -3.236 28.047 15.445 1 98.5 321 LEU A N 1
ATOM 2510 C CA . LEU A 1 321 ? -2.426 26.828 15.422 1 98.5 321 LEU A CA 1
ATOM 2511 C C . LEU A 1 321 ? -0.984 27.156 15.031 1 98.5 321 LEU A C 1
ATOM 2513 O O . LEU A 1 321 ? -0.045 26.688 15.68 1 98.5 321 LEU A O 1
ATOM 2517 N N . THR A 1 322 ? -0.763 27.969 14 1 97.38 322 THR A N 1
ATOM 2518 C CA . THR A 1 322 ? 0.594 28.297 13.578 1 97.38 322 THR A CA 1
ATOM 2519 C C . THR A 1 322 ? 1.287 29.156 14.633 1 97.38 322 THR A C 1
ATOM 2521 O O . THR A 1 322 ? 2.496 29.047 14.844 1 97.38 322 THR A O 1
ATOM 2524 N N . GLY A 1 323 ? 0.515 30.047 15.258 1 98.31 323 GLY A N 1
ATOM 2525 C CA . GLY A 1 323 ? 1.079 30.797 16.359 1 98.31 323 GLY A CA 1
ATOM 2526 C C . GLY A 1 323 ? 1.619 29.922 17.469 1 98.31 323 GLY A C 1
ATOM 2527 O O . GLY A 1 323 ? 2.67 30.219 18.047 1 98.31 323 GLY A O 1
ATOM 2528 N N . ILE A 1 324 ? 0.845 28.891 17.812 1 98.62 324 ILE A N 1
ATOM 2529 C CA . ILE A 1 324 ? 1.281 27.938 18.828 1 98.62 324 ILE A CA 1
ATOM 2530 C C . ILE A 1 324 ? 2.541 27.219 18.344 1 98.62 324 ILE A C 1
ATOM 2532 O O . ILE A 1 324 ? 3.518 27.094 19.078 1 98.62 324 ILE A O 1
ATOM 2536 N N . GLN A 1 325 ? 2.58 26.797 17.109 1 98.44 325 GLN A N 1
ATOM 2537 C CA . GLN A 1 325 ? 3.678 26.031 16.516 1 98.44 325 GLN A CA 1
ATOM 2538 C C . GLN A 1 325 ? 4.961 26.859 16.484 1 98.44 325 GLN A C 1
ATOM 2540 O O . GLN A 1 325 ? 6.043 26.344 16.797 1 98.44 325 GLN A O 1
ATOM 2545 N N . PHE A 1 326 ? 4.898 28.156 16.203 1 98.06 326 PHE A N 1
ATOM 2546 C CA . PHE A 1 326 ? 6.066 29.016 16.109 1 98.06 326 PHE A CA 1
ATOM 2547 C C . PHE A 1 326 ? 6.422 29.609 17.469 1 98.06 326 PHE A C 1
ATOM 2549 O O . PHE A 1 326 ? 7.434 30.297 17.609 1 98.06 326 PHE A O 1
ATOM 2556 N N . GLY A 1 327 ? 5.555 29.406 18.453 1 98 327 GLY A N 1
ATOM 2557 C CA . GLY A 1 327 ? 5.848 29.844 19.797 1 98 327 GLY A CA 1
ATOM 2558 C C . GLY A 1 327 ? 5.355 31.25 20.094 1 98 327 GLY A C 1
ATOM 2559 O O . GLY A 1 327 ? 5.738 31.844 21.109 1 98 327 GLY A O 1
ATOM 2560 N N . ASP A 1 328 ? 4.535 31.797 19.266 1 98.38 328 ASP A N 1
ATOM 2561 C CA . ASP A 1 328 ? 4.004 33.156 19.453 1 98.38 328 ASP A CA 1
ATOM 2562 C C . ASP A 1 328 ? 2.789 33.125 20.375 1 98.38 328 ASP A C 1
ATOM 2564 O O . ASP A 1 328 ? 2.447 34.156 20.969 1 98.38 328 ASP A O 1
ATOM 2568 N N . ILE A 1 329 ? 2.062 32.031 20.359 1 98.44 329 ILE A N 1
ATOM 2569 C CA . ILE A 1 329 ? 0.881 31.828 21.188 1 98.44 329 ILE A CA 1
ATOM 2570 C C . ILE A 1 329 ? 1.134 30.688 22.188 1 98.44 329 ILE A C 1
ATOM 2572 O O . ILE A 1 329 ? 1.715 29.672 21.828 1 98.44 329 ILE A O 1
ATOM 2576 N N . GLU A 1 330 ? 0.713 30.891 23.438 1 98.25 330 GLU A N 1
ATOM 2577 C CA . GLU A 1 330 ? 0.881 29.844 24.453 1 98.25 330 GLU A CA 1
ATOM 2578 C C . GLU A 1 330 ? 0.172 28.562 24.031 1 98.25 330 GLU A C 1
ATOM 2580 O O . GLU A 1 330 ? -1.005 28.594 23.672 1 98.25 330 GLU A O 1
ATOM 2585 N N . ALA A 1 331 ? 0.84 27.547 24.125 1 98.38 331 ALA A N 1
ATOM 2586 C CA . ALA A 1 331 ? 0.296 26.25 23.719 1 98.38 331 ALA A CA 1
ATOM 2587 C C . ALA A 1 331 ? -0.445 25.578 24.875 1 98.38 331 ALA A C 1
ATOM 2589 O O . ALA A 1 331 ? -0.101 25.797 26.047 1 98.38 331 ALA A O 1
ATOM 2590 N N . PRO A 1 332 ? -1.493 24.781 24.531 1 98.38 332 PRO A N 1
ATOM 2591 C CA . PRO A 1 332 ? -1.97 23.859 25.578 1 98.38 332 PRO A CA 1
ATOM 2592 C C . PRO A 1 332 ? -0.853 23 26.156 1 98.38 332 PRO A C 1
ATOM 2594 O O . PRO A 1 332 ? 0.153 22.75 25.484 1 98.38 332 PRO A O 1
ATOM 2597 N N . GLU A 1 333 ? -1.069 22.578 27.375 1 97.5 333 GLU A N 1
ATOM 2598 C CA . GLU A 1 333 ? -0.054 21.797 28.078 1 97.5 333 GLU A CA 1
ATOM 2599 C C . GLU A 1 333 ? 0.323 20.547 27.297 1 97.5 333 GLU A C 1
ATOM 2601 O O . GLU A 1 333 ? -0.55 19.828 26.797 1 97.5 333 GLU A O 1
ATOM 2606 N N . GLY A 1 334 ? 1.623 20.391 27.094 1 97.81 334 GLY A N 1
ATOM 2607 C CA . GLY A 1 334 ? 2.131 19.141 26.531 1 97.81 334 GLY A CA 1
ATOM 2608 C C . GLY A 1 334 ? 2.262 19.172 25.016 1 97.81 334 GLY A C 1
ATOM 2609 O O . GLY A 1 334 ? 2.789 18.219 24.422 1 97.81 334 GLY A O 1
ATOM 2610 N N . TRP A 1 335 ? 1.82 20.25 24.375 1 98.75 335 TRP A N 1
ATOM 2611 C CA . TRP A 1 335 ? 1.759 20.25 22.906 1 98.75 335 TRP A CA 1
ATOM 2612 C C . TRP A 1 335 ? 3.129 20.547 22.312 1 98.75 335 TRP A C 1
ATOM 2614 O O . TRP A 1 335 ? 3.365 20.281 21.125 1 98.75 335 TRP A O 1
ATOM 2624 N N . ILE A 1 336 ? 4.062 21.141 23.125 1 98.75 336 ILE A N 1
ATOM 2625 C CA . ILE A 1 336 ? 5.344 21.594 22.609 1 98.75 336 ILE A CA 1
ATOM 2626 C C . ILE A 1 336 ? 6.48 20.828 23.266 1 98.75 336 ILE A C 1
ATOM 2628 O O . ILE A 1 336 ? 6.473 20.625 24.484 1 98.75 336 ILE A O 1
ATOM 2632 N N . VAL A 1 337 ? 7.391 20.344 22.453 1 98.75 337 VAL A N 1
ATOM 2633 C CA . VAL A 1 337 ? 8.625 19.734 22.938 1 98.75 337 VAL A CA 1
ATOM 2634 C C . VAL A 1 337 ? 9.828 20.516 22.422 1 98.75 337 VAL A C 1
ATOM 2636 O O . VAL A 1 337 ? 10.055 20.609 21.219 1 98.75 337 VAL A O 1
ATOM 2639 N N . LYS A 1 338 ? 10.617 21.062 23.297 1 98.19 338 LYS A N 1
ATOM 2640 C CA . LYS A 1 338 ? 11.789 21.844 22.938 1 98.19 338 LYS A CA 1
ATOM 2641 C C . LYS A 1 338 ? 12.938 20.938 22.484 1 98.19 338 LYS A C 1
ATOM 2643 O O . LYS A 1 338 ? 13.117 19.844 23.016 1 98.19 338 LYS A O 1
ATOM 2648 N N . VAL A 1 339 ? 13.648 21.438 21.469 1 98.06 339 VAL A N 1
ATOM 2649 C CA . VAL A 1 339 ? 14.867 20.75 21.047 1 98.06 339 VAL A CA 1
ATOM 2650 C C . VAL A 1 339 ? 16.078 21.375 21.734 1 98.06 339 VAL A C 1
ATOM 2652 O O . VAL A 1 339 ? 16.453 22.516 21.453 1 98.06 339 VAL A O 1
ATOM 2655 N N . ASP A 1 340 ? 16.578 20.812 22.812 1 87.81 340 ASP A N 1
ATOM 2656 C CA . ASP A 1 340 ? 17.688 21.328 23.609 1 87.81 340 ASP A CA 1
ATOM 2657 C C . ASP A 1 340 ? 19.031 20.984 22.984 1 87.81 340 ASP A C 1
ATOM 2659 O O . ASP A 1 340 ? 19.156 19.984 22.297 1 87.81 340 ASP A O 1
ATOM 2663 N N . MET B 1 1 ? 27.625 -26.938 -12.836 1 44.62 1 MET B N 1
ATOM 2664 C CA . MET B 1 1 ? 27.609 -27.812 -11.664 1 44.62 1 MET B CA 1
ATOM 2665 C C . MET B 1 1 ? 26.281 -27.719 -10.93 1 44.62 1 MET B C 1
ATOM 2667 O O . MET B 1 1 ? 25.797 -26.625 -10.648 1 44.62 1 MET B O 1
ATOM 2671 N N . THR B 1 2 ? 25.375 -28.766 -10.984 1 56.66 2 THR B N 1
ATOM 2672 C CA . THR B 1 2 ? 24.094 -28.812 -10.312 1 56.66 2 THR B CA 1
ATOM 2673 C C . THR B 1 2 ? 24.25 -28.578 -8.812 1 56.66 2 THR B C 1
ATOM 2675 O O . THR B 1 2 ? 25.094 -29.203 -8.172 1 56.66 2 THR B O 1
ATOM 2678 N N . VAL B 1 3 ? 23.797 -27.344 -8.344 1 75.81 3 VAL B N 1
ATOM 2679 C CA . VAL B 1 3 ? 23.812 -27.078 -6.91 1 75.81 3 VAL B CA 1
ATOM 2680 C C . VAL B 1 3 ? 23.094 -28.203 -6.168 1 75.81 3 VAL B C 1
ATOM 2682 O O . VAL B 1 3 ? 22.188 -28.828 -6.707 1 75.81 3 VAL B O 1
ATOM 2685 N N . GLU B 1 4 ? 23.688 -28.766 -5.211 1 83.75 4 GLU B N 1
ATOM 2686 C CA . GLU B 1 4 ? 23.078 -29.797 -4.387 1 83.75 4 GLU B CA 1
ATOM 2687 C C . GLU B 1 4 ? 22.094 -29.188 -3.381 1 83.75 4 GLU B C 1
ATOM 2689 O O . GLU B 1 4 ? 22.516 -28.578 -2.396 1 83.75 4 GLU B O 1
ATOM 2694 N N . LEU B 1 5 ? 20.875 -29.125 -3.77 1 89.69 5 LEU B N 1
ATOM 2695 C CA . LEU B 1 5 ? 19.797 -28.719 -2.879 1 89.69 5 LEU B CA 1
ATOM 2696 C C . LEU B 1 5 ? 18.844 -29.875 -2.607 1 89.69 5 LEU B C 1
ATOM 2698 O O . LEU B 1 5 ? 18.75 -30.812 -3.406 1 89.69 5 LEU B O 1
ATOM 2702 N N . ASP B 1 6 ? 18.281 -29.922 -1.426 1 92.12 6 ASP B N 1
ATOM 2703 C CA . ASP B 1 6 ? 17.188 -30.844 -1.152 1 92.12 6 ASP B CA 1
ATOM 2704 C C . ASP B 1 6 ? 15.914 -30.438 -1.88 1 92.12 6 ASP B C 1
ATOM 2706 O O . ASP B 1 6 ? 15 -29.891 -1.268 1 92.12 6 ASP B O 1
ATOM 2710 N N . TRP B 1 7 ? 15.82 -30.812 -3.131 1 91.38 7 TRP B N 1
ATOM 2711 C CA . TRP B 1 7 ? 14.789 -30.344 -4.047 1 91.38 7 TRP B CA 1
ATOM 2712 C C . TRP B 1 7 ? 13.406 -30.797 -3.576 1 91.38 7 TRP B C 1
ATOM 2714 O O . TRP B 1 7 ? 12.398 -30.172 -3.912 1 91.38 7 TRP B O 1
ATOM 2724 N N . GLU B 1 8 ? 13.32 -31.828 -2.805 1 86.44 8 GLU B N 1
ATOM 2725 C CA . GLU B 1 8 ? 12.031 -32.375 -2.395 1 86.44 8 GLU B CA 1
ATOM 2726 C C . GLU B 1 8 ? 11.469 -31.641 -1.188 1 86.44 8 GLU B C 1
ATOM 2728 O O . GLU B 1 8 ? 10.281 -31.766 -0.882 1 86.44 8 GLU B O 1
ATOM 2733 N N . ASN B 1 9 ? 12.391 -30.922 -0.532 1 87.12 9 ASN B N 1
ATOM 2734 C CA . ASN B 1 9 ? 11.969 -30.234 0.683 1 87.12 9 ASN B CA 1
ATOM 2735 C C . ASN B 1 9 ? 12.422 -28.766 0.683 1 87.12 9 ASN B C 1
ATOM 2737 O O . ASN B 1 9 ? 12.984 -28.297 1.667 1 87.12 9 ASN B O 1
ATOM 2741 N N . LEU B 1 10 ? 12.227 -28.031 -0.311 1 89.44 10 LEU B N 1
ATOM 2742 C CA . LEU B 1 10 ? 12.688 -26.641 -0.438 1 89.44 10 LEU B CA 1
ATOM 2743 C C . LEU B 1 10 ? 11.766 -25.703 0.323 1 89.44 10 LEU B C 1
ATOM 2745 O O . LEU B 1 10 ? 12.211 -24.656 0.807 1 89.44 10 LEU B O 1
ATOM 2749 N N . GLY B 1 11 ? 10.422 -26.031 0.468 1 88.56 11 GLY B N 1
ATOM 2750 C CA . GLY B 1 11 ? 9.469 -25.047 0.952 1 88.56 11 GLY B CA 1
ATOM 2751 C C . GLY B 1 11 ? 9.328 -23.859 0.037 1 88.56 11 GLY B C 1
ATOM 2752 O O . GLY B 1 11 ? 9.602 -23.938 -1.161 1 88.56 11 GLY B O 1
ATOM 2753 N N . PHE B 1 12 ? 8.82 -22.688 0.521 1 90.81 12 PHE B N 1
ATOM 2754 C CA . PHE B 1 12 ? 8.664 -21.453 -0.213 1 90.81 12 PHE B CA 1
ATOM 2755 C C . PHE B 1 12 ? 9.352 -20.297 0.514 1 90.81 12 PHE B C 1
ATOM 2757 O O . PHE B 1 12 ? 8.711 -19.562 1.268 1 90.81 12 PHE B O 1
ATOM 2764 N N . ALA B 1 13 ? 10.641 -20.219 0.324 1 92.19 13 ALA B N 1
ATOM 2765 C CA . ALA B 1 13 ? 11.438 -19.219 1.05 1 92.19 13 ALA B CA 1
ATOM 2766 C C . ALA B 1 13 ? 12.445 -18.547 0.127 1 92.19 13 ALA B C 1
ATOM 2768 O O . ALA B 1 13 ? 12.852 -19.125 -0.884 1 92.19 13 ALA B O 1
ATOM 2769 N N . TYR B 1 14 ? 12.82 -17.375 0.559 1 95.94 14 TYR B N 1
ATOM 2770 C CA . TYR B 1 14 ? 13.859 -16.656 -0.165 1 95.94 14 TYR B CA 1
ATOM 2771 C C . TYR B 1 14 ? 15.18 -17.422 -0.124 1 95.94 14 TYR B C 1
ATOM 2773 O O . TYR B 1 14 ? 15.547 -17.984 0.907 1 95.94 14 TYR B O 1
ATOM 2781 N N . ARG B 1 15 ? 15.852 -17.5 -1.227 1 95.75 15 ARG B N 1
ATOM 2782 C CA . ARG B 1 15 ? 17.234 -17.953 -1.387 1 95.75 15 ARG B CA 1
ATOM 2783 C C . ARG B 1 15 ? 18.016 -17.016 -2.303 1 95.75 15 ARG B C 1
ATOM 2785 O O . ARG B 1 15 ? 17.594 -16.75 -3.432 1 95.75 15 ARG B O 1
ATOM 2792 N N . LYS B 1 16 ? 19.109 -16.531 -1.786 1 96.62 16 LYS B N 1
ATOM 2793 C CA . LYS B 1 16 ? 19.922 -15.641 -2.604 1 96.62 16 LYS B CA 1
ATOM 2794 C C . LYS B 1 16 ? 20.609 -16.406 -3.736 1 96.62 16 LYS B C 1
ATOM 2796 O O . LYS B 1 16 ? 21.469 -17.234 -3.49 1 96.62 16 LYS B O 1
ATOM 2801 N N . LEU B 1 17 ? 20.188 -16.109 -4.895 1 97.88 17 LEU B N 1
ATOM 2802 C CA . LEU B 1 17 ? 20.844 -16.703 -6.059 1 97.88 17 LEU B CA 1
ATOM 2803 C C . LEU B 1 17 ? 21.922 -15.773 -6.609 1 97.88 17 LEU B C 1
ATOM 2805 O O . LEU B 1 17 ? 21.953 -14.594 -6.27 1 97.88 17 LEU B O 1
ATOM 2809 N N . PRO B 1 18 ? 22.812 -16.297 -7.434 1 97.81 18 PRO B N 1
ATOM 2810 C CA . PRO B 1 18 ? 23.969 -15.523 -7.898 1 97.81 18 PRO B CA 1
ATOM 2811 C C . PRO B 1 18 ? 23.562 -14.312 -8.742 1 97.81 18 PRO B C 1
ATOM 2813 O O . PRO B 1 18 ? 24.203 -13.258 -8.664 1 97.81 18 PRO B O 1
ATOM 2816 N N . PHE B 1 19 ? 22.406 -14.516 -9.516 1 98.69 19 PHE B N 1
ATOM 2817 C CA . PHE B 1 19 ? 22.156 -13.453 -10.477 1 98.69 19 PHE B CA 1
ATOM 2818 C C . PHE B 1 19 ? 20.703 -12.992 -10.391 1 98.69 19 PHE B C 1
ATOM 2820 O O . PHE B 1 19 ? 19.797 -13.797 -10.133 1 98.69 19 PHE B O 1
ATOM 2827 N N . ARG B 1 20 ? 20.484 -11.75 -10.586 1 98.88 20 ARG B N 1
ATOM 2828 C CA . ARG B 1 20 ? 19.203 -11.125 -10.875 1 98.88 20 ARG B CA 1
ATOM 2829 C C . ARG B 1 20 ? 19.328 -10.094 -11.984 1 98.88 20 ARG B C 1
ATOM 2831 O O . ARG B 1 20 ? 20.438 -9.773 -12.422 1 98.88 20 ARG B O 1
ATOM 2838 N N . TYR B 1 21 ? 18.234 -9.734 -12.531 1 98.94 21 TYR B N 1
ATOM 2839 C CA . TYR B 1 21 ? 18.156 -8.703 -13.547 1 98.94 21 TYR B CA 1
ATOM 2840 C C . TYR B 1 21 ? 17.781 -7.359 -12.938 1 98.94 21 TYR B C 1
ATOM 2842 O O . TYR B 1 21 ? 16.953 -7.301 -12.023 1 98.94 21 TYR B O 1
ATOM 2850 N N . ILE B 1 22 ? 18.344 -6.254 -13.375 1 98.94 22 ILE B N 1
ATOM 2851 C CA . ILE B 1 22 ? 17.953 -4.93 -12.906 1 98.94 22 ILE B CA 1
ATOM 2852 C C . ILE B 1 22 ? 17.984 -3.941 -14.07 1 98.94 22 ILE B C 1
ATOM 2854 O O . ILE B 1 22 ? 18.891 -3.982 -14.898 1 98.94 22 ILE B O 1
ATOM 2858 N N . SER B 1 23 ? 17.016 -3.15 -14.188 1 98.94 23 SER B N 1
ATOM 2859 C CA . SER B 1 23 ? 16.875 -2.08 -15.172 1 98.94 23 SER B CA 1
ATOM 2860 C C . SER B 1 23 ? 16.359 -0.8 -14.523 1 98.94 23 SER B C 1
ATOM 2862 O O . SER B 1 23 ? 15.586 -0.854 -13.57 1 98.94 23 SER B O 1
ATOM 2864 N N . TYR B 1 24 ? 16.766 0.335 -15.039 1 98.88 24 TYR B N 1
ATOM 2865 C CA . TYR B 1 24 ? 16.375 1.637 -14.5 1 98.88 24 TYR B CA 1
ATOM 2866 C C . TYR B 1 24 ? 15.617 2.453 -15.539 1 98.88 24 TYR B C 1
ATOM 2868 O O . TYR B 1 24 ? 15.93 2.393 -16.734 1 98.88 24 TYR B O 1
ATOM 2876 N N . TYR B 1 25 ? 14.648 3.088 -15.148 1 98.88 25 TYR B N 1
ATOM 2877 C CA . TYR B 1 25 ? 13.945 4.09 -15.938 1 98.88 25 TYR B CA 1
ATOM 2878 C C . TYR B 1 25 ? 14.312 5.5 -15.5 1 98.88 25 TYR B C 1
ATOM 2880 O O . TYR B 1 25 ? 14.18 5.84 -14.32 1 98.88 25 TYR B O 1
ATOM 2888 N N . LYS B 1 26 ? 14.758 6.293 -16.328 1 97.81 26 LYS B N 1
ATOM 2889 C CA . LYS B 1 26 ? 15.125 7.691 -16.125 1 97.81 26 LYS B CA 1
ATOM 2890 C C . LYS B 1 26 ? 14.945 8.508 -17.391 1 97.81 26 LYS B C 1
ATOM 2892 O O . LYS B 1 26 ? 15.164 8.008 -18.5 1 97.81 26 LYS B O 1
ATOM 2897 N N . ASP B 1 27 ? 14.477 9.758 -17.25 1 97 27 ASP B N 1
ATOM 2898 C CA . ASP B 1 27 ? 14.312 10.695 -18.359 1 97 27 ASP B CA 1
ATOM 2899 C C . ASP B 1 27 ? 13.414 10.109 -19.453 1 97 27 ASP B C 1
ATOM 2901 O O . ASP B 1 27 ? 13.727 10.203 -20.641 1 97 27 ASP B O 1
ATOM 2905 N N . GLY B 1 28 ? 12.523 9.359 -19.062 1 96.38 28 GLY B N 1
ATOM 2906 C CA . GLY B 1 28 ? 11.469 8.93 -19.969 1 96.38 28 GLY B CA 1
ATOM 2907 C C . GLY B 1 28 ? 11.781 7.617 -20.672 1 96.38 28 GLY B C 1
ATOM 2908 O O . GLY B 1 28 ? 11.086 7.227 -21.609 1 96.38 28 GLY B O 1
ATOM 2909 N N . GLN B 1 29 ? 12.836 6.93 -20.188 1 98.12 29 GLN B N 1
ATOM 2910 C CA . GLN B 1 29 ? 13.18 5.715 -20.922 1 98.12 29 GLN B CA 1
ATOM 2911 C C . GLN B 1 29 ? 13.781 4.668 -19.984 1 98.12 29 GLN B C 1
ATOM 2913 O O . GLN B 1 29 ? 14.461 5.012 -19.016 1 98.12 29 GLN B O 1
ATOM 2918 N N . TRP B 1 30 ? 13.555 3.389 -20.328 1 98.75 30 TRP B N 1
ATOM 2919 C CA . TRP B 1 30 ? 14.25 2.279 -19.688 1 98.75 30 TRP B CA 1
ATOM 2920 C C . TRP B 1 30 ? 15.648 2.111 -20.266 1 98.75 30 TRP B C 1
ATOM 2922 O O . TRP B 1 30 ? 15.852 2.227 -21.469 1 98.75 30 TRP B O 1
ATOM 2932 N N . ASP B 1 31 ? 16.625 1.822 -19.453 1 98.75 31 ASP B N 1
ATOM 2933 C CA . ASP B 1 31 ? 17.922 1.414 -19.984 1 98.75 31 ASP B CA 1
ATOM 2934 C C . ASP B 1 31 ? 17.891 -0.041 -20.438 1 98.75 31 ASP B C 1
ATOM 2936 O O . ASP B 1 31 ? 16.828 -0.667 -20.469 1 98.75 31 ASP B O 1
ATOM 2940 N N . GLU B 1 32 ? 18.969 -0.567 -20.875 1 98.19 32 GLU B N 1
ATOM 2941 C CA . GLU B 1 32 ? 19 -1.903 -21.469 1 98.19 32 GLU B CA 1
ATOM 2942 C C . GLU B 1 32 ? 18.859 -2.98 -20.391 1 98.19 32 GLU B C 1
ATOM 2944 O O . GLU B 1 32 ? 18.438 -4.098 -20.672 1 98.19 32 GLU B O 1
ATOM 2949 N N . GLY B 1 33 ? 19.109 -2.637 -19.125 1 98.38 33 GLY B N 1
ATOM 2950 C CA . GLY B 1 33 ? 19.141 -3.615 -18.047 1 98.38 33 GLY B CA 1
ATOM 2951 C C . GLY B 1 33 ? 20.359 -4.504 -18.094 1 98.38 33 GLY B C 1
ATOM 2952 O O . GLY B 1 33 ? 21.094 -4.527 -19.078 1 98.38 33 GLY B O 1
ATOM 2953 N N . ASP B 1 34 ? 20.625 -5.156 -16.969 1 98.12 34 ASP B N 1
ATOM 2954 C CA . ASP B 1 34 ? 21.781 -6.051 -16.844 1 98.12 34 ASP B CA 1
ATOM 2955 C C . ASP B 1 34 ? 21.562 -7.082 -15.742 1 98.12 34 ASP B C 1
ATOM 2957 O O . ASP B 1 34 ? 20.703 -6.898 -14.867 1 98.12 34 ASP B O 1
ATOM 2961 N N . LEU B 1 35 ? 22.281 -8.18 -15.875 1 98.81 35 LEU B N 1
ATOM 2962 C CA . LEU B 1 35 ? 22.391 -9.094 -14.75 1 98.81 35 LEU B CA 1
ATOM 2963 C C . LEU B 1 35 ? 23.328 -8.547 -13.68 1 98.81 35 LEU B C 1
ATOM 2965 O O . LEU B 1 35 ? 24.312 -7.887 -14.008 1 98.81 35 LEU B O 1
ATOM 2969 N N . THR B 1 36 ? 23.016 -8.734 -12.492 1 98.75 36 THR B N 1
ATOM 2970 C CA . THR B 1 36 ? 23.859 -8.305 -11.383 1 98.75 36 THR B CA 1
ATOM 2971 C C . THR B 1 36 ? 23.875 -9.359 -10.273 1 98.75 36 THR B C 1
ATOM 2973 O O . THR B 1 36 ? 22.953 -10.18 -10.18 1 98.75 36 THR B O 1
ATOM 2976 N N . GLU B 1 37 ? 24.906 -9.359 -9.5 1 98.69 37 GLU B N 1
ATOM 2977 C CA . GLU B 1 37 ? 25.016 -10.266 -8.359 1 98.69 37 GLU B CA 1
ATOM 2978 C C . GLU B 1 37 ? 24.594 -9.578 -7.066 1 98.69 37 GLU B C 1
ATOM 2980 O O . GLU B 1 37 ? 24.547 -10.211 -6.012 1 98.69 37 GLU B O 1
ATOM 2985 N N . ASP B 1 38 ? 24.312 -8.289 -7.098 1 98.62 38 ASP B N 1
ATOM 2986 C CA . ASP B 1 38 ? 23.938 -7.5 -5.926 1 98.62 38 ASP B CA 1
ATOM 2987 C C . ASP B 1 38 ? 22.484 -7.73 -5.551 1 98.62 38 ASP B C 1
ATOM 2989 O O . ASP B 1 38 ? 21.578 -7.277 -6.25 1 98.62 38 ASP B O 1
ATOM 2993 N N . SER B 1 39 ? 22.266 -8.391 -4.438 1 98.56 39 SER B N 1
ATOM 2994 C CA . SER B 1 39 ? 20.906 -8.734 -4.027 1 98.56 39 SER B CA 1
ATOM 2995 C C . SER B 1 39 ? 20.297 -7.633 -3.18 1 98.56 39 SER B C 1
ATOM 2997 O O . SER B 1 39 ? 19.234 -7.824 -2.578 1 98.56 39 SER B O 1
ATOM 2999 N N . LYS B 1 40 ? 20.953 -6.496 -3.062 1 98.56 40 LYS B N 1
ATOM 3000 C CA . LYS B 1 40 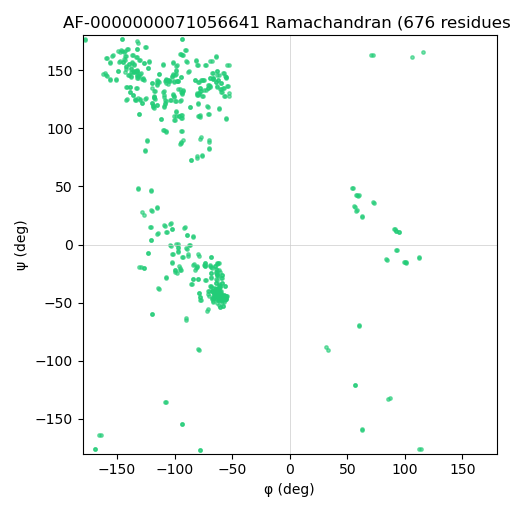? 20.438 -5.344 -2.33 1 98.56 40 LYS B CA 1
ATOM 3001 C C . LYS B 1 40 ? 20.016 -4.227 -3.283 1 98.56 40 LYS B C 1
ATOM 3003 O O . LYS B 1 40 ? 20.656 -4.012 -4.316 1 98.56 40 LYS B O 1
ATOM 3008 N N . LEU B 1 41 ? 18.969 -3.58 -2.982 1 98.75 41 LEU B N 1
ATOM 3009 C CA . LEU B 1 41 ? 18.609 -2.334 -3.648 1 98.75 41 LEU B CA 1
ATOM 3010 C C . LEU B 1 41 ? 19.109 -1.129 -2.861 1 98.75 41 LEU B C 1
ATOM 3012 O O . LEU B 1 41 ? 19.016 -1.102 -1.632 1 98.75 41 LEU B O 1
ATOM 3016 N N . HIS B 1 42 ? 19.734 -0.247 -3.527 1 98.69 42 HIS B N 1
ATOM 3017 C CA . HIS B 1 42 ? 20.25 0.997 -2.971 1 98.69 42 HIS B CA 1
ATOM 3018 C C . HIS B 1 42 ? 19.422 2.193 -3.426 1 98.69 42 HIS B C 1
ATOM 3020 O O . HIS B 1 42 ? 19.594 2.689 -4.543 1 98.69 42 HIS B O 1
ATOM 3026 N N . ILE B 1 43 ? 18.531 2.619 -2.633 1 98.69 43 ILE B N 1
ATOM 3027 C CA . ILE B 1 43 ? 17.578 3.611 -3.1 1 98.69 43 ILE B CA 1
ATOM 3028 C C . ILE B 1 43 ? 17.5 4.762 -2.096 1 98.69 43 ILE B C 1
ATOM 3030 O O . ILE B 1 43 ? 17.828 4.594 -0.922 1 98.69 43 ILE B O 1
ATOM 3034 N N . SER B 1 44 ? 17.047 5.875 -2.535 1 98.62 44 SER B N 1
ATOM 3035 C CA . SER B 1 44 ? 16.875 7.066 -1.71 1 98.62 44 SER B CA 1
ATOM 3036 C C . SER B 1 44 ? 16 6.781 -0.49 1 98.62 44 SER B C 1
ATOM 3038 O O . SER B 1 44 ? 15.008 6.066 -0.588 1 98.62 44 SER B O 1
ATOM 3040 N N . GLU B 1 45 ? 16.312 7.391 0.627 1 98.5 45 GLU B N 1
ATOM 3041 C CA . GLU B 1 45 ? 15.492 7.32 1.837 1 98.5 45 GLU B CA 1
ATOM 3042 C C . GLU B 1 45 ? 14.102 7.91 1.604 1 98.5 45 GLU B C 1
ATOM 3044 O O . GLU B 1 45 ? 13.188 7.684 2.395 1 98.5 45 GLU B O 1
ATOM 3049 N N . SER B 1 46 ? 13.977 8.648 0.523 1 98.38 46 SER B N 1
ATOM 3050 C CA . SER B 1 46 ? 12.703 9.32 0.254 1 98.38 46 SER B CA 1
ATOM 3051 C C . SER B 1 46 ? 11.984 8.68 -0.925 1 98.38 46 SER B C 1
ATOM 3053 O O . SER B 1 46 ? 11.062 9.273 -1.49 1 98.38 46 SER B O 1
ATOM 3055 N N . SER B 1 47 ? 12.352 7.484 -1.336 1 98.69 47 SER B N 1
ATOM 3056 C CA . SER B 1 47 ? 11.773 6.828 -2.504 1 98.69 47 SER B CA 1
ATOM 3057 C C . SER B 1 47 ? 10.273 6.621 -2.336 1 98.69 47 SER B C 1
ATOM 3059 O O . SER B 1 47 ? 9.82 6.117 -1.307 1 98.69 47 SER B O 1
ATOM 3061 N N . PRO B 1 48 ? 9.445 6.922 -3.322 1 98.56 48 PRO B N 1
ATOM 3062 C CA . PRO B 1 48 ? 7.992 6.762 -3.24 1 98.56 48 PRO B CA 1
ATOM 3063 C C . PRO B 1 48 ? 7.574 5.32 -2.947 1 98.56 48 PRO B C 1
ATOM 3065 O O . PRO B 1 48 ? 6.547 5.094 -2.307 1 98.56 48 PRO B O 1
ATOM 3068 N N . ALA B 1 49 ? 8.391 4.375 -3.324 1 98.69 49 ALA B N 1
ATOM 3069 C CA . ALA B 1 49 ? 8.086 2.975 -3.031 1 98.69 49 ALA B CA 1
ATOM 3070 C C . ALA B 1 49 ? 8.055 2.723 -1.527 1 98.69 49 ALA B C 1
ATOM 3072 O O . ALA B 1 49 ? 7.355 1.823 -1.057 1 98.69 49 ALA B O 1
ATOM 3073 N N . LEU B 1 50 ? 8.781 3.529 -0.762 1 98.62 50 LEU B N 1
ATOM 3074 C CA . LEU B 1 50 ? 8.93 3.299 0.671 1 98.62 50 LEU B CA 1
ATOM 3075 C C . LEU B 1 50 ? 7.922 4.125 1.46 1 98.62 50 LEU B C 1
ATOM 3077 O O . LEU B 1 50 ? 7.625 3.814 2.615 1 98.62 50 LEU B O 1
ATOM 3081 N N . HIS B 1 51 ? 7.383 5.176 0.847 1 97.94 51 HIS B N 1
ATOM 3082 C CA . HIS B 1 51 ? 6.52 6.105 1.565 1 97.94 51 HIS B CA 1
ATOM 3083 C C . HIS B 1 51 ? 5.09 6.043 1.046 1 97.94 51 HIS B C 1
ATOM 3085 O O . HIS B 1 51 ? 4.137 6.07 1.829 1 97.94 51 HIS B O 1
ATOM 3091 N N . TYR B 1 52 ? 4.988 5.891 -0.242 1 97.31 52 TYR B N 1
ATOM 3092 C CA . TYR B 1 52 ? 3.682 6.059 -0.863 1 97.31 52 TYR B CA 1
ATOM 3093 C C . TYR B 1 52 ? 3.254 4.793 -1.592 1 97.31 52 TYR B C 1
ATOM 3095 O O . TYR B 1 52 ? 2.43 4.84 -2.508 1 97.31 52 TYR B O 1
ATOM 3103 N N . GLY B 1 53 ? 3.93 3.693 -1.315 1 98 53 GLY B N 1
ATOM 3104 C CA . GLY B 1 53 ? 3.504 2.383 -1.781 1 98 53 GLY B CA 1
ATOM 3105 C C . GLY B 1 53 ? 3.502 2.26 -3.293 1 98 53 GLY B C 1
ATOM 3106 O O . GLY B 1 53 ? 2.723 1.488 -3.857 1 98 53 GLY B O 1
ATOM 3107 N N . GLN B 1 54 ? 4.281 3.053 -3.977 1 98.56 54 GLN B N 1
ATOM 3108 C CA . GLN B 1 54 ? 4.34 2.941 -5.43 1 98.56 54 GLN B CA 1
ATOM 3109 C C . GLN B 1 54 ? 5.164 1.729 -5.855 1 98.56 54 GLN B C 1
ATOM 3111 O O . GLN B 1 54 ? 6.316 1.87 -6.266 1 98.56 54 GLN B O 1
ATOM 3116 N N . GLN B 1 55 ? 4.539 0.58 -5.73 1 98.56 55 GLN B N 1
ATOM 3117 C CA . GLN B 1 55 ? 5.137 -0.731 -5.961 1 98.56 55 GLN B CA 1
ATOM 3118 C C . GLN B 1 55 ? 4.176 -1.648 -6.711 1 98.56 55 GLN B C 1
ATOM 3120 O O . GLN B 1 55 ? 2.971 -1.638 -6.453 1 98.56 55 GLN B O 1
ATOM 3125 N N . GLY B 1 56 ? 4.66 -2.352 -7.688 1 98.56 56 GLY B N 1
ATOM 3126 C CA . GLY B 1 56 ? 3.994 -3.469 -8.336 1 98.56 56 GLY B CA 1
ATOM 3127 C C . GLY B 1 56 ? 4.891 -4.68 -8.508 1 98.56 56 GLY B C 1
ATOM 3128 O O . GLY B 1 56 ? 6.105 -4.539 -8.68 1 98.56 56 GLY B O 1
ATOM 3129 N N . PHE B 1 57 ? 4.332 -5.812 -8.406 1 98.62 57 PHE B N 1
ATOM 3130 C CA . PHE B 1 57 ? 5.152 -7.008 -8.562 1 98.62 57 PHE B CA 1
ATOM 3131 C C . PHE B 1 57 ? 4.379 -8.109 -9.273 1 98.62 57 PHE B C 1
ATOM 3133 O O . PHE B 1 57 ? 3.166 -7.992 -9.477 1 98.62 57 PHE B O 1
ATOM 3140 N N . GLU B 1 58 ? 5.055 -9.094 -9.711 1 98.69 58 GLU B N 1
ATOM 3141 C CA . GLU B 1 58 ? 4.492 -10.305 -10.305 1 98.69 58 GLU B CA 1
ATOM 3142 C C . GLU B 1 58 ? 5.129 -11.562 -9.703 1 98.69 58 GLU B C 1
ATOM 3144 O O . GLU B 1 58 ? 6.094 -11.469 -8.945 1 98.69 58 GLU B O 1
ATOM 3149 N N . GLY B 1 59 ? 4.594 -12.648 -9.945 1 98.12 59 GLY B N 1
ATOM 3150 C CA . GLY B 1 59 ? 5.098 -13.977 -9.641 1 98.12 59 GLY B CA 1
ATOM 3151 C C . GLY B 1 59 ? 4.809 -14.992 -10.734 1 98.12 59 GLY B C 1
ATOM 3152 O O . GLY B 1 59 ? 3.67 -15.117 -11.188 1 98.12 59 GLY B O 1
ATOM 3153 N N . LEU B 1 60 ? 5.77 -15.562 -11.148 1 98.69 60 LEU B N 1
ATOM 3154 C CA . LEU B 1 60 ? 5.633 -16.656 -12.102 1 98.69 60 LEU B CA 1
ATOM 3155 C C . LEU B 1 60 ? 6.711 -17.719 -11.875 1 98.69 60 LEU B C 1
ATOM 3157 O O . LEU B 1 60 ? 7.516 -17.594 -10.953 1 98.69 60 LEU B O 1
ATOM 3161 N N . LYS B 1 61 ? 6.648 -18.781 -12.625 1 98.56 61 LYS B N 1
ATOM 3162 C CA . LYS B 1 61 ? 7.57 -19.891 -12.375 1 98.56 61 LYS B CA 1
ATOM 3163 C C . LYS B 1 61 ? 8.211 -20.375 -13.672 1 98.56 61 LYS B C 1
ATOM 3165 O O . LYS B 1 61 ? 7.629 -20.234 -14.75 1 98.56 61 LYS B O 1
ATOM 3170 N N . ALA B 1 62 ? 9.398 -20.844 -13.531 1 98.75 62 ALA B N 1
ATOM 3171 C CA . ALA B 1 62 ? 10.078 -21.625 -14.562 1 98.75 62 ALA B CA 1
ATOM 3172 C C . ALA B 1 62 ? 10.078 -23.109 -14.203 1 98.75 62 ALA B C 1
ATOM 3174 O O . ALA B 1 62 ? 10.258 -23.484 -13.039 1 98.75 62 ALA B O 1
ATOM 3175 N N . TYR B 1 63 ? 9.891 -23.922 -15.203 1 98.25 63 TYR B N 1
ATOM 3176 C CA . TYR B 1 63 ? 9.734 -25.359 -15.047 1 98.25 63 TYR B CA 1
ATOM 3177 C C . TYR B 1 63 ? 10.727 -26.125 -15.914 1 98.25 63 TYR B C 1
ATOM 3179 O O . TYR B 1 63 ? 10.805 -25.891 -17.125 1 98.25 63 TYR B O 1
ATOM 3187 N N . ARG B 1 64 ? 11.484 -27 -15.266 1 98.12 64 ARG B N 1
ATOM 3188 C CA . ARG B 1 64 ? 12.273 -27.938 -16.062 1 98.12 64 ARG B CA 1
ATOM 3189 C C . ARG B 1 64 ? 11.406 -29.094 -16.547 1 98.12 64 ARG B C 1
ATOM 3191 O O . ARG B 1 64 ? 10.68 -29.703 -15.773 1 98.12 64 ARG B O 1
ATOM 3198 N N . THR B 1 65 ? 11.453 -29.359 -17.828 1 98 65 THR B N 1
ATOM 3199 C CA . THR B 1 65 ? 10.648 -30.422 -18.422 1 98 65 THR B CA 1
ATOM 3200 C C . THR B 1 65 ? 11.43 -31.719 -18.484 1 98 65 THR B C 1
ATOM 3202 O O . THR B 1 65 ? 12.609 -31.766 -18.141 1 98 65 THR B O 1
ATOM 3205 N N . LYS B 1 66 ? 10.797 -32.719 -18.922 1 97.5 66 LYS B N 1
ATOM 3206 C CA . LYS B 1 66 ? 11.352 -34.062 -18.938 1 97.5 66 LYS B CA 1
ATOM 3207 C C . LYS B 1 66 ? 12.609 -34.125 -19.812 1 97.5 66 LYS B C 1
ATOM 3209 O O . LYS B 1 66 ? 13.539 -34.875 -19.516 1 97.5 66 LYS B O 1
ATOM 3214 N N . ASP B 1 67 ? 12.703 -33.375 -20.875 1 96.88 67 ASP B N 1
ATOM 3215 C CA . ASP B 1 67 ? 13.836 -33.438 -21.797 1 96.88 67 ASP B CA 1
ATOM 3216 C C . ASP B 1 67 ? 14.953 -32.5 -21.344 1 96.88 67 ASP B C 1
ATOM 3218 O O . ASP B 1 67 ? 15.938 -32.312 -22.078 1 96.88 67 ASP B O 1
ATOM 3222 N N . GLY B 1 68 ? 14.742 -31.781 -20.219 1 96.06 68 GLY B N 1
ATOM 3223 C CA . GLY B 1 68 ? 15.789 -30.953 -19.656 1 96.06 68 GLY B CA 1
ATOM 3224 C C . GLY B 1 68 ? 15.633 -29.484 -20 1 96.06 68 GLY B C 1
ATOM 3225 O O . GLY B 1 68 ? 16.266 -28.625 -19.391 1 96.06 68 GLY B O 1
ATOM 3226 N N . SER B 1 69 ? 14.781 -29.281 -20.984 1 97.5 69 SER B N 1
ATOM 3227 C CA . SER B 1 69 ? 14.539 -27.875 -21.344 1 97.5 69 SER B CA 1
ATOM 3228 C C . SER B 1 69 ? 13.781 -27.156 -20.25 1 97.5 69 SER B C 1
ATOM 3230 O O . SER B 1 69 ? 13.203 -27.781 -19.359 1 97.5 69 SER B O 1
ATOM 3232 N N . VAL B 1 70 ? 13.891 -25.859 -20.219 1 98.56 70 VAL B N 1
ATOM 3233 C CA . VAL B 1 70 ? 13.195 -25.031 -19.234 1 98.56 70 VAL B CA 1
ATOM 3234 C C . VAL B 1 70 ? 12.164 -24.156 -19.938 1 98.56 70 VAL B C 1
ATOM 3236 O O . VAL B 1 70 ? 12.414 -23.641 -21.031 1 98.56 70 VAL B O 1
ATOM 3239 N N . GLN B 1 71 ? 10.953 -24 -19.297 1 98.75 71 GLN B N 1
ATOM 3240 C CA . GLN B 1 71 ? 9.914 -23.188 -19.906 1 98.75 71 GLN B CA 1
ATOM 3241 C C . GLN B 1 71 ? 9.219 -22.312 -18.859 1 98.75 71 GLN B C 1
ATOM 3243 O O . GLN B 1 71 ? 9.219 -22.641 -17.672 1 98.75 71 GLN B O 1
ATOM 3248 N N . LEU B 1 72 ? 8.727 -21.172 -19.312 1 98.88 72 LEU B N 1
ATOM 3249 C CA . LEU B 1 72 ? 7.883 -20.266 -18.531 1 98.88 72 LEU B CA 1
ATOM 3250 C C . LEU B 1 72 ? 6.41 -20.469 -18.875 1 98.88 72 LEU B C 1
ATOM 3252 O O . LEU B 1 72 ? 6.074 -20.797 -20.016 1 98.88 72 LEU B O 1
ATOM 3256 N N . PHE B 1 73 ? 5.574 -20.312 -17.969 1 98.75 73 PHE B N 1
ATOM 3257 C CA . PHE B 1 73 ? 4.133 -20.422 -18.141 1 98.75 73 PHE B CA 1
ATOM 3258 C C . PHE B 1 73 ? 3.502 -19.031 -18.25 1 98.75 73 PHE B C 1
ATOM 3260 O O . PHE B 1 73 ? 3.432 -18.312 -17.25 1 98.75 73 PHE B O 1
ATOM 3267 N N . ARG B 1 74 ? 3.059 -18.578 -19.406 1 98.75 74 ARG B N 1
ATOM 3268 C CA . ARG B 1 74 ? 2.266 -17.406 -19.781 1 98.75 74 ARG B CA 1
ATOM 3269 C C . ARG B 1 74 ? 2.889 -16.125 -19.25 1 98.75 74 ARG B C 1
ATOM 3271 O O . ARG B 1 74 ? 2.195 -15.289 -18.656 1 98.75 74 ARG B O 1
ATOM 3278 N N . PRO B 1 75 ? 4.203 -15.945 -19.469 1 98.88 75 PRO B N 1
ATOM 3279 C CA . PRO B 1 75 ? 4.852 -14.727 -18.969 1 98.88 75 PRO B CA 1
ATOM 3280 C C . PRO B 1 75 ? 4.305 -13.461 -19.609 1 98.88 75 PRO B C 1
ATOM 3282 O O . PRO B 1 75 ? 4.422 -12.375 -19.031 1 98.88 75 PRO B O 1
ATOM 3285 N N . ASP B 1 76 ? 3.701 -13.594 -20.781 1 98.81 76 ASP B N 1
ATOM 3286 C CA . ASP B 1 76 ? 3.092 -12.445 -21.453 1 98.81 76 ASP B CA 1
ATOM 3287 C C . ASP B 1 76 ? 1.93 -11.883 -20.641 1 98.81 76 ASP B C 1
ATOM 3289 O O . ASP B 1 76 ? 1.73 -10.672 -20.578 1 98.81 76 ASP B O 1
ATOM 3293 N N . MET B 1 77 ? 1.168 -12.789 -20.031 1 98.88 77 MET B N 1
ATOM 3294 C CA . MET B 1 77 ? 0.041 -12.359 -19.203 1 98.88 77 MET B CA 1
ATOM 3295 C C . MET B 1 77 ? 0.525 -11.656 -17.938 1 98.88 77 MET B C 1
ATOM 3297 O O . MET B 1 77 ? -0.118 -10.727 -17.453 1 98.88 77 MET B O 1
ATOM 3301 N N . ASN B 1 78 ? 1.656 -12.141 -17.391 1 98.88 78 ASN B N 1
ATOM 3302 C CA . ASN B 1 78 ? 2.258 -11.43 -16.266 1 98.88 78 ASN B CA 1
ATOM 3303 C C . ASN B 1 78 ? 2.711 -10.031 -16.656 1 98.88 78 ASN B C 1
ATOM 3305 O O . ASN B 1 78 ? 2.496 -9.07 -15.922 1 98.88 78 ASN B O 1
ATOM 3309 N N . ALA B 1 79 ? 3.324 -9.945 -17.797 1 98.94 79 ALA B N 1
ATOM 3310 C CA . ALA B 1 79 ? 3.762 -8.648 -18.297 1 98.94 79 ALA B CA 1
ATOM 3311 C C . ALA B 1 79 ? 2.582 -7.691 -18.438 1 98.94 79 ALA B C 1
ATOM 3313 O O . ALA B 1 79 ? 2.648 -6.539 -18 1 98.94 79 ALA B O 1
ATOM 3314 N N . GLU B 1 80 ? 1.541 -8.18 -19.031 1 98.88 80 GLU B N 1
ATOM 3315 C CA . GLU B 1 80 ? 0.35 -7.363 -19.234 1 98.88 80 GLU B CA 1
ATOM 3316 C C . GLU B 1 80 ? -0.252 -6.918 -17.906 1 98.88 80 GLU B C 1
ATOM 3318 O O . GLU B 1 80 ? -0.695 -5.773 -17.781 1 98.88 80 GLU B O 1
ATOM 3323 N N . ARG B 1 81 ? -0.335 -7.816 -17 1 98.81 81 ARG B N 1
ATOM 3324 C CA . ARG B 1 81 ? -0.891 -7.461 -15.695 1 98.81 81 ARG B CA 1
ATOM 3325 C C . ARG B 1 81 ? -0.016 -6.434 -14.984 1 98.81 81 ARG B C 1
ATOM 3327 O O . ARG B 1 81 ? -0.526 -5.527 -14.32 1 98.81 81 ARG B O 1
ATOM 3334 N N . LEU B 1 82 ? 1.295 -6.574 -15.102 1 98.94 82 LEU B N 1
ATOM 3335 C CA . LEU B 1 82 ? 2.18 -5.574 -14.516 1 98.94 82 LEU B CA 1
ATOM 3336 C C . LEU B 1 82 ? 1.946 -4.207 -15.156 1 98.94 82 LEU B C 1
ATOM 3338 O O . LEU B 1 82 ? 2.029 -3.18 -14.477 1 98.94 82 LEU B O 1
ATOM 3342 N N . GLN B 1 83 ? 1.692 -4.199 -16.453 1 98.94 83 GLN B N 1
ATOM 3343 C CA . GLN B 1 83 ? 1.418 -2.943 -17.141 1 98.94 83 GLN B CA 1
ATOM 3344 C C . GLN B 1 83 ? 0.144 -2.293 -16.609 1 98.94 83 GLN B C 1
ATOM 3346 O O . GLN B 1 83 ? 0.099 -1.078 -16.406 1 98.94 83 GLN B O 1
ATOM 3351 N N . ARG B 1 84 ? -0.888 -3.053 -16.359 1 98.75 84 ARG B N 1
ATOM 3352 C CA . ARG B 1 84 ? -2.113 -2.512 -15.773 1 98.75 84 ARG B CA 1
ATOM 3353 C C . ARG B 1 84 ? -1.858 -1.954 -14.375 1 98.75 84 ARG B C 1
ATOM 3355 O O . ARG B 1 84 ? -2.4 -0.908 -14.008 1 98.75 84 ARG B O 1
ATOM 3362 N N . THR B 1 85 ? -1.076 -2.725 -13.617 1 98.81 85 THR B N 1
ATOM 3363 C CA . THR B 1 85 ? -0.693 -2.252 -12.289 1 98.81 85 THR B CA 1
ATOM 3364 C C . THR B 1 85 ? 0.062 -0.929 -12.383 1 98.81 85 THR B C 1
ATOM 3366 O O . THR B 1 85 ? -0.208 0.003 -11.625 1 98.81 85 THR B O 1
ATOM 3369 N N . ALA B 1 86 ? 1.011 -0.874 -13.312 1 98.88 86 ALA B N 1
ATOM 3370 C CA . ALA B 1 86 ? 1.787 0.344 -13.531 1 98.88 86 ALA B CA 1
ATOM 3371 C C . ALA B 1 86 ? 0.877 1.522 -13.859 1 98.88 86 ALA B C 1
ATOM 3373 O O . ALA B 1 86 ? 1.035 2.613 -13.305 1 98.88 86 ALA B O 1
ATOM 3374 N N . ASP B 1 87 ? -0.05 1.326 -14.719 1 98.75 87 ASP B N 1
ATOM 3375 C CA . ASP B 1 87 ? -0.986 2.379 -15.102 1 98.75 87 ASP B CA 1
ATOM 3376 C C . ASP B 1 87 ? -1.769 2.885 -13.891 1 98.75 87 ASP B C 1
ATOM 3378 O O . ASP B 1 87 ? -1.96 4.09 -13.734 1 98.75 87 ASP B O 1
ATOM 3382 N N . ARG B 1 88 ? -2.186 1.988 -13.062 1 98.44 88 ARG B N 1
ATOM 3383 C CA . ARG B 1 88 ? -2.992 2.34 -11.898 1 98.44 88 ARG B CA 1
ATOM 3384 C C . ARG B 1 88 ? -2.203 3.213 -10.93 1 98.44 88 ARG B C 1
ATOM 3386 O O . ARG B 1 88 ? -2.773 4.07 -10.258 1 98.44 88 ARG B O 1
ATOM 3393 N N . LEU B 1 89 ? -0.906 3.045 -10.891 1 98.5 89 LEU B N 1
ATOM 3394 C CA . LEU B 1 89 ? -0.07 3.787 -9.953 1 98.5 89 LEU B CA 1
ATOM 3395 C C . LEU B 1 89 ? 0.743 4.855 -10.68 1 98.5 89 LEU B C 1
ATOM 3397 O O . LEU B 1 89 ? 1.71 5.383 -10.125 1 98.5 89 LEU B O 1
ATOM 3401 N N . LEU B 1 90 ? 0.417 5.094 -11.922 1 98.38 90 LEU B N 1
ATOM 3402 C CA . LEU B 1 90 ? 1.072 6.109 -12.734 1 98.38 90 LEU B CA 1
ATOM 3403 C C . LEU B 1 90 ? 2.566 5.832 -12.852 1 98.38 90 LEU B C 1
ATOM 3405 O O . LEU B 1 90 ? 3.387 6.742 -12.703 1 98.38 90 LEU B O 1
ATOM 3409 N N . MET B 1 91 ? 2.982 4.633 -13.039 1 98.81 91 MET B N 1
ATOM 3410 C CA . MET B 1 91 ? 4.352 4.211 -13.336 1 98.81 91 MET B CA 1
ATOM 3411 C C . MET B 1 91 ? 4.523 3.912 -14.82 1 98.81 91 MET B C 1
ATOM 3413 O O . MET B 1 91 ? 3.549 3.633 -15.516 1 98.81 91 MET B O 1
ATOM 3417 N N . PRO B 1 92 ? 5.742 3.992 -15.289 1 98.88 92 PRO B N 1
ATOM 3418 C CA . PRO B 1 92 ? 5.938 3.543 -16.672 1 98.88 92 PRO B CA 1
ATOM 3419 C C . PRO B 1 92 ? 5.715 2.041 -16.828 1 98.88 92 PRO B C 1
ATOM 3421 O O . PRO B 1 92 ? 6.055 1.26 -15.945 1 98.88 92 PRO B O 1
ATOM 3424 N N . GLN B 1 93 ? 5.141 1.709 -17.953 1 98.88 93 GLN B N 1
ATOM 3425 C CA . GLN B 1 93 ? 4.996 0.291 -18.266 1 98.88 93 GLN B CA 1
ATOM 3426 C C . GLN B 1 93 ? 6.352 -0.344 -18.562 1 98.88 93 GLN B C 1
ATOM 3428 O O . GLN B 1 93 ? 7.227 0.3 -19.156 1 98.88 93 GLN B O 1
ATOM 3433 N N . VAL B 1 94 ? 6.555 -1.562 -18.156 1 98.94 94 VAL B N 1
ATOM 3434 C CA . VAL B 1 94 ? 7.645 -2.387 -18.656 1 98.94 94 VAL B CA 1
ATOM 3435 C C . VAL B 1 94 ? 7.203 -3.104 -19.938 1 98.94 94 VAL B C 1
ATOM 3437 O O . VAL B 1 94 ? 6.258 -3.893 -19.906 1 98.94 94 VAL B O 1
ATOM 3440 N N . PRO B 1 95 ? 7.895 -2.811 -21.016 1 98.88 95 PRO B N 1
ATOM 3441 C CA . PRO B 1 95 ? 7.484 -3.479 -22.25 1 98.88 95 PRO B CA 1
ATOM 3442 C C . PRO B 1 95 ? 7.48 -5 -22.125 1 98.88 95 PRO B C 1
ATOM 3444 O O . PRO B 1 95 ? 8.352 -5.57 -21.469 1 98.88 95 PRO B O 1
ATOM 3447 N N . THR B 1 96 ? 6.52 -5.637 -22.812 1 98.88 96 THR B N 1
ATOM 3448 C CA . THR B 1 96 ? 6.328 -7.078 -22.719 1 98.88 96 THR B CA 1
ATOM 3449 C C . THR B 1 96 ? 7.613 -7.82 -23.078 1 98.88 96 THR B C 1
ATOM 3451 O O . THR B 1 96 ? 8.023 -8.742 -22.375 1 98.88 96 THR B O 1
ATOM 3454 N N . ASP B 1 97 ? 8.25 -7.41 -24.156 1 98.75 97 ASP B N 1
ATOM 3455 C CA . ASP B 1 97 ? 9.469 -8.086 -24.594 1 98.75 97 ASP B CA 1
ATOM 3456 C C . ASP B 1 97 ? 10.578 -7.953 -23.547 1 98.75 97 ASP B C 1
ATOM 3458 O O . ASP B 1 97 ? 11.305 -8.914 -23.281 1 98.75 97 ASP B O 1
ATOM 3462 N N . LYS B 1 98 ? 10.766 -6.75 -22.984 1 98.88 98 LYS B N 1
ATOM 3463 C CA . LYS B 1 98 ? 11.766 -6.539 -21.938 1 98.88 98 LYS B CA 1
ATOM 3464 C C . LYS B 1 98 ? 11.484 -7.422 -20.734 1 98.88 98 LYS B C 1
ATOM 3466 O O . LYS B 1 98 ? 12.398 -8.016 -20.156 1 98.88 98 LYS B O 1
ATOM 3471 N N . PHE B 1 99 ? 10.219 -7.496 -20.328 1 98.94 99 PHE B N 1
ATOM 3472 C CA . PHE B 1 99 ? 9.797 -8.32 -19.203 1 98.94 99 PHE B CA 1
ATOM 3473 C C . PHE B 1 99 ? 10.172 -9.781 -19.422 1 98.94 99 PHE B C 1
ATOM 3475 O O . PHE B 1 99 ? 10.82 -10.398 -18.578 1 98.94 99 PHE B O 1
ATOM 3482 N N . ILE B 1 100 ? 9.773 -10.305 -20.531 1 98.88 100 ILE B N 1
ATOM 3483 C CA . ILE B 1 100 ? 9.977 -11.719 -20.828 1 98.88 100 ILE B CA 1
ATOM 3484 C C . ILE B 1 100 ? 11.469 -12.008 -20.969 1 98.88 100 ILE B C 1
ATOM 3486 O O . ILE B 1 100 ? 11.969 -13 -20.438 1 98.88 100 ILE B O 1
ATOM 3490 N N . GLU B 1 101 ? 12.211 -11.141 -21.641 1 98.75 101 GLU B N 1
ATOM 3491 C CA . GLU B 1 101 ? 13.648 -11.336 -21.812 1 98.75 101 GLU B CA 1
ATOM 3492 C C . GLU B 1 101 ? 14.367 -11.281 -20.469 1 98.75 101 GLU B C 1
ATOM 3494 O O . GLU B 1 101 ? 15.312 -12.039 -20.234 1 98.75 101 GLU B O 1
ATOM 3499 N N . ALA B 1 102 ? 13.969 -10.344 -19.594 1 98.94 102 ALA B N 1
ATOM 3500 C CA . ALA B 1 102 ? 14.547 -10.281 -18.266 1 98.94 102 ALA B CA 1
ATOM 3501 C C . ALA B 1 102 ? 14.352 -11.609 -17.516 1 98.94 102 ALA B C 1
ATOM 3503 O O . ALA B 1 102 ? 15.297 -12.125 -16.906 1 98.94 102 ALA B O 1
ATOM 3504 N N . CYS B 1 103 ? 13.148 -12.164 -17.594 1 98.94 103 CYS B N 1
ATOM 3505 C CA . CYS B 1 103 ? 12.859 -13.445 -16.953 1 98.94 103 CYS B CA 1
ATOM 3506 C C . CYS B 1 103 ? 13.742 -14.547 -17.516 1 98.94 103 CYS B C 1
ATOM 3508 O O . CYS B 1 103 ? 14.32 -15.336 -16.766 1 98.94 103 CYS B O 1
ATOM 3510 N N . LYS B 1 104 ? 13.852 -14.617 -18.828 1 98.88 104 LYS B N 1
ATOM 3511 C CA . LYS B 1 104 ? 14.68 -15.633 -19.484 1 98.88 104 LYS B CA 1
ATOM 3512 C C . LYS B 1 104 ? 16.141 -15.516 -19.047 1 98.88 104 LYS B C 1
ATOM 3514 O O . LYS B 1 104 ? 16.797 -16.516 -18.766 1 98.88 104 LYS B O 1
ATOM 3519 N N . GLN B 1 105 ? 16.641 -14.297 -19 1 98.88 105 GLN B N 1
ATOM 3520 C CA . GLN B 1 105 ? 18.016 -14.07 -18.625 1 98.88 105 GLN B CA 1
ATOM 3521 C C . GLN B 1 105 ? 18.281 -14.57 -17.203 1 98.88 105 GLN B C 1
ATOM 3523 O O . GLN B 1 105 ? 19.312 -15.211 -16.953 1 98.88 105 GLN B O 1
ATOM 3528 N N . VAL B 1 106 ? 17.391 -14.289 -16.328 1 98.94 106 VAL B N 1
ATOM 3529 C CA . VAL B 1 106 ? 17.562 -14.703 -14.938 1 98.94 106 VAL B CA 1
ATOM 3530 C C . VAL B 1 106 ? 17.531 -16.219 -14.844 1 98.94 106 VAL B C 1
ATOM 3532 O O . VAL B 1 106 ? 18.344 -16.828 -14.141 1 98.94 106 VAL B O 1
ATOM 3535 N N . VAL B 1 107 ? 16.562 -16.828 -15.547 1 98.88 107 VAL B N 1
ATOM 3536 C CA . VAL B 1 107 ? 16.453 -18.281 -15.531 1 98.88 107 VAL B CA 1
ATOM 3537 C C . VAL B 1 107 ? 17.734 -18.906 -16.078 1 98.88 107 VAL B C 1
ATOM 3539 O O . VAL B 1 107 ? 18.312 -19.812 -15.469 1 98.88 107 VAL B O 1
ATOM 3542 N N . LYS B 1 108 ? 18.219 -18.406 -17.219 1 98.56 108 LYS B N 1
ATOM 3543 C CA . LYS B 1 108 ? 19.422 -18.938 -17.859 1 98.56 108 LYS B CA 1
ATOM 3544 C C . LYS B 1 108 ? 20.641 -18.781 -16.953 1 98.56 108 LYS B C 1
ATOM 3546 O O . LYS B 1 108 ? 21.438 -19.719 -16.797 1 98.56 108 LYS B O 1
ATOM 3551 N N . ALA B 1 109 ? 20.75 -17.641 -16.359 1 98.56 109 ALA B N 1
ATOM 3552 C CA . ALA B 1 109 ? 21.906 -17.344 -15.523 1 98.56 109 ALA B CA 1
ATOM 3553 C C . ALA B 1 109 ? 21.906 -18.188 -14.258 1 98.56 109 ALA B C 1
ATOM 3555 O O . ALA B 1 109 ? 22.953 -18.391 -13.641 1 98.56 109 ALA B O 1
ATOM 3556 N N . ASN B 1 110 ? 20.734 -18.625 -13.867 1 98.31 110 ASN B N 1
ATOM 3557 C CA . ASN B 1 110 ? 20.594 -19.438 -12.664 1 98.31 110 ASN B CA 1
ATOM 3558 C C . ASN B 1 110 ? 20.109 -20.844 -12.992 1 98.31 110 ASN B C 1
ATOM 3560 O O . ASN B 1 110 ? 19.359 -21.438 -12.227 1 98.31 110 ASN B O 1
ATOM 3564 N N . ASP B 1 111 ? 20.453 -21.328 -14.086 1 97.31 111 ASP B N 1
ATOM 3565 C CA . ASP B 1 111 ? 19.953 -22.594 -14.602 1 97.31 111 ASP B CA 1
ATOM 3566 C C . ASP B 1 111 ? 20.219 -23.734 -13.617 1 97.31 111 ASP B C 1
ATOM 3568 O O . ASP B 1 111 ? 19.391 -24.625 -13.461 1 97.31 111 ASP B O 1
ATOM 3572 N N . ASP B 1 112 ? 21.344 -23.656 -12.961 1 96.62 112 ASP B N 1
ATOM 3573 C CA . ASP B 1 112 ? 21.734 -24.703 -12.016 1 96.62 112 ASP B CA 1
ATOM 3574 C C . ASP B 1 112 ? 20.75 -24.781 -10.852 1 96.62 112 ASP B C 1
ATOM 3576 O O . ASP B 1 112 ? 20.703 -25.781 -10.133 1 96.62 112 ASP B O 1
ATOM 3580 N N . PHE B 1 113 ? 19.969 -23.75 -10.688 1 97.5 113 PHE B N 1
ATOM 3581 C CA . PHE B 1 113 ? 19.047 -23.688 -9.547 1 97.5 113 PHE B CA 1
ATOM 3582 C C . PHE B 1 113 ? 17.625 -24 -9.984 1 97.5 113 PHE B C 1
ATOM 3584 O O . PHE B 1 113 ? 16.703 -23.969 -9.164 1 97.5 113 PHE B O 1
ATOM 3591 N N . VAL B 1 114 ? 17.375 -24.25 -11.266 1 97.69 114 VAL B N 1
ATOM 3592 C CA . VAL B 1 114 ? 16.078 -24.75 -11.695 1 97.69 114 VAL B CA 1
ATOM 3593 C C . VAL B 1 114 ? 15.898 -26.203 -11.25 1 97.69 114 VAL B C 1
ATOM 3595 O O . VAL B 1 114 ? 16.672 -27.062 -11.641 1 97.69 114 VAL B O 1
ATOM 3598 N N . PRO B 1 115 ? 14.938 -26.453 -10.461 1 97.06 115 PRO B N 1
ATOM 3599 C CA . PRO B 1 115 ? 14.789 -27.812 -9.93 1 97.06 115 PRO B CA 1
ATOM 3600 C C . PRO B 1 115 ? 14.656 -28.859 -11.023 1 97.06 115 PRO B C 1
ATOM 3602 O O . PRO B 1 115 ? 14.055 -28.594 -12.07 1 97.06 115 PRO B O 1
ATOM 3605 N N . PRO B 1 116 ? 15.141 -30.016 -10.766 1 95.94 116 PRO B N 1
ATOM 3606 C CA . PRO B 1 116 ? 15.039 -31.094 -11.766 1 95.94 116 PRO B CA 1
ATOM 3607 C C . PRO B 1 116 ? 13.602 -31.547 -11.984 1 95.94 116 PRO B C 1
ATOM 3609 O O . PRO B 1 116 ? 12.789 -31.531 -11.055 1 95.94 116 PRO B O 1
ATOM 3612 N N . TYR B 1 117 ? 13.367 -31.938 -13.234 1 95.94 117 TYR B N 1
ATOM 3613 C CA . TYR B 1 117 ? 12.078 -32.531 -13.562 1 95.94 117 TYR B CA 1
ATOM 3614 C C . TYR B 1 117 ? 11.773 -33.719 -12.656 1 95.94 117 TYR B C 1
ATOM 3616 O O . TYR B 1 117 ? 12.664 -34.531 -12.359 1 95.94 117 TYR B O 1
ATOM 3624 N N . GLY B 1 118 ? 10.539 -33.812 -12.172 1 93.75 118 GLY B N 1
ATOM 3625 C CA . GLY B 1 118 ? 10.109 -34.938 -11.375 1 93.75 118 GLY B CA 1
ATOM 3626 C C . GLY B 1 118 ? 10.078 -34.656 -9.891 1 93.75 118 GLY B C 1
ATOM 3627 O O . GLY B 1 118 ? 9.469 -35.406 -9.117 1 93.75 118 GLY B O 1
ATOM 3628 N N . THR B 1 119 ? 10.727 -33.594 -9.422 1 92.38 119 THR B N 1
ATOM 3629 C CA . THR B 1 119 ? 10.781 -33.281 -8 1 92.38 119 THR B CA 1
ATOM 3630 C C . THR B 1 119 ? 9.516 -32.562 -7.562 1 92.38 119 THR B C 1
ATOM 3632 O O . THR B 1 119 ? 9.227 -32.469 -6.367 1 92.38 119 THR B O 1
ATOM 3635 N N . GLY B 1 120 ? 8.797 -31.969 -8.516 1 91.62 120 GLY B N 1
ATOM 3636 C CA . GLY B 1 120 ? 7.656 -31.125 -8.203 1 91.62 120 GLY B CA 1
ATOM 3637 C C . GLY B 1 120 ? 8.039 -29.688 -7.855 1 91.62 120 GLY B C 1
ATOM 3638 O O . GLY B 1 120 ? 7.188 -28.797 -7.852 1 91.62 120 GLY B O 1
ATOM 3639 N N . ALA B 1 121 ? 9.32 -29.469 -7.637 1 95.25 121 ALA B N 1
ATOM 3640 C CA . ALA B 1 121 ? 9.82 -28.125 -7.336 1 95.25 121 ALA B CA 1
ATOM 3641 C C . ALA B 1 121 ? 10 -27.312 -8.609 1 95.25 121 ALA B C 1
ATOM 3643 O O . ALA B 1 121 ? 10.047 -27.875 -9.711 1 95.25 121 ALA B O 1
ATOM 3644 N N . THR B 1 122 ? 10.008 -26 -8.484 1 97 122 THR B N 1
ATOM 3645 C CA . THR B 1 122 ? 10.117 -25.078 -9.602 1 97 122 THR B CA 1
ATOM 3646 C C . THR B 1 122 ? 11.016 -23.891 -9.25 1 97 122 THR B C 1
ATOM 3648 O O . THR B 1 122 ? 11.445 -23.75 -8.102 1 97 122 THR B O 1
ATOM 3651 N N . LEU B 1 123 ? 11.391 -23.125 -10.211 1 98.25 123 LEU B N 1
ATOM 3652 C CA . LEU B 1 123 ? 12.062 -21.859 -9.977 1 98.25 123 LEU B CA 1
ATOM 3653 C C . LEU B 1 123 ? 11.07 -20.703 -10 1 98.25 123 LEU B C 1
ATOM 3655 O O . LEU B 1 123 ? 10.523 -20.375 -11.055 1 98.25 123 LEU B O 1
ATOM 3659 N N . TYR B 1 124 ? 10.867 -20.156 -8.883 1 98.31 124 TYR B N 1
ATOM 3660 C CA . TYR B 1 124 ? 9.977 -19.016 -8.75 1 98.31 124 TYR B CA 1
ATOM 3661 C C . TYR B 1 124 ? 10.672 -17.734 -9.156 1 98.31 124 TYR B C 1
ATOM 3663 O O . TYR B 1 124 ? 11.805 -17.469 -8.734 1 98.31 124 TYR B O 1
ATOM 3671 N N . LEU B 1 125 ? 10.07 -16.938 -10.016 1 98.81 125 LEU B N 1
ATOM 3672 C CA . LEU B 1 125 ? 10.57 -15.641 -10.445 1 98.81 125 LEU B CA 1
ATOM 3673 C C . LEU B 1 125 ? 9.742 -14.516 -9.836 1 98.81 125 LEU B C 1
ATOM 3675 O O . LEU B 1 125 ? 8.516 -14.609 -9.766 1 98.81 125 LEU B O 1
ATOM 3679 N N . ARG B 1 126 ? 10.422 -13.461 -9.398 1 98.81 126 ARG B N 1
ATOM 3680 C CA . ARG B 1 126 ? 9.789 -12.305 -8.781 1 98.81 126 ARG B CA 1
ATOM 3681 C C . ARG B 1 126 ? 10.156 -11.023 -9.516 1 98.81 126 ARG B C 1
ATOM 3683 O O . ARG B 1 126 ? 11.156 -10.375 -9.188 1 98.81 126 ARG B O 1
ATOM 3690 N N . PRO B 1 127 ? 9.359 -10.625 -10.562 1 98.94 127 PRO B N 1
ATOM 3691 C CA . PRO B 1 127 ? 9.484 -9.266 -11.109 1 98.94 127 PRO B CA 1
ATOM 3692 C C . PRO B 1 127 ? 8.969 -8.195 -10.148 1 98.94 127 PRO B C 1
ATOM 3694 O O . PRO B 1 127 ? 7.918 -8.383 -9.523 1 98.94 127 PRO B O 1
ATOM 3697 N N . LEU B 1 128 ? 9.703 -7.137 -10.055 1 98.94 128 LEU B N 1
ATOM 3698 C CA . LEU B 1 128 ? 9.375 -6.027 -9.164 1 98.94 128 LEU B CA 1
ATOM 3699 C C . LEU B 1 128 ? 9.578 -4.691 -9.867 1 98.94 128 LEU B C 1
ATOM 3701 O O . LEU B 1 128 ? 10.594 -4.48 -10.531 1 98.94 128 LEU B O 1
ATOM 3705 N N . LEU B 1 129 ? 8.578 -3.836 -9.828 1 98.94 129 LEU B N 1
ATOM 3706 C CA . LEU B 1 129 ? 8.617 -2.473 -10.336 1 98.94 129 LEU B CA 1
ATOM 3707 C C . LEU B 1 129 ? 8.344 -1.465 -9.227 1 98.94 129 LEU B C 1
ATOM 3709 O O . LEU B 1 129 ? 7.285 -1.493 -8.602 1 98.94 129 LEU B O 1
ATOM 3713 N N . ILE B 1 130 ? 9.32 -0.516 -8.977 1 98.94 130 ILE B N 1
ATOM 3714 C CA . ILE B 1 130 ? 9.141 0.403 -7.855 1 98.94 130 ILE B CA 1
ATOM 3715 C C . ILE B 1 130 ? 9.547 1.814 -8.273 1 98.94 130 ILE B C 1
ATOM 3717 O O . ILE B 1 130 ? 10.461 1.99 -9.086 1 98.94 130 ILE B O 1
ATOM 3721 N N . GLY B 1 131 ? 8.82 2.809 -7.746 1 98.88 131 GLY B N 1
ATOM 3722 C CA . GLY B 1 131 ? 9.227 4.199 -7.875 1 98.88 131 GLY B CA 1
ATOM 3723 C C . GLY B 1 131 ? 10.328 4.59 -6.902 1 98.88 131 GLY B C 1
ATOM 3724 O O . GLY B 1 131 ? 10.242 4.289 -5.711 1 98.88 131 GLY B O 1
ATOM 3725 N N . VAL B 1 132 ? 11.375 5.203 -7.418 1 98.75 132 VAL B N 1
ATOM 3726 C CA . VAL B 1 132 ? 12.508 5.57 -6.578 1 98.75 132 VAL B CA 1
ATOM 3727 C C . VAL B 1 132 ? 12.906 7.02 -6.844 1 98.75 132 VAL B C 1
ATOM 3729 O O . VAL B 1 132 ? 12.336 7.672 -7.727 1 98.75 132 VAL B O 1
ATOM 3732 N N . GLY B 1 133 ? 13.82 7.508 -6.062 1 97.75 133 GLY B N 1
ATOM 3733 C CA . GLY B 1 133 ? 14.305 8.867 -6.203 1 97.75 133 GLY B CA 1
ATOM 3734 C C . GLY B 1 133 ? 13.953 9.758 -5.023 1 97.75 133 GLY B C 1
ATOM 3735 O O . GLY B 1 133 ? 13.438 9.273 -4.012 1 97.75 133 GLY B O 1
ATOM 3736 N N . ASP B 1 134 ? 14.305 11 -5.152 1 97.25 134 ASP B N 1
ATOM 3737 C CA . ASP B 1 134 ? 14.195 11.984 -4.082 1 97.25 134 ASP B CA 1
ATOM 3738 C C . ASP B 1 134 ? 12.883 12.758 -4.172 1 97.25 134 ASP B C 1
ATOM 3740 O O . ASP B 1 134 ? 12.844 13.852 -4.75 1 97.25 134 ASP B O 1
ATOM 3744 N N . ILE B 1 135 ? 11.922 12.195 -3.566 1 94.88 135 ILE B N 1
ATOM 3745 C CA . ILE B 1 135 ? 10.594 12.781 -3.678 1 94.88 135 ILE B CA 1
ATOM 3746 C C . ILE B 1 135 ? 9.945 12.859 -2.295 1 94.88 135 ILE B C 1
ATOM 3748 O O . ILE B 1 135 ? 9.953 11.883 -1.543 1 94.88 135 ILE B O 1
ATOM 3752 N N . ILE B 1 136 ? 9.562 14.117 -1.992 1 92.56 136 ILE B N 1
ATOM 3753 C CA . ILE B 1 136 ? 8.711 14.312 -0.822 1 92.56 136 ILE B CA 1
ATOM 3754 C C . ILE B 1 136 ? 7.363 14.891 -1.252 1 92.56 136 ILE B C 1
ATOM 3756 O O . ILE B 1 136 ? 7.301 15.711 -2.17 1 92.56 136 ILE B O 1
ATOM 3760 N N . GLY B 1 137 ? 6.242 14.406 -0.987 1 89.94 137 GLY B N 1
ATOM 3761 C CA . GLY B 1 137 ? 4.898 14.711 -1.461 1 89.94 137 GLY B CA 1
ATOM 3762 C C . GLY B 1 137 ? 4.27 13.57 -2.234 1 89.94 137 GLY B C 1
ATOM 3763 O O . GLY B 1 137 ? 4.973 12.711 -2.77 1 89.94 137 GLY B O 1
ATOM 3764 N N . VAL B 1 138 ? 3.045 13.695 -2.406 1 90.38 138 VAL B N 1
ATOM 3765 C CA . VAL B 1 138 ? 2.314 12.586 -3.016 1 90.38 138 VAL B CA 1
ATOM 3766 C C . VAL B 1 138 ? 2.193 12.812 -4.52 1 90.38 138 VAL B C 1
ATOM 3768 O O . VAL B 1 138 ? 1.219 13.406 -4.988 1 90.38 138 VAL B O 1
ATOM 3771 N N . HIS B 1 139 ? 3.078 12.406 -5.238 1 92.31 139 HIS B N 1
ATOM 3772 C CA . HIS B 1 139 ? 3.068 12.375 -6.695 1 92.31 139 HIS B CA 1
ATOM 3773 C C . HIS B 1 139 ? 3.971 11.273 -7.234 1 92.31 139 HIS B C 1
ATOM 3775 O O . HIS B 1 139 ? 4.82 10.75 -6.508 1 92.31 139 HIS B O 1
ATOM 3781 N N . PRO B 1 140 ? 3.807 10.914 -8.438 1 96.06 140 PRO B N 1
ATOM 3782 C CA . PRO B 1 140 ? 4.59 9.805 -8.984 1 96.06 140 PRO B CA 1
ATOM 3783 C C . PRO B 1 140 ? 6.086 10.094 -9.016 1 96.06 140 PRO B C 1
ATOM 3785 O O . PRO B 1 140 ? 6.496 11.25 -9.164 1 96.06 140 PRO B O 1
ATOM 3788 N N . ALA B 1 141 ? 6.867 9.055 -8.883 1 98 141 ALA B N 1
ATOM 3789 C CA . ALA B 1 141 ? 8.32 9.141 -8.984 1 98 141 ALA B CA 1
ATOM 3790 C C . ALA B 1 141 ? 8.75 9.57 -10.383 1 98 141 ALA B C 1
ATOM 3792 O O . ALA B 1 141 ? 7.965 9.5 -11.336 1 98 141 ALA B O 1
ATOM 3793 N N . GLU B 1 142 ? 9.992 10.031 -10.438 1 96.06 142 GLU B N 1
ATOM 3794 C CA . GLU B 1 142 ? 10.57 10.352 -11.734 1 96.06 142 GLU B CA 1
ATOM 3795 C C . GLU B 1 142 ? 11.469 9.227 -12.227 1 96.06 142 GLU B C 1
ATOM 3797 O O . GLU B 1 142 ? 11.781 9.148 -13.422 1 96.06 142 GLU B O 1
ATOM 3802 N N . GLU B 1 143 ? 11.93 8.43 -11.297 1 98.62 143 GLU B N 1
ATOM 3803 C CA . GLU B 1 143 ? 12.789 7.285 -11.602 1 98.62 143 GLU B CA 1
ATOM 3804 C C . GLU B 1 143 ? 12.188 5.984 -11.078 1 98.62 143 GLU B C 1
ATOM 3806 O O . GLU B 1 143 ? 11.469 5.984 -10.078 1 98.62 143 GLU B O 1
ATOM 3811 N N . TYR B 1 144 ? 12.578 4.891 -11.82 1 98.94 144 TYR B N 1
ATOM 3812 C CA . TYR B 1 144 ? 12.008 3.594 -11.477 1 98.94 144 TYR B CA 1
ATOM 3813 C C . TYR B 1 144 ? 13.039 2.484 -11.625 1 98.94 144 TYR B C 1
ATOM 3815 O O . TYR B 1 144 ? 14 2.621 -12.391 1 98.94 144 TYR B O 1
ATOM 3823 N N . ILE B 1 145 ? 12.828 1.452 -10.844 1 98.94 145 ILE B N 1
ATOM 3824 C CA . ILE B 1 145 ? 13.609 0.227 -10.953 1 98.94 145 ILE B CA 1
ATOM 3825 C C . ILE B 1 145 ? 12.695 -0.938 -11.328 1 98.94 145 ILE B C 1
ATOM 3827 O O . ILE B 1 145 ? 11.625 -1.108 -10.742 1 98.94 145 ILE B O 1
ATOM 3831 N N . PHE B 1 146 ? 13.055 -1.631 -12.352 1 98.94 146 PHE B N 1
ATOM 3832 C CA . PHE B 1 146 ? 12.508 -2.943 -12.664 1 98.94 146 PHE B CA 1
ATOM 3833 C C . PHE B 1 146 ? 13.539 -4.035 -12.43 1 98.94 146 PHE B C 1
ATOM 3835 O O . PHE B 1 146 ? 14.641 -3.984 -12.977 1 98.94 146 PHE B O 1
ATOM 3842 N N . THR B 1 147 ? 13.211 -4.941 -11.523 1 98.94 147 THR B N 1
ATOM 3843 C CA . THR B 1 147 ? 14.141 -6.023 -11.234 1 98.94 147 THR B CA 1
ATOM 3844 C C . THR B 1 147 ? 13.422 -7.371 -11.219 1 98.94 147 THR B C 1
ATOM 3846 O O . THR B 1 147 ? 12.211 -7.426 -10.992 1 98.94 147 THR B O 1
ATOM 3849 N N . VAL B 1 148 ? 14.109 -8.422 -11.594 1 98.94 148 VAL B N 1
ATOM 3850 C CA . VAL B 1 148 ? 13.617 -9.797 -11.523 1 98.94 148 VAL B CA 1
ATOM 3851 C C . VAL B 1 148 ? 14.633 -10.672 -10.789 1 98.94 148 VAL B C 1
ATOM 3853 O O . VAL B 1 148 ? 15.805 -10.719 -11.172 1 98.94 148 VAL B O 1
ATOM 3856 N N . PHE B 1 149 ? 14.25 -11.281 -9.742 1 98.88 149 PHE B N 1
ATOM 3857 C CA . PHE B 1 149 ? 15.078 -12.297 -9.086 1 98.88 149 PHE B CA 1
ATOM 3858 C C . PHE B 1 149 ? 14.312 -13.609 -8.945 1 98.88 149 PHE B C 1
ATOM 3860 O O . PHE B 1 149 ? 13.133 -13.688 -9.297 1 98.88 149 PHE B O 1
ATOM 3867 N N . ALA B 1 150 ? 15.016 -14.672 -8.547 1 98.69 150 ALA B N 1
ATOM 3868 C CA . ALA B 1 150 ? 14.414 -16 -8.555 1 98.69 150 ALA B CA 1
ATOM 3869 C C . ALA B 1 150 ? 14.883 -16.812 -7.355 1 98.69 150 ALA B C 1
ATOM 3871 O O . ALA B 1 150 ? 15.867 -16.469 -6.703 1 98.69 150 ALA B O 1
ATOM 3872 N N . MET B 1 151 ? 14.156 -17.859 -7.047 1 98.06 151 MET B N 1
ATOM 3873 C CA . MET B 1 151 ? 14.531 -18.844 -6.043 1 98.06 151 MET B CA 1
ATOM 3874 C C . MET B 1 151 ? 13.844 -20.188 -6.305 1 98.06 151 MET B C 1
ATOM 3876 O O . MET B 1 151 ? 12.703 -20.219 -6.758 1 98.06 151 MET B O 1
ATOM 3880 N N . PRO B 1 152 ? 14.578 -21.25 -6.07 1 97.56 152 PRO B N 1
ATOM 3881 C CA . PRO B 1 152 ? 13.883 -22.531 -6.141 1 97.56 152 PRO B CA 1
ATOM 3882 C C . PRO B 1 152 ? 12.883 -22.734 -5 1 97.56 152 PRO B C 1
ATOM 3884 O O . PRO B 1 152 ? 13.195 -22.406 -3.846 1 97.56 152 PRO B O 1
ATOM 3887 N N . VAL B 1 153 ? 11.727 -23.234 -5.367 1 95.69 153 VAL B N 1
ATOM 3888 C CA . VAL B 1 153 ? 10.703 -23.391 -4.34 1 95.69 153 VAL B CA 1
ATOM 3889 C C . VAL B 1 153 ? 9.992 -24.734 -4.523 1 95.69 153 VAL B C 1
ATOM 3891 O O . VAL B 1 153 ? 9.938 -25.266 -5.633 1 95.69 153 VAL B O 1
ATOM 3894 N N . GLY B 1 154 ? 9.586 -25.25 -3.43 1 91.31 154 GLY B N 1
ATOM 3895 C CA . GLY B 1 154 ? 8.641 -26.359 -3.42 1 91.31 154 GLY B CA 1
ATOM 3896 C C . GLY B 1 154 ? 7.195 -25.906 -3.297 1 91.31 154 GLY B C 1
ATOM 3897 O O . GLY B 1 154 ? 6.836 -24.828 -3.762 1 91.31 154 GLY B O 1
ATOM 3898 N N . ASN B 1 155 ? 6.438 -26.891 -2.746 1 79 155 ASN B N 1
ATOM 3899 C CA . ASN B 1 155 ? 5.035 -26.547 -2.545 1 79 155 ASN B CA 1
ATOM 3900 C C . ASN B 1 155 ? 4.867 -25.406 -1.548 1 79 155 ASN B C 1
ATOM 3902 O O . ASN B 1 155 ? 5.574 -25.359 -0.541 1 79 155 ASN B O 1
ATOM 3906 N N . TYR B 1 156 ? 3.982 -24.578 -1.863 1 71.38 156 TYR B N 1
ATOM 3907 C CA . TYR B 1 156 ? 3.715 -23.438 -0.982 1 71.38 156 TYR B CA 1
ATOM 3908 C C . TYR B 1 156 ? 3.127 -23.906 0.344 1 71.38 156 TYR B C 1
ATOM 3910 O O . TYR B 1 156 ? 3.523 -23.438 1.409 1 71.38 156 TYR B O 1
ATOM 3918 N N . PHE B 1 157 ? 2.15 -24.812 0.226 1 68 157 PHE B N 1
ATOM 3919 C CA . PHE B 1 157 ? 1.571 -25.406 1.424 1 68 157 PHE B CA 1
ATOM 3920 C C . PHE B 1 157 ? 2.205 -26.766 1.715 1 68 157 PHE B C 1
ATOM 3922 O O . PHE B 1 157 ? 2.408 -27.578 0.802 1 68 157 PHE B O 1
ATOM 3929 N N . LYS B 1 158 ? 2.404 -26.969 3.023 1 60.44 158 LYS B N 1
ATOM 3930 C CA . LYS B 1 158 ? 2.957 -28.234 3.508 1 60.44 158 LYS B CA 1
ATOM 3931 C C . LYS B 1 158 ? 2.045 -29.391 3.158 1 60.44 158 LYS B C 1
ATOM 3933 O O . LYS B 1 158 ? 0.83 -29.328 3.355 1 60.44 158 LYS B O 1
ATOM 3938 N N . GLY B 1 159 ? 2.48 -30.203 2.461 1 62.97 159 GLY B N 1
ATOM 3939 C CA . GLY B 1 159 ? 1.727 -31.391 2.129 1 62.97 159 GLY B CA 1
ATOM 3940 C C . GLY B 1 159 ? 1.31 -31.453 0.671 1 62.97 159 GLY B C 1
ATOM 3941 O O . GLY B 1 159 ? 0.771 -32.469 0.212 1 62.97 159 GLY B O 1
ATOM 3942 N N . GLY B 1 160 ? 1.476 -30.391 0.04 1 74.31 160 GLY B N 1
ATOM 3943 C CA . GLY B 1 160 ? 1.128 -30.406 -1.372 1 74.31 160 GLY B CA 1
ATOM 3944 C C . GLY B 1 160 ? -0.338 -30.125 -1.631 1 74.31 160 GLY B C 1
ATOM 3945 O O . GLY B 1 160 ? -0.877 -29.125 -1.134 1 74.31 160 GLY B O 1
ATOM 3946 N N . LEU B 1 161 ? -0.958 -30.922 -2.451 1 89.31 161 LEU B N 1
ATOM 3947 C CA . LEU B 1 161 ? -2.373 -30.766 -2.781 1 89.31 161 LEU B CA 1
ATOM 3948 C C . LEU B 1 161 ? -3.25 -31.359 -1.682 1 89.31 161 LEU B C 1
ATOM 3950 O O . LEU B 1 161 ? -3.672 -32.5 -1.768 1 89.31 161 LEU B O 1
ATOM 3954 N N . ALA B 1 162 ? -3.398 -30.656 -0.519 1 92 162 ALA B N 1
ATOM 3955 C CA . ALA B 1 162 ? -4.207 -31.094 0.62 1 92 162 ALA B CA 1
ATOM 3956 C C . ALA B 1 162 ? -5.172 -29.984 1.051 1 92 162 ALA B C 1
ATOM 3958 O O . ALA B 1 162 ? -4.812 -28.812 1.056 1 92 162 ALA B O 1
ATOM 3959 N N . PRO B 1 163 ? -6.383 -30.453 1.434 1 96 163 PRO B N 1
ATOM 3960 C CA . PRO B 1 163 ? -7.363 -29.453 1.856 1 96 163 PRO B CA 1
ATOM 3961 C C . PRO B 1 163 ? -6.965 -28.75 3.156 1 96 163 PRO B C 1
ATOM 3963 O O . PRO B 1 163 ? -6.344 -29.359 4.027 1 96 163 PRO B O 1
ATOM 3966 N N . THR B 1 164 ? -7.246 -27.516 3.219 1 94.81 164 THR B N 1
ATOM 3967 C CA . THR B 1 164 ? -7.121 -26.75 4.453 1 94.81 164 THR B CA 1
ATOM 3968 C C . THR B 1 164 ? -8.367 -25.906 4.691 1 94.81 164 THR B C 1
ATOM 3970 O O . THR B 1 164 ? -9.195 -25.75 3.797 1 94.81 164 THR B O 1
ATOM 3973 N N . ASN B 1 165 ? -8.555 -25.469 5.91 1 97.19 165 ASN B N 1
ATOM 3974 C CA . ASN B 1 165 ? -9.727 -24.688 6.289 1 97.19 165 ASN B CA 1
ATOM 3975 C C . ASN B 1 165 ? -9.414 -23.203 6.328 1 97.19 165 ASN B C 1
ATOM 3977 O O . ASN B 1 165 ? -8.289 -22.797 6.633 1 97.19 165 ASN B O 1
ATOM 3981 N N . PHE B 1 166 ? -10.391 -22.438 6.055 1 97.31 166 PHE B N 1
ATOM 3982 C CA . PHE B 1 166 ? -10.242 -20.984 5.973 1 97.31 166 PHE B CA 1
ATOM 3983 C C . PHE B 1 166 ? -11.258 -20.281 6.867 1 97.31 166 PHE B C 1
ATOM 3985 O O . PHE B 1 166 ? -12.266 -20.891 7.254 1 97.31 166 PHE B O 1
ATOM 3992 N N . LEU B 1 167 ? -10.961 -19.094 7.254 1 97.69 167 LEU B N 1
ATOM 3993 C CA . LEU B 1 167 ? -11.828 -18.25 8.078 1 97.69 167 LEU B CA 1
ATOM 3994 C C . LEU B 1 167 ? -12.414 -17.109 7.27 1 97.69 167 LEU B C 1
ATOM 3996 O O . LEU B 1 167 ? -11.68 -16.328 6.664 1 97.69 167 LEU B O 1
ATOM 4000 N N . ILE B 1 168 ? -13.703 -17.031 7.188 1 96.62 168 ILE B N 1
ATOM 4001 C CA . ILE B 1 168 ? -14.344 -15.875 6.578 1 96.62 168 ILE B CA 1
ATOM 4002 C C . ILE B 1 168 ? -14.383 -14.719 7.57 1 96.62 168 ILE B C 1
ATOM 4004 O O . ILE B 1 168 ? -14.852 -14.875 8.695 1 96.62 168 ILE B O 1
ATOM 4008 N N . GLN B 1 169 ? -13.789 -13.641 7.176 1 86 169 GLN B N 1
ATOM 4009 C CA . GLN B 1 169 ? -13.75 -12.461 8.031 1 86 169 GLN B CA 1
ATOM 4010 C C . GLN B 1 169 ? -14.641 -11.352 7.484 1 86 169 GLN B C 1
ATOM 4012 O O . GLN B 1 169 ? -14.602 -11.055 6.285 1 86 169 GLN B O 1
ATOM 4017 N N . ASP B 1 170 ? -15.438 -10.805 8.359 1 84.5 170 ASP B N 1
ATOM 4018 C CA . ASP B 1 170 ? -16.297 -9.711 7.934 1 84.5 170 ASP B CA 1
ATOM 4019 C C . ASP B 1 170 ? -15.938 -8.406 8.648 1 84.5 170 ASP B C 1
ATOM 4021 O O . ASP B 1 170 ? -16.656 -7.41 8.539 1 84.5 170 ASP B O 1
ATOM 4025 N N . LYS B 1 171 ? -14.812 -8.453 9.359 1 91.56 171 LYS B N 1
ATOM 4026 C CA . LYS B 1 171 ? -14.414 -7.27 10.109 1 91.56 171 LYS B CA 1
ATOM 4027 C C . LYS B 1 171 ? -13.297 -6.516 9.383 1 91.56 171 LYS B C 1
ATOM 4029 O O . LYS B 1 171 ? -12.945 -5.398 9.773 1 91.56 171 LYS B O 1
ATOM 4034 N N . TYR B 1 172 ? -12.688 -7.133 8.453 1 94.94 172 TYR B N 1
ATOM 4035 C CA . TYR B 1 172 ? -11.602 -6.523 7.691 1 94.94 172 TYR B CA 1
ATOM 4036 C C . TYR B 1 172 ? -11.859 -6.637 6.195 1 94.94 172 TYR B C 1
ATOM 4038 O O . TYR B 1 172 ? -12.398 -7.637 5.723 1 94.94 172 TYR B O 1
ATOM 4046 N N . ASP B 1 173 ? -11.484 -5.629 5.543 1 96.06 173 ASP B N 1
ATOM 4047 C CA . ASP B 1 173 ? -11.523 -5.625 4.086 1 96.06 173 ASP B CA 1
ATOM 4048 C C . ASP B 1 173 ? -10.117 -5.723 3.496 1 96.06 173 ASP B C 1
ATOM 4050 O O . ASP B 1 173 ? -9.188 -5.098 4.008 1 96.06 173 ASP B O 1
ATOM 4054 N N . ARG B 1 174 ? -10 -6.422 2.467 1 93.94 174 ARG B N 1
ATOM 4055 C CA . ARG B 1 174 ? -8.727 -6.539 1.774 1 93.94 174 ARG B CA 1
ATOM 4056 C C . ARG B 1 174 ? -8.445 -5.305 0.925 1 93.94 174 ARG B C 1
ATOM 4058 O O . ARG B 1 174 ? -7.324 -4.789 0.919 1 93.94 174 ARG B O 1
ATOM 4065 N N . ALA B 1 175 ? -9.438 -4.879 0.21 1 95.88 175 ALA B N 1
ATOM 4066 C CA . ALA B 1 175 ? -9.344 -3.775 -0.741 1 95.88 175 ALA B CA 1
ATOM 4067 C C . ALA B 1 175 ? -10.633 -2.963 -0.772 1 95.88 175 ALA B C 1
ATOM 4069 O O . ALA B 1 175 ? -11.695 -3.457 -0.391 1 95.88 175 ALA B O 1
ATOM 4070 N N . ALA B 1 176 ? -10.531 -1.763 -1.183 1 96.62 176 ALA B N 1
ATOM 4071 C CA . ALA B 1 176 ? -11.703 -0.911 -1.313 1 96.62 176 ALA B CA 1
ATOM 4072 C C . ALA B 1 176 ? -12.555 -1.323 -2.516 1 96.62 176 ALA B C 1
ATOM 4074 O O . ALA B 1 176 ? -12.031 -1.883 -3.484 1 96.62 176 ALA B O 1
ATOM 4075 N N . PRO B 1 177 ? -13.883 -1.02 -2.5 1 96.12 177 PRO B N 1
ATOM 4076 C CA . PRO B 1 177 ? -14.742 -1.387 -3.627 1 96.12 177 PRO B CA 1
ATOM 4077 C C . PRO B 1 177 ? -14.227 -0.847 -4.961 1 96.12 177 PRO B C 1
ATOM 4079 O O . PRO B 1 177 ? -14.188 -1.581 -5.953 1 96.12 177 PRO B O 1
ATOM 4082 N N . GLN B 1 178 ? -13.82 0.378 -4.969 1 96.5 178 GLN B N 1
ATOM 4083 C CA . GLN B 1 178 ? -13.273 1.011 -6.168 1 96.5 178 GLN B CA 1
ATOM 4084 C C . GLN B 1 178 ? -11.844 1.483 -5.938 1 96.5 178 GLN B C 1
ATOM 4086 O O . GLN B 1 178 ? -11.5 2.625 -6.258 1 96.5 178 GLN B O 1
ATOM 4091 N N . GLY B 1 179 ? -11.062 0.603 -5.363 1 96.69 179 GLY B N 1
ATOM 4092 C CA . GLY B 1 179 ? -9.68 0.91 -5.051 1 96.69 179 GLY B CA 1
ATOM 4093 C C . GLY B 1 179 ? -8.688 0.181 -5.941 1 96.69 179 GLY B C 1
ATOM 4094 O O . GLY B 1 179 ? -8.859 0.133 -7.16 1 96.69 179 GLY B O 1
ATOM 4095 N N . THR B 1 180 ? -7.645 -0.345 -5.273 1 97.56 180 THR B N 1
ATOM 4096 C CA . THR B 1 180 ? -6.543 -0.933 -6.031 1 97.56 180 THR B CA 1
ATOM 4097 C C . THR B 1 180 ? -6.617 -2.457 -6 1 97.56 180 THR B C 1
ATOM 4099 O O . THR B 1 180 ? -5.633 -3.139 -6.293 1 97.56 180 THR B O 1
ATOM 4102 N N . GLY B 1 181 ? -7.707 -3.018 -5.684 1 96.94 181 GLY B N 1
ATOM 4103 C CA . GLY B 1 181 ? -7.836 -4.457 -5.516 1 96.94 181 GLY B CA 1
ATOM 4104 C C . GLY B 1 181 ? -7.488 -5.238 -6.77 1 96.94 181 GLY B C 1
ATOM 4105 O O . GLY B 1 181 ? -7.004 -6.367 -6.691 1 96.94 181 GLY B O 1
ATOM 4106 N N . ALA B 1 182 ? -7.684 -4.672 -7.902 1 97.12 182 ALA B N 1
ATOM 4107 C CA . ALA B 1 182 ? -7.465 -5.363 -9.172 1 97.12 182 ALA B CA 1
ATOM 4108 C C . ALA B 1 182 ? -6.027 -5.184 -9.656 1 97.12 182 ALA B C 1
ATOM 4110 O O . ALA B 1 182 ? -5.641 -5.727 -10.688 1 97.12 182 ALA B O 1
ATOM 4111 N N . ALA B 1 183 ? -5.266 -4.422 -8.969 1 98 183 ALA B N 1
ATOM 4112 C CA . ALA B 1 183 ? -3.85 -4.219 -9.273 1 98 183 ALA B CA 1
ATOM 4113 C C . ALA B 1 183 ? -2.965 -4.98 -8.289 1 98 183 ALA B C 1
ATOM 4115 O O . ALA B 1 183 ? -3.287 -5.078 -7.098 1 98 183 ALA B O 1
ATOM 4116 N N . LYS B 1 184 ? -1.884 -5.539 -8.766 1 98.19 184 LYS B N 1
ATOM 4117 C CA . LYS B 1 184 ? -1.001 -6.324 -7.906 1 98.19 184 LYS B CA 1
ATOM 4118 C C . LYS B 1 184 ? 0.013 -5.43 -7.199 1 98.19 184 LYS B C 1
ATOM 4120 O O . LYS B 1 184 ? 1.215 -5.52 -7.461 1 98.19 184 LYS B O 1
ATOM 4125 N N . VAL B 1 185 ? -0.494 -4.68 -6.219 1 98.06 185 VAL B N 1
ATOM 4126 C CA . VAL B 1 185 ? 0.262 -3.656 -5.504 1 98.06 185 VAL B CA 1
ATOM 4127 C C . VAL B 1 185 ? 0.521 -4.113 -4.07 1 98.06 185 VAL B C 1
ATOM 4129 O O . VAL B 1 185 ? -0.24 -4.914 -3.521 1 98.06 185 VAL B O 1
ATOM 4132 N N . GLY B 1 186 ? 1.586 -3.58 -3.479 1 97.31 186 GLY B N 1
ATOM 4133 C CA . GLY B 1 186 ? 1.969 -3.965 -2.129 1 97.31 186 GLY B CA 1
ATOM 4134 C C . GLY B 1 186 ? 0.902 -3.656 -1.095 1 97.31 186 GLY B C 1
ATOM 4135 O O . GLY B 1 186 ? 0.734 -4.402 -0.127 1 97.31 186 GLY B O 1
ATOM 4136 N N . GLY B 1 187 ? 0.197 -2.58 -1.267 1 97.12 187 GLY B N 1
ATOM 4137 C CA . GLY B 1 187 ? -0.772 -2.127 -0.282 1 97.12 187 GLY B CA 1
ATOM 4138 C C . GLY B 1 187 ? -1.862 -3.145 -0.004 1 97.12 187 GLY B C 1
ATOM 4139 O O . GLY B 1 187 ? -2.361 -3.236 1.12 1 97.12 187 GLY B O 1
ATOM 4140 N N . ASN B 1 188 ? -2.258 -3.922 -0.982 1 96.5 188 ASN B N 1
ATOM 4141 C CA . ASN B 1 188 ? -3.289 -4.938 -0.796 1 96.5 188 ASN B CA 1
ATOM 4142 C C . ASN B 1 188 ? -2.803 -6.07 0.103 1 96.5 188 ASN B C 1
ATOM 4144 O O . ASN B 1 188 ? -3.605 -6.73 0.766 1 96.5 188 ASN B O 1
ATOM 4148 N N . TYR B 1 189 ? -1.559 -6.301 0.094 1 96.62 189 TYR B N 1
ATOM 4149 C CA . TYR B 1 189 ? -0.976 -7.359 0.908 1 96.62 189 TYR B CA 1
ATOM 4150 C C . TYR B 1 189 ? -0.688 -6.867 2.32 1 96.62 189 TYR B C 1
ATOM 4152 O O . TYR B 1 189 ? -0.823 -7.617 3.289 1 96.62 189 TYR B O 1
ATOM 4160 N N . ALA B 1 190 ? -0.324 -5.609 2.41 1 96.94 190 ALA B N 1
ATOM 4161 C CA . ALA B 1 190 ? -0.166 -5.02 3.738 1 96.94 190 ALA B CA 1
ATOM 4162 C C . ALA B 1 190 ? -1.455 -5.133 4.547 1 96.94 190 ALA B C 1
ATOM 4164 O O . ALA B 1 190 ? -1.425 -5.48 5.727 1 96.94 190 ALA B O 1
ATOM 4165 N N . SER B 1 191 ? -2.57 -4.836 3.9 1 95.88 191 SER B N 1
ATOM 4166 C CA . SER B 1 191 ? -3.869 -4.84 4.566 1 95.88 191 SER B CA 1
ATOM 4167 C C . SER B 1 191 ? -4.25 -6.242 5.027 1 95.88 191 SER B C 1
ATOM 4169 O O . SER B 1 191 ? -5.102 -6.406 5.906 1 95.88 191 SER B O 1
ATOM 4171 N N . SER B 1 192 ? -3.631 -7.258 4.496 1 96.06 192 SER B N 1
ATOM 4172 C CA . SER B 1 192 ? -4.008 -8.633 4.797 1 96.06 192 SER B CA 1
ATOM 4173 C C . SER B 1 192 ? -3.18 -9.195 5.949 1 96.06 192 SER B C 1
ATOM 4175 O O . SER B 1 192 ? -3.484 -10.266 6.477 1 96.06 192 SER B O 1
ATOM 4177 N N . LEU B 1 193 ? -2.15 -8.492 6.348 1 96.94 193 LEU B N 1
ATOM 4178 C CA . LEU B 1 193 ? -1.225 -9.031 7.344 1 96.94 193 LEU B CA 1
ATOM 4179 C C . LEU B 1 193 ? -1.944 -9.32 8.656 1 96.94 193 LEU B C 1
ATOM 4181 O O . LEU B 1 193 ? -1.92 -10.453 9.141 1 96.94 193 LEU B O 1
ATOM 4185 N N . LEU B 1 194 ? -2.646 -8.344 9.219 1 97.38 194 LEU B N 1
ATOM 4186 C CA . LEU B 1 194 ? -3.285 -8.5 10.523 1 97.38 194 LEU B CA 1
ATOM 4187 C C . LEU B 1 194 ? -4.406 -9.531 10.461 1 97.38 194 LEU B C 1
ATOM 4189 O O . LEU B 1 194 ? -4.438 -10.469 11.258 1 97.38 194 LEU B O 1
ATOM 4193 N N . PRO B 1 195 ? -5.324 -9.461 9.492 1 96.62 195 PRO B N 1
ATOM 4194 C CA . PRO B 1 195 ? -6.363 -10.492 9.43 1 96.62 195 PRO B CA 1
ATOM 4195 C C . PRO B 1 195 ? -5.793 -11.891 9.203 1 96.62 195 PRO B C 1
ATOM 4197 O O . PRO B 1 195 ? -6.32 -12.875 9.734 1 96.62 195 PRO B O 1
ATOM 4200 N N . GLY B 1 196 ? -4.797 -11.969 8.32 1 96 196 GLY B N 1
ATOM 4201 C CA . GLY B 1 196 ? -4.156 -13.266 8.133 1 96 196 GLY B CA 1
ATOM 4202 C C . GLY B 1 196 ? -3.611 -13.852 9.422 1 96 196 GLY B C 1
ATOM 4203 O O . GLY B 1 196 ? -3.785 -15.039 9.695 1 96 196 GLY B O 1
ATOM 4204 N N . ASN B 1 197 ? -2.922 -12.992 10.156 1 96.19 197 ASN B N 1
ATOM 4205 C CA . ASN B 1 197 ? -2.395 -13.422 11.445 1 96.19 197 ASN B CA 1
ATOM 4206 C C . ASN B 1 197 ? -3.512 -13.852 12.391 1 96.19 197 ASN B C 1
ATOM 4208 O O . ASN B 1 197 ? -3.365 -14.836 13.125 1 96.19 197 ASN B O 1
ATOM 4212 N N . TYR B 1 198 ? -4.617 -13.156 12.414 1 95.56 198 TYR B N 1
ATOM 4213 C CA . TYR B 1 198 ? -5.781 -13.5 13.227 1 95.56 198 TYR B CA 1
ATOM 4214 C C . TYR B 1 198 ? -6.297 -14.891 12.883 1 95.56 198 TYR B C 1
ATOM 4216 O O . TYR B 1 198 ? -6.578 -15.695 13.773 1 95.56 198 TYR B O 1
ATOM 4224 N N . ALA B 1 199 ? -6.449 -15.195 11.633 1 95.94 199 ALA B N 1
ATOM 4225 C CA . ALA B 1 199 ? -6.918 -16.5 11.172 1 95.94 199 ALA B CA 1
ATOM 4226 C C . ALA B 1 199 ? -5.957 -17.609 11.609 1 95.94 199 ALA B C 1
ATOM 4228 O O . ALA B 1 199 ? -6.391 -18.656 12.094 1 95.94 199 ALA B O 1
ATOM 4229 N N . LYS B 1 200 ? -4.676 -17.375 11.406 1 94.94 200 LYS B N 1
ATOM 4230 C CA . LYS B 1 200 ? -3.668 -18.359 11.781 1 94.94 200 LYS B CA 1
ATOM 4231 C C . LYS B 1 200 ? -3.719 -18.656 13.273 1 94.94 200 LYS B C 1
ATOM 4233 O O . LYS B 1 200 ? -3.613 -19.812 13.688 1 94.94 200 LYS B O 1
ATOM 4238 N N . ASP B 1 201 ? -3.857 -17.625 14.062 1 96 201 ASP B N 1
ATOM 4239 C CA . ASP B 1 201 ? -3.939 -17.781 15.508 1 96 201 ASP B CA 1
ATOM 4240 C C . ASP B 1 201 ? -5.145 -18.625 15.906 1 96 201 ASP B C 1
ATOM 4242 O O . ASP B 1 201 ? -5.148 -19.25 16.969 1 96 201 ASP B O 1
ATOM 4246 N N . LYS B 1 202 ? -6.121 -18.703 15.07 1 95.56 202 LYS B N 1
ATOM 4247 C CA . LYS B 1 202 ? -7.332 -19.469 15.352 1 95.56 202 LYS B CA 1
ATOM 4248 C C . LYS B 1 202 ? -7.273 -20.844 14.688 1 95.56 202 LYS B C 1
ATOM 4250 O O . LYS B 1 202 ? -8.25 -21.609 14.727 1 95.56 202 LYS B O 1
ATOM 4255 N N . GLY B 1 203 ? -6.184 -21.141 13.992 1 95.38 203 GLY B N 1
ATOM 4256 C CA . GLY B 1 203 ? -5.969 -22.469 13.438 1 95.38 203 GLY B CA 1
ATOM 4257 C C . GLY B 1 203 ? -6.414 -22.594 11.992 1 95.38 203 GLY B C 1
ATOM 4258 O O . GLY B 1 203 ? -6.547 -23.703 11.477 1 95.38 203 GLY B O 1
ATOM 4259 N N . PHE B 1 204 ? -6.719 -21.5 11.375 1 96.06 204 PHE B N 1
ATOM 4260 C CA . PHE B 1 204 ? -7.109 -21.516 9.969 1 96.06 204 PHE B CA 1
ATOM 4261 C C . PHE B 1 204 ? -5.934 -21.156 9.078 1 96.06 204 PHE B C 1
ATOM 4263 O O . PHE B 1 204 ? -5.004 -20.469 9.508 1 96.06 204 PHE B O 1
ATOM 4270 N N . SER B 1 205 ? -5.938 -21.594 7.859 1 93.25 205 SER B N 1
ATOM 4271 C CA . SER B 1 205 ? -4.84 -21.391 6.922 1 93.25 205 SER B CA 1
ATOM 4272 C C . SER B 1 205 ? -4.754 -19.922 6.488 1 93.25 205 SER B C 1
ATOM 4274 O O . SER B 1 205 ? -3.66 -19.391 6.297 1 93.25 205 SER B O 1
ATOM 4276 N N . ASP B 1 206 ? -5.879 -19.344 6.273 1 93.94 206 ASP B N 1
ATOM 4277 C CA . ASP B 1 206 ? -5.941 -17.953 5.824 1 93.94 206 ASP B CA 1
ATOM 4278 C C . ASP B 1 206 ? -7.367 -17.406 5.898 1 93.94 206 ASP B C 1
ATOM 4280 O O . ASP B 1 206 ? -8.266 -18.094 6.398 1 93.94 206 ASP B O 1
ATOM 4284 N N . VAL B 1 207 ? -7.484 -16.234 5.445 1 96.75 207 VAL B N 1
ATOM 4285 C CA . VAL B 1 207 ? -8.766 -15.531 5.488 1 96.75 207 VAL B CA 1
ATOM 4286 C C . VAL B 1 207 ? -9.43 -15.594 4.117 1 96.75 207 VAL B C 1
ATOM 4288 O O . VAL B 1 207 ? -8.758 -15.508 3.086 1 96.75 207 VAL B O 1
ATOM 4291 N N . ILE B 1 208 ? -10.703 -15.789 4.078 1 97.31 208 ILE B N 1
ATOM 4292 C CA . ILE B 1 208 ? -11.539 -15.477 2.924 1 97.31 208 ILE B CA 1
ATOM 4293 C C . ILE B 1 208 ? -12.234 -14.133 3.137 1 97.31 208 ILE B C 1
ATOM 4295 O O . ILE B 1 208 ? -12.992 -13.961 4.098 1 97.31 208 ILE B O 1
ATOM 4299 N N . TYR B 1 209 ? -12.016 -13.273 2.232 1 96.94 209 TYR B N 1
ATOM 4300 C CA . TYR B 1 209 ? -12.578 -11.938 2.344 1 96.94 209 TYR B CA 1
ATOM 4301 C C . TYR B 1 209 ? -13.906 -11.844 1.594 1 96.94 209 TYR B C 1
ATOM 4303 O O . TYR B 1 209 ? -14.055 -12.398 0.504 1 96.94 209 TYR B O 1
ATOM 4311 N N . LEU B 1 210 ? -14.781 -11.086 2.176 1 96.88 210 LEU B N 1
ATOM 4312 C CA . LEU B 1 210 ? -16.047 -10.75 1.53 1 96.88 210 LEU B CA 1
ATOM 4313 C C . LEU B 1 210 ? -15.93 -9.438 0.764 1 96.88 210 LEU B C 1
ATOM 4315 O O . LEU B 1 210 ? -14.953 -8.695 0.929 1 96.88 210 LEU B O 1
ATOM 4319 N N . ASP B 1 211 ? -16.875 -9.211 -0.131 1 95.75 211 ASP B N 1
ATOM 4320 C CA . ASP B 1 211 ? -16.891 -7.945 -0.86 1 95.75 211 ASP B CA 1
ATOM 4321 C C . ASP B 1 211 ? -16.969 -6.758 0.1 1 95.75 211 ASP B C 1
ATOM 4323 O O . ASP B 1 211 ? -17.797 -6.742 1.015 1 95.75 211 ASP B O 1
ATOM 4327 N N . PRO B 1 212 ? -16.188 -5.805 -0.155 1 95.62 212 PRO B N 1
ATOM 4328 C CA . PRO B 1 212 ? -16.047 -4.73 0.83 1 95.62 212 PRO B CA 1
ATOM 4329 C C . PRO B 1 212 ? -17.266 -3.807 0.863 1 95.62 212 PRO B C 1
ATOM 4331 O O . PRO B 1 212 ? -17.438 -3.047 1.818 1 95.62 212 PRO B O 1
ATOM 4334 N N . ALA B 1 213 ? -18.062 -3.807 -0.108 1 93.25 213 ALA B N 1
ATOM 4335 C CA . ALA B 1 213 ? -19.203 -2.893 -0.175 1 93.25 213 ALA B CA 1
ATOM 4336 C C . ALA B 1 213 ? -20.344 -3.385 0.698 1 93.25 213 ALA B C 1
ATOM 4338 O O . ALA B 1 213 ? -21 -2.594 1.393 1 93.25 213 ALA B O 1
ATOM 4339 N N . THR B 1 214 ? -20.625 -4.758 0.675 1 94.38 214 THR B N 1
ATOM 4340 C CA . THR B 1 214 ? -21.844 -5.246 1.299 1 94.38 214 THR B CA 1
ATOM 4341 C C . THR B 1 214 ? -21.547 -6.359 2.297 1 94.38 214 THR B C 1
ATOM 4343 O O . THR B 1 214 ? -22.375 -6.703 3.129 1 94.38 214 THR B O 1
ATOM 4346 N N . HIS B 1 215 ? -20.328 -7.02 2.158 1 95.62 215 HIS B N 1
ATOM 4347 C CA . HIS B 1 215 ? -19.922 -8.156 2.975 1 95.62 215 HIS B CA 1
ATOM 4348 C C . HIS B 1 215 ? -20.922 -9.305 2.863 1 95.62 215 HIS B C 1
ATOM 4350 O O . HIS B 1 215 ? -21.25 -9.938 3.865 1 95.62 215 HIS B O 1
ATOM 4356 N N . THR B 1 216 ? -21.391 -9.578 1.634 1 96.19 216 THR B N 1
ATOM 4357 C CA . THR B 1 216 ? -22.375 -10.625 1.449 1 96.19 216 THR B CA 1
ATOM 4358 C C . THR B 1 216 ? -21.891 -11.672 0.452 1 96.19 216 THR B C 1
ATOM 4360 O O . THR B 1 216 ? -22.484 -12.734 0.303 1 96.19 216 THR B O 1
ATOM 4363 N N . LYS B 1 217 ? -20.781 -11.414 -0.18 1 96.69 217 LYS B N 1
ATOM 4364 C CA . LYS B 1 217 ? -20.25 -12.297 -1.223 1 96.69 217 LYS B CA 1
ATOM 4365 C C . LYS B 1 217 ? -18.781 -12.586 -1.011 1 96.69 217 LYS B C 1
ATOM 4367 O O . LYS B 1 217 ? -18.016 -11.703 -0.617 1 96.69 217 LYS B O 1
ATOM 4372 N N . ILE B 1 218 ? -18.375 -13.797 -1.312 1 97 218 ILE B N 1
ATOM 4373 C CA . ILE B 1 218 ? -16.969 -14.148 -1.279 1 97 218 ILE B CA 1
ATOM 4374 C C . ILE B 1 218 ? -16.234 -13.484 -2.441 1 97 218 ILE B C 1
ATOM 4376 O O . ILE B 1 218 ? -16.719 -13.5 -3.578 1 97 218 ILE B O 1
ATOM 4380 N N . GLU B 1 219 ? -15.086 -12.906 -2.137 1 95 219 GLU B N 1
ATOM 4381 C CA . GLU B 1 219 ? -14.305 -12.281 -3.205 1 95 219 GLU B CA 1
ATOM 4382 C C . GLU B 1 219 ? -12.93 -12.938 -3.34 1 95 219 GLU B C 1
ATOM 4384 O O . GLU B 1 219 ? -12.602 -13.477 -4.395 1 95 219 GLU B O 1
ATOM 4389 N N . GLU B 1 220 ? -12.172 -12.891 -2.299 1 93.88 220 GLU B N 1
ATOM 4390 C CA . GLU B 1 220 ? -10.773 -13.297 -2.424 1 93.88 220 GLU B CA 1
ATOM 4391 C C . GLU B 1 220 ? -10.305 -14.047 -1.18 1 93.88 220 GLU B C 1
ATOM 4393 O O . GLU B 1 220 ? -10.867 -13.883 -0.098 1 93.88 220 GLU B O 1
ATOM 4398 N N . VAL B 1 221 ? -9.352 -14.945 -1.347 1 91.5 221 VAL B N 1
ATOM 4399 C CA . VAL B 1 221 ? -8.656 -15.625 -0.257 1 91.5 221 VAL B CA 1
ATOM 4400 C C . VAL B 1 221 ? -7.293 -14.977 -0.029 1 91.5 221 VAL B C 1
ATOM 4402 O O . VAL B 1 221 ? -6.375 -15.148 -0.836 1 91.5 221 VAL B O 1
ATOM 4405 N N . GLY B 1 222 ? -7.105 -14.297 1.071 1 86.38 222 GLY B N 1
ATOM 4406 C CA . GLY B 1 222 ? -5.832 -13.672 1.397 1 86.38 222 GLY B CA 1
ATOM 4407 C C . GLY B 1 222 ? -5.078 -13.18 0.177 1 86.38 222 GLY B C 1
ATOM 4408 O O . GLY B 1 222 ? -5.301 -12.062 -0.286 1 86.38 222 GLY B O 1
ATOM 4409 N N . SER B 1 223 ? -4.188 -14.07 -0.416 1 80.81 223 SER B N 1
ATOM 4410 C CA . SER B 1 223 ? -3.406 -13.672 -1.583 1 80.81 223 SER B CA 1
ATOM 4411 C C . SER B 1 223 ? -3.715 -14.562 -2.783 1 80.81 223 SER B C 1
ATOM 4413 O O . SER B 1 223 ? -2.846 -14.805 -3.623 1 80.81 223 SER B O 1
ATOM 4415 N N . ALA B 1 224 ? -4.945 -15.078 -2.82 1 94.38 224 ALA B N 1
ATOM 4416 C CA . ALA B 1 224 ? -5.344 -15.969 -3.908 1 94.38 224 ALA B CA 1
ATOM 4417 C C . ALA B 1 224 ? -6.816 -15.766 -4.266 1 94.38 224 ALA B C 1
ATOM 4419 O O . ALA B 1 224 ? -7.551 -15.094 -3.539 1 94.38 224 ALA B O 1
ATOM 4420 N N . ASN B 1 225 ? -7.168 -16.312 -5.395 1 97.81 225 ASN B N 1
ATOM 4421 C CA . ASN B 1 225 ? -8.562 -16.281 -5.82 1 97.81 225 ASN B CA 1
ATOM 4422 C C . ASN B 1 225 ? -9.336 -17.484 -5.301 1 97.81 225 ASN B C 1
ATOM 4424 O O . ASN B 1 225 ? -8.742 -18.5 -4.914 1 97.81 225 ASN B O 1
ATOM 4428 N N . PHE B 1 226 ? -10.633 -17.328 -5.223 1 98.06 226 PHE B N 1
ATOM 4429 C CA . PHE B 1 226 ? -11.539 -18.406 -4.816 1 98.06 226 PHE B CA 1
ATOM 4430 C C . PHE B 1 226 ? -12.219 -19.031 -6.027 1 98.06 226 PHE B C 1
ATOM 4432 O O . PHE B 1 226 ? -12.539 -18.328 -6.992 1 98.06 226 PHE B O 1
ATOM 4439 N N . PHE B 1 227 ? -12.477 -20.312 -5.949 1 98.69 227 PHE B N 1
ATOM 4440 C CA . PHE B 1 227 ? -13.422 -20.922 -6.875 1 98.69 227 PHE B CA 1
ATOM 4441 C C . PHE B 1 227 ? -14.227 -22.016 -6.18 1 98.69 227 PHE B C 1
ATOM 4443 O O . PHE B 1 227 ? -13.805 -22.547 -5.152 1 98.69 227 PHE B O 1
ATOM 4450 N N . GLY B 1 228 ? -15.375 -22.344 -6.77 1 98.62 228 GLY B N 1
ATOM 4451 C CA . GLY B 1 228 ? -16.219 -23.453 -6.363 1 98.62 228 GLY B CA 1
ATOM 4452 C C . GLY B 1 228 ? -16.719 -24.281 -7.531 1 98.62 228 GLY B C 1
ATOM 4453 O O . GLY B 1 228 ? -16.844 -23.781 -8.648 1 98.62 228 GLY B O 1
ATOM 4454 N N . ILE B 1 229 ? -16.891 -25.516 -7.215 1 98.81 229 ILE B N 1
ATOM 4455 C CA . ILE B 1 229 ? -17.484 -26.469 -8.156 1 98.81 229 ILE B CA 1
ATOM 4456 C C . ILE B 1 229 ? -18.875 -26.859 -7.68 1 98.81 229 ILE B C 1
ATOM 4458 O O . ILE B 1 229 ? -19.047 -27.297 -6.539 1 98.81 229 ILE B O 1
ATOM 4462 N N . THR B 1 230 ? -19.875 -26.719 -8.57 1 98.5 230 THR B N 1
ATOM 4463 C CA . THR B 1 230 ? -21.234 -27.094 -8.18 1 98.5 230 THR B CA 1
ATOM 4464 C C . THR B 1 230 ? -21.516 -28.547 -8.5 1 98.5 230 THR B C 1
ATOM 4466 O O . THR B 1 230 ? -20.75 -29.188 -9.25 1 98.5 230 THR B O 1
ATOM 4469 N N . ALA B 1 231 ? -22.594 -29.047 -7.965 1 96.5 231 ALA B N 1
ATOM 4470 C CA . ALA B 1 231 ? -23.031 -30.422 -8.227 1 96.5 231 ALA B CA 1
ATOM 4471 C C . ALA B 1 231 ? -23.344 -30.625 -9.703 1 96.5 231 ALA B C 1
ATOM 4473 O O . ALA B 1 231 ? -23.234 -31.734 -10.227 1 96.5 231 ALA B O 1
ATOM 4474 N N . ASP B 1 232 ? -23.719 -29.562 -10.367 1 96.75 232 ASP B N 1
ATOM 4475 C CA . ASP B 1 232 ? -24.078 -29.625 -11.781 1 96.75 232 ASP B CA 1
ATOM 4476 C C . ASP B 1 232 ? -22.859 -29.375 -12.672 1 96.75 232 ASP B C 1
ATOM 4478 O O . ASP B 1 232 ? -23 -29 -13.836 1 96.75 232 ASP B O 1
ATOM 4482 N N . ASN B 1 233 ? -21.703 -29.438 -12.156 1 97.06 233 ASN B N 1
ATOM 4483 C CA . ASN B 1 233 ? -20.453 -29.391 -12.891 1 97.06 233 ASN B CA 1
ATOM 4484 C C . ASN B 1 233 ? -20.172 -27.984 -13.43 1 97.06 233 ASN B C 1
ATOM 4486 O O . ASN B 1 233 ? -19.672 -27.844 -14.547 1 97.06 233 ASN B O 1
ATOM 4490 N N . GLU B 1 234 ? -20.547 -27 -12.625 1 98.56 234 GLU B N 1
ATOM 4491 C CA . GLU B 1 234 ? -20.141 -25.625 -12.938 1 98.56 234 GLU B CA 1
ATOM 4492 C C . GLU B 1 234 ? -18.891 -25.219 -12.156 1 98.56 234 GLU B C 1
ATOM 4494 O O . GLU B 1 234 ? -18.75 -25.578 -10.984 1 98.56 234 GLU B O 1
ATOM 4499 N N . PHE B 1 235 ? -17.953 -24.609 -12.867 1 98.81 235 PHE B N 1
ATOM 4500 C CA . PHE B 1 235 ? -16.828 -23.938 -12.258 1 98.81 235 PHE B CA 1
ATOM 4501 C C . PHE B 1 235 ? -17.125 -22.453 -12.078 1 98.81 235 PHE B C 1
ATOM 4503 O O . PHE B 1 235 ? -17.234 -21.703 -13.055 1 98.81 235 PHE B O 1
ATOM 4510 N N . ILE B 1 236 ? -17.281 -21.984 -10.789 1 98.75 236 ILE B N 1
ATOM 4511 C CA . ILE B 1 236 ? -17.656 -20.594 -10.516 1 98.75 236 ILE B CA 1
ATOM 4512 C C . ILE B 1 236 ? -16.547 -19.891 -9.734 1 98.75 236 ILE B C 1
ATOM 4514 O O . ILE B 1 236 ? -16.047 -20.422 -8.742 1 98.75 236 ILE B O 1
ATOM 4518 N N . THR B 1 237 ? -16.094 -18.766 -10.219 1 98.62 237 THR B N 1
ATOM 4519 C CA . THR B 1 237 ? -15.141 -17.922 -9.508 1 98.62 237 THR B CA 1
ATOM 4520 C C . THR B 1 237 ? -15.617 -16.469 -9.469 1 98.62 237 THR B C 1
ATOM 4522 O O . THR B 1 237 ? -16.281 -16.016 -10.398 1 98.62 237 THR B O 1
ATOM 4525 N N . PRO B 1 238 ? -15.312 -15.727 -8.398 1 97.69 238 PRO B N 1
ATOM 4526 C CA . PRO B 1 238 ? -15.828 -14.359 -8.227 1 97.69 238 PRO B CA 1
ATOM 4527 C C . PRO B 1 238 ? -15.359 -13.414 -9.328 1 97.69 238 PRO B C 1
ATOM 4529 O O . PRO B 1 238 ? -14.227 -13.523 -9.805 1 97.69 238 PRO B O 1
ATOM 4532 N N . TYR B 1 239 ? -16.25 -12.562 -9.711 1 95.75 239 TYR B N 1
ATOM 4533 C CA . TYR B 1 239 ? -15.93 -11.398 -10.523 1 95.75 239 TYR B CA 1
ATOM 4534 C C . TYR B 1 239 ? -16.203 -10.102 -9.758 1 95.75 239 TYR B C 1
ATOM 4536 O O . TYR B 1 239 ? -17.328 -9.875 -9.297 1 95.75 239 TYR B O 1
ATOM 4544 N N . SER B 1 240 ? -15.195 -9.297 -9.562 1 94.88 240 SER B N 1
ATOM 4545 C CA . SER B 1 240 ? -15.281 -8.055 -8.797 1 94.88 240 SER B CA 1
ATOM 4546 C C . SER B 1 240 ? -14.141 -7.105 -9.148 1 94.88 240 SER B C 1
ATOM 4548 O O . SER B 1 240 ? -13.023 -7.547 -9.422 1 94.88 240 SER B O 1
ATOM 4550 N N . PRO B 1 241 ? -14.414 -5.773 -9.133 1 93.44 241 PRO B N 1
ATOM 4551 C CA . PRO B 1 241 ? -13.32 -4.828 -9.375 1 93.44 241 PRO B CA 1
ATOM 4552 C C . PRO B 1 241 ? -12.297 -4.805 -8.242 1 93.44 241 PRO B C 1
ATOM 4554 O O . PRO B 1 241 ? -11.227 -4.215 -8.391 1 93.44 241 PRO B O 1
ATOM 4557 N N . SER B 1 242 ? -12.633 -5.438 -7.152 1 95 242 SER B N 1
ATOM 4558 C CA . SER B 1 242 ? -11.766 -5.371 -5.98 1 95 242 SER B CA 1
ATOM 4559 C C . SER B 1 242 ? -10.953 -6.652 -5.824 1 95 242 SER B C 1
ATOM 4561 O O . SER B 1 242 ? -10.391 -6.906 -4.758 1 95 242 SER B O 1
ATOM 4563 N N . ILE B 1 243 ? -10.898 -7.488 -6.812 1 96.5 243 ILE B N 1
ATOM 4564 C CA . ILE B 1 243 ? -10.078 -8.688 -6.715 1 96.5 243 ILE B CA 1
ATOM 4565 C C . ILE B 1 243 ? -9.055 -8.703 -7.848 1 96.5 243 ILE B C 1
ATOM 4567 O O . ILE B 1 243 ? -9.258 -8.07 -8.883 1 96.5 243 ILE B O 1
ATOM 4571 N N . LEU B 1 244 ? -8.016 -9.406 -7.668 1 97.56 244 LEU B N 1
ATOM 4572 C CA . LEU B 1 244 ? -6.918 -9.492 -8.633 1 97.56 244 LEU B CA 1
ATOM 4573 C C . LEU B 1 244 ? -7.297 -10.383 -9.805 1 97.56 244 LEU B C 1
ATOM 4575 O O . LEU B 1 244 ? -7.797 -11.492 -9.617 1 97.56 244 LEU B O 1
ATOM 4579 N N . PRO B 1 245 ? -7.133 -9.883 -11.031 1 97.38 245 PRO B N 1
ATOM 4580 C CA . PRO B 1 245 ? -7.297 -10.766 -12.188 1 97.38 245 PRO B CA 1
ATOM 4581 C C . PRO B 1 245 ? -6.172 -11.789 -12.312 1 97.38 245 PRO B C 1
ATOM 4583 O O . PRO B 1 245 ? -5.211 -11.57 -13.055 1 97.38 245 PRO B O 1
ATOM 4586 N N . SER B 1 246 ? -6.355 -12.883 -11.719 1 97.69 246 SER B N 1
ATOM 4587 C CA . SER B 1 246 ? -5.348 -13.922 -11.57 1 97.69 246 SER B CA 1
ATOM 4588 C C . SER B 1 246 ? -5.137 -14.672 -12.883 1 97.69 246 SER B C 1
ATOM 4590 O O . SER B 1 246 ? -6.102 -15.07 -13.539 1 97.69 246 SER B O 1
ATOM 4592 N N . ILE B 1 247 ? -3.938 -14.844 -13.234 1 98.5 247 ILE B N 1
ATOM 4593 C CA . ILE B 1 247 ? -3.594 -15.617 -14.422 1 98.5 247 ILE B CA 1
ATOM 4594 C C . ILE B 1 247 ? -3.953 -17.078 -14.211 1 98.5 247 ILE B C 1
ATOM 4596 O O . ILE B 1 247 ? -4.461 -17.75 -15.117 1 98.5 247 ILE B O 1
ATOM 4600 N N . THR B 1 248 ? -3.705 -17.594 -13.008 1 98.38 248 THR B N 1
ATOM 4601 C CA . THR B 1 248 ? -4.082 -18.969 -12.68 1 98.38 248 THR B CA 1
ATOM 4602 C C . THR B 1 248 ? -5.594 -19.141 -12.766 1 98.38 248 THR B C 1
ATOM 4604 O O . THR B 1 248 ? -6.078 -20.109 -13.352 1 98.38 248 THR B O 1
ATOM 4607 N N . LYS B 1 249 ? -6.344 -18.219 -12.195 1 98.12 249 LYS B N 1
ATOM 4608 C CA . LYS B 1 249 ? -7.805 -18.266 -12.242 1 98.12 249 LYS B CA 1
ATOM 4609 C C . LYS B 1 249 ? -8.305 -18.328 -13.68 1 98.12 249 LYS B C 1
ATOM 4611 O O . LYS B 1 249 ? -9.125 -19.188 -14.016 1 98.12 249 LYS B O 1
ATOM 4616 N N . TYR B 1 250 ? -7.77 -17.469 -14.531 1 98.38 250 TYR B N 1
ATOM 4617 C CA . TYR B 1 250 ? -8.242 -17.406 -15.906 1 98.38 250 TYR B CA 1
ATOM 4618 C C . TYR B 1 250 ? -7.785 -18.625 -16.703 1 98.38 250 TYR B C 1
ATOM 4620 O O . TYR B 1 250 ? -8.477 -19.078 -17.609 1 98.38 250 TYR B O 1
ATOM 4628 N N . SER B 1 251 ? -6.648 -19.172 -16.359 1 98.81 251 SER B N 1
ATOM 4629 C CA . SER B 1 251 ? -6.23 -20.422 -16.969 1 98.81 251 SER B CA 1
ATOM 4630 C C . SER B 1 251 ? -7.176 -21.562 -16.594 1 98.81 251 SER B C 1
ATOM 4632 O O . SER B 1 251 ? -7.566 -22.359 -17.453 1 98.81 251 SER B O 1
ATOM 4634 N N . LEU B 1 252 ? -7.559 -21.625 -15.344 1 98.75 252 LEU B N 1
ATOM 4635 C CA . LEU B 1 252 ? -8.461 -22.672 -14.883 1 98.75 252 LEU B CA 1
ATOM 4636 C C . LEU B 1 252 ? -9.844 -22.516 -15.508 1 98.75 252 LEU B C 1
ATOM 4638 O O . LEU B 1 252 ? -10.492 -23.516 -15.844 1 98.75 252 LEU B O 1
ATOM 4642 N N . LEU B 1 253 ? -10.305 -21.234 -15.609 1 98.69 253 LEU B N 1
ATOM 4643 C CA . LEU B 1 253 ? -11.562 -20.984 -16.297 1 98.69 253 LEU B CA 1
ATOM 4644 C C . LEU B 1 253 ? -11.539 -21.547 -17.719 1 98.69 253 LEU B C 1
ATOM 4646 O O . LEU B 1 253 ? -12.477 -22.219 -18.141 1 98.69 253 LEU B O 1
ATOM 4650 N N . TYR B 1 254 ? -10.469 -21.281 -18.438 1 98.69 254 TYR B N 1
ATOM 4651 C CA . TYR B 1 254 ? -10.32 -21.766 -19.797 1 98.69 254 TYR B CA 1
ATOM 4652 C C . TYR B 1 254 ? -10.312 -23.297 -19.828 1 98.69 254 TYR B C 1
ATOM 4654 O O . TYR B 1 254 ? -11.016 -23.906 -20.641 1 98.69 254 TYR B O 1
ATOM 4662 N N . LEU B 1 255 ? -9.539 -23.953 -18.969 1 98.75 255 LEU B N 1
ATOM 4663 C CA . LEU B 1 255 ? -9.391 -25.391 -18.969 1 98.75 255 LEU B CA 1
ATOM 4664 C C . LEU B 1 255 ? -10.703 -26.078 -18.594 1 98.75 255 LEU B C 1
ATOM 4666 O O . LEU B 1 255 ? -11.07 -27.094 -19.172 1 98.75 255 LEU B O 1
ATOM 4670 N N . ALA B 1 256 ? -11.391 -25.516 -17.594 1 98.81 256 ALA B N 1
ATOM 4671 C CA . ALA B 1 256 ? -12.688 -26.047 -17.188 1 98.81 256 ALA B CA 1
ATOM 4672 C C . ALA B 1 256 ? -13.641 -26.109 -18.391 1 98.81 256 ALA B C 1
ATOM 4674 O O . ALA B 1 256 ? -14.281 -27.141 -18.625 1 98.81 256 ALA B O 1
ATOM 4675 N N . GLU B 1 257 ? -13.664 -25.078 -19.109 1 98.69 257 GLU B N 1
ATOM 4676 C CA . GLU B 1 257 ? -14.594 -24.969 -20.234 1 98.69 257 GLU B CA 1
ATOM 4677 C C . GLU B 1 257 ? -14.109 -25.781 -21.422 1 98.69 257 GLU B C 1
ATOM 4679 O O . GLU B 1 257 ? -14.867 -26.578 -21.984 1 98.69 257 GLU B O 1
ATOM 4684 N N . ASN B 1 258 ? -12.859 -25.656 -21.797 1 98.31 258 ASN B N 1
ATOM 4685 C CA . ASN B 1 258 ? -12.391 -26.109 -23.094 1 98.31 258 ASN B CA 1
ATOM 4686 C C . ASN B 1 258 ? -11.805 -27.516 -23.016 1 98.31 258 ASN B C 1
ATOM 4688 O O . ASN B 1 258 ? -11.688 -28.219 -24.031 1 98.31 258 ASN B O 1
ATOM 4692 N N . ARG B 1 259 ? -11.391 -27.922 -21.812 1 97.75 259 ARG B N 1
ATOM 4693 C CA . ARG B 1 259 ? -10.797 -29.25 -21.688 1 97.75 259 ARG B CA 1
ATOM 4694 C C . ARG B 1 259 ? -11.742 -30.203 -20.969 1 97.75 259 ARG B C 1
ATOM 4696 O O . ARG B 1 259 ? -11.711 -31.406 -21.219 1 97.75 259 ARG B O 1
ATOM 4703 N N . PHE B 1 260 ? -12.586 -29.688 -20.109 1 98.06 260 PHE B N 1
ATOM 4704 C CA . PHE B 1 260 ? -13.367 -30.594 -19.266 1 98.06 260 PHE B CA 1
ATOM 4705 C C . PHE B 1 260 ? -14.859 -30.391 -19.5 1 98.06 260 PHE B C 1
ATOM 4707 O O . PHE B 1 260 ? -15.68 -30.969 -18.797 1 98.06 260 PHE B O 1
ATOM 4714 N N . ASN B 1 261 ? -15.211 -29.531 -20.438 1 97.88 261 ASN B N 1
ATOM 4715 C CA . ASN B 1 261 ? -16.594 -29.297 -20.844 1 97.88 261 ASN B CA 1
ATOM 4716 C C . ASN B 1 261 ? -17.453 -28.859 -19.656 1 97.88 261 ASN B C 1
ATOM 4718 O O . ASN B 1 261 ? -18.609 -29.281 -19.547 1 97.88 261 ASN B O 1
ATOM 4722 N N . MET B 1 262 ? -16.906 -28.219 -18.688 1 98.56 262 MET B N 1
ATOM 4723 C CA . MET B 1 262 ? -17.656 -27.594 -17.594 1 98.56 262 MET B CA 1
ATOM 4724 C C . MET B 1 262 ? -18.234 -26.25 -18.031 1 98.56 262 MET B C 1
ATOM 4726 O O . MET B 1 262 ? -17.734 -25.625 -18.984 1 98.56 262 MET B O 1
ATOM 4730 N N . LYS B 1 263 ? -19.344 -25.844 -17.344 1 98.5 263 LYS B N 1
ATOM 4731 C CA . LYS B 1 263 ? -19.75 -24.453 -17.453 1 98.5 263 LYS B CA 1
ATOM 4732 C C . LYS B 1 263 ? -18.891 -23.547 -16.578 1 98.5 263 LYS B C 1
ATOM 4734 O O . LYS B 1 263 ? -18.938 -23.656 -15.344 1 98.5 263 LYS B O 1
ATOM 4739 N N . ALA B 1 264 ? -18.062 -22.734 -17.172 1 98.56 264 ALA B N 1
ATOM 4740 C CA . ALA B 1 264 ? -17.172 -21.828 -16.438 1 98.56 264 ALA B CA 1
ATOM 4741 C C . ALA B 1 264 ? -17.812 -20.453 -16.297 1 98.56 264 ALA B C 1
ATOM 4743 O O . ALA B 1 264 ? -18.203 -19.828 -17.281 1 98.56 264 ALA B O 1
ATOM 4744 N N . ILE B 1 265 ? -17.953 -19.953 -15.047 1 98.38 265 ILE B N 1
ATOM 4745 C CA . ILE B 1 265 ? -18.703 -18.734 -14.773 1 98.38 265 ILE B CA 1
ATOM 4746 C C . ILE B 1 265 ? -17.844 -17.812 -13.898 1 98.38 265 ILE B C 1
ATOM 4748 O O . ILE B 1 265 ? -17.312 -18.234 -12.875 1 98.38 265 ILE B O 1
ATOM 4752 N N . GLU B 1 266 ? -17.625 -16.594 -14.328 1 97.69 266 GLU B N 1
ATOM 4753 C CA . GLU B 1 266 ? -17.188 -15.516 -13.453 1 97.69 266 GLU B CA 1
ATOM 4754 C C . GLU B 1 266 ? -18.375 -14.703 -12.938 1 97.69 266 GLU B C 1
ATOM 4756 O O . GLU B 1 266 ? -19.047 -14.023 -13.719 1 97.69 266 GLU B O 1
ATOM 4761 N N . GLY B 1 267 ? -18.656 -14.852 -11.672 1 96.44 267 GLY B N 1
ATOM 4762 C CA . GLY B 1 267 ? -19.844 -14.203 -11.133 1 96.44 267 GLY B CA 1
ATOM 4763 C C . GLY B 1 267 ? -19.875 -14.156 -9.617 1 96.44 267 GLY B C 1
ATOM 4764 O O . GLY B 1 267 ? -18.844 -14.352 -8.969 1 96.44 267 GLY B O 1
ATOM 4765 N N . GLU B 1 268 ? -20.984 -13.898 -9.047 1 95.75 268 GLU B N 1
ATOM 4766 C CA . GLU B 1 268 ? -21.109 -13.727 -7.602 1 95.75 268 GLU B CA 1
ATOM 4767 C C . GLU B 1 268 ? -21.109 -15.078 -6.883 1 95.75 268 GLU B C 1
ATOM 4769 O O . GLU B 1 268 ? -21.672 -16.047 -7.375 1 95.75 268 GLU B O 1
ATOM 4774 N N . VAL B 1 269 ? -20.328 -15.156 -5.875 1 97.25 269 VAL B N 1
ATOM 4775 C CA . VAL B 1 269 ? -20.375 -16.281 -4.938 1 97.25 269 VAL B CA 1
ATOM 4776 C C . VAL B 1 269 ? -20.938 -15.812 -3.6 1 97.25 269 VAL B C 1
ATOM 4778 O O . VAL B 1 269 ? -20.203 -15.32 -2.736 1 97.25 269 VAL B O 1
ATOM 4781 N N . ARG B 1 270 ? -22.25 -16.078 -3.416 1 97.12 270 ARG B N 1
ATOM 4782 C CA . ARG B 1 270 ? -22.953 -15.555 -2.246 1 97.12 270 ARG B CA 1
ATOM 4783 C C . ARG B 1 270 ? -22.719 -16.438 -1.028 1 97.12 270 ARG B C 1
ATOM 4785 O O . ARG B 1 270 ? -22.703 -17.672 -1.143 1 97.12 270 ARG B O 1
ATOM 4792 N N . LEU B 1 271 ? -22.578 -15.797 0.125 1 95.81 271 LEU B N 1
ATOM 4793 C CA . LEU B 1 271 ? -22.344 -16.5 1.382 1 95.81 271 LEU B CA 1
ATOM 4794 C C . LEU B 1 271 ? -23.516 -17.422 1.708 1 95.81 271 LEU B C 1
ATOM 4796 O O . LEU B 1 271 ? -23.328 -18.5 2.262 1 95.81 271 LEU B O 1
ATOM 4800 N N . ASP B 1 272 ? -24.703 -16.984 1.387 1 96.19 272 ASP B N 1
ATOM 4801 C CA . ASP B 1 272 ? -25.891 -17.734 1.76 1 96.19 272 ASP B CA 1
ATOM 4802 C C . ASP B 1 272 ? -26.188 -18.844 0.751 1 96.19 272 ASP B C 1
ATOM 4804 O O . ASP B 1 272 ? -27.203 -19.516 0.845 1 96.19 272 ASP B O 1
ATOM 4808 N N . GLU B 1 273 ? -25.297 -19.078 -0.215 1 96.75 273 GLU B N 1
ATOM 4809 C CA . GLU B 1 273 ? -25.484 -20.109 -1.228 1 96.75 273 GLU B CA 1
ATOM 4810 C C . GLU B 1 273 ? -24.297 -21.062 -1.303 1 96.75 273 GLU B C 1
ATOM 4812 O O . GLU B 1 273 ? -24 -21.609 -2.363 1 96.75 273 GLU B O 1
ATOM 4817 N N . LEU B 1 274 ? -23.547 -21.219 -0.244 1 97 274 LEU B N 1
ATOM 4818 C CA . LEU B 1 274 ? -22.328 -22.031 -0.267 1 97 274 LEU B CA 1
ATOM 4819 C C . LEU B 1 274 ? -22.656 -23.5 -0.463 1 97 274 LEU B C 1
ATOM 4821 O O . LEU B 1 274 ? -21.812 -24.281 -0.913 1 97 274 LEU B O 1
ATOM 4825 N N . ASP B 1 275 ? -23.906 -23.859 -0.166 1 96.75 275 ASP B N 1
ATOM 4826 C CA . ASP B 1 275 ? -24.312 -25.266 -0.222 1 96.75 275 ASP B CA 1
ATOM 4827 C C . ASP B 1 275 ? -24.344 -25.766 -1.661 1 96.75 275 ASP B C 1
ATOM 4829 O O . ASP B 1 275 ? -24.312 -26.984 -1.896 1 96.75 275 ASP B O 1
ATOM 4833 N N . LYS B 1 276 ? -24.375 -24.922 -2.566 1 97.38 276 LYS B N 1
ATOM 4834 C CA . LYS B 1 276 ? -24.453 -25.359 -3.955 1 97.38 276 LYS B CA 1
ATOM 4835 C C . LYS B 1 276 ? -23.109 -25.922 -4.426 1 97.38 276 LYS B C 1
ATOM 4837 O O . LYS B 1 276 ? -23.047 -26.609 -5.449 1 97.38 276 LYS B O 1
ATOM 4842 N N . PHE B 1 277 ? -22.062 -25.641 -3.693 1 98.5 277 PHE B N 1
ATOM 4843 C CA . PHE B 1 277 ? -20.734 -26.078 -4.09 1 98.5 277 PHE B CA 1
ATOM 4844 C C . PHE B 1 277 ? -20.406 -27.422 -3.453 1 98.5 277 PHE B C 1
ATOM 4846 O O . PHE B 1 277 ? -20.547 -27.594 -2.242 1 98.5 277 PHE B O 1
ATOM 4853 N N . VAL B 1 278 ? -19.906 -28.344 -4.25 1 98.56 278 VAL B N 1
ATOM 4854 C CA . VAL B 1 278 ? -19.5 -29.656 -3.758 1 98.56 278 VAL B CA 1
ATOM 4855 C C . VAL B 1 278 ? -17.984 -29.703 -3.557 1 98.56 278 VAL B C 1
ATOM 4857 O O . VAL B 1 278 ? -17.469 -30.562 -2.842 1 98.56 278 VAL B O 1
ATOM 4860 N N . GLU B 1 279 ? -17.266 -28.891 -4.223 1 98.75 279 GLU B N 1
ATOM 4861 C CA . GLU B 1 279 ? -15.828 -28.656 -4.035 1 98.75 279 GLU B CA 1
ATOM 4862 C C . GLU B 1 279 ? -15.508 -27.172 -4.055 1 98.75 279 GLU B C 1
ATOM 4864 O O . GLU B 1 279 ? -16.266 -26.375 -4.609 1 98.75 279 GLU B O 1
ATOM 4869 N N . ALA B 1 280 ? -14.414 -26.781 -3.412 1 98.5 280 ALA B N 1
ATOM 4870 C CA . ALA B 1 280 ? -13.914 -25.406 -3.471 1 98.5 280 ALA B CA 1
ATOM 4871 C C . ALA B 1 280 ? -12.391 -25.375 -3.379 1 98.5 280 ALA B C 1
ATOM 4873 O O . ALA B 1 280 ? -11.773 -26.328 -2.92 1 98.5 280 ALA B O 1
ATOM 4874 N N . GLY B 1 281 ? -11.875 -24.312 -3.861 1 97.75 281 GLY B N 1
ATOM 4875 C CA . GLY B 1 281 ? -10.43 -24.141 -3.793 1 97.75 281 GLY B CA 1
ATOM 4876 C C . GLY B 1 281 ? -9.992 -22.688 -3.926 1 97.75 281 GLY B C 1
ATOM 4877 O O . GLY B 1 281 ? -10.789 -21.828 -4.293 1 97.75 281 GLY B O 1
ATOM 4878 N N . ALA B 1 282 ? -8.789 -22.438 -3.486 1 96.88 282 ALA B N 1
ATOM 4879 C CA . ALA B 1 282 ? -8.055 -21.219 -3.754 1 96.88 282 ALA B CA 1
ATOM 4880 C C . ALA B 1 282 ? -6.996 -21.438 -4.832 1 96.88 282 ALA B C 1
ATOM 4882 O O . ALA B 1 282 ? -6.438 -22.531 -4.949 1 96.88 282 ALA B O 1
ATOM 4883 N N . CYS B 1 283 ? -6.785 -20.438 -5.641 1 97.19 283 CYS B N 1
ATOM 4884 C CA . CYS B 1 283 ? -5.816 -20.656 -6.707 1 97.19 283 CYS B CA 1
ATOM 4885 C C . CYS B 1 283 ? -4.953 -19.406 -6.926 1 97.19 283 CYS B C 1
ATOM 4887 O O . CYS B 1 283 ? -5.43 -18.281 -6.777 1 97.19 283 CYS B O 1
ATOM 4889 N N . GLY B 1 284 ? -3.742 -19.578 -7.273 1 95.81 284 GLY B N 1
ATOM 4890 C CA . GLY B 1 284 ? -2.691 -18.609 -7.527 1 95.81 284 GLY B CA 1
ATOM 4891 C C . GLY B 1 284 ? -1.387 -19.234 -7.973 1 95.81 284 GLY B C 1
ATOM 4892 O O . GLY B 1 284 ? -1.253 -20.469 -7.973 1 95.81 284 GLY B O 1
ATOM 4893 N N . THR B 1 285 ? -0.457 -18.406 -8.266 1 94.94 285 THR B N 1
ATOM 4894 C CA . THR B 1 285 ? 0.796 -18.859 -8.859 1 94.94 285 THR B CA 1
ATOM 4895 C C . THR B 1 285 ? 1.559 -19.75 -7.879 1 94.94 285 THR B C 1
ATOM 4897 O O . THR B 1 285 ? 2.043 -20.828 -8.258 1 94.94 285 THR B O 1
ATOM 4900 N N . ALA B 1 286 ? 1.634 -19.391 -6.621 1 89.69 286 ALA B N 1
ATOM 4901 C CA . ALA B 1 286 ? 2.471 -20.078 -5.652 1 89.69 286 ALA B CA 1
ATOM 4902 C C . ALA B 1 286 ? 1.951 -21.5 -5.391 1 89.69 286 ALA B C 1
ATOM 4904 O O . ALA B 1 286 ? 2.678 -22.469 -5.574 1 89.69 286 ALA B O 1
ATOM 4905 N N . ALA B 1 287 ? 0.692 -21.656 -5.176 1 88.5 287 ALA B N 1
ATOM 4906 C CA . ALA B 1 287 ? 0.123 -22.953 -4.809 1 88.5 287 ALA B CA 1
ATOM 4907 C C . ALA B 1 287 ? -0.543 -23.625 -6.008 1 88.5 287 ALA B C 1
ATOM 4909 O O . ALA B 1 287 ? -0.891 -24.797 -5.957 1 88.5 287 ALA B O 1
ATOM 4910 N N . VAL B 1 288 ? -0.676 -22.953 -7.098 1 95 288 VAL B N 1
ATOM 4911 C CA . VAL B 1 288 ? -1.481 -23.375 -8.242 1 95 288 VAL B CA 1
ATOM 4912 C C . VAL B 1 288 ? -2.938 -23.547 -7.812 1 95 288 VAL B C 1
ATOM 4914 O O . VAL B 1 288 ? -3.789 -22.719 -8.133 1 95 288 VAL B O 1
ATOM 4917 N N . ILE B 1 289 ? -3.234 -24.547 -7.012 1 96.69 289 ILE B N 1
ATOM 4918 C CA . ILE B 1 289 ? -4.531 -24.734 -6.371 1 96.69 289 ILE B CA 1
ATOM 4919 C C . ILE B 1 289 ? -4.336 -25.203 -4.934 1 96.69 289 ILE B C 1
ATOM 4921 O O . ILE B 1 289 ? -3.498 -26.062 -4.66 1 96.69 289 ILE B O 1
ATOM 4925 N N . SER B 1 290 ? -4.977 -24.609 -3.986 1 95.62 290 SER B N 1
ATOM 4926 C CA . SER B 1 290 ? -5.152 -25.094 -2.617 1 95.62 290 SER B CA 1
ATOM 4927 C C . SER B 1 290 ? -6.602 -25.469 -2.346 1 95.62 290 SER B C 1
ATOM 4929 O O . SER B 1 290 ? -7.465 -24.609 -2.219 1 95.62 290 SER B O 1
ATOM 4931 N N . PRO B 1 291 ? -6.82 -26.766 -2.248 1 97 291 PRO B N 1
ATOM 4932 C CA . PRO B 1 291 ? -8.195 -27.172 -1.953 1 97 291 PRO B CA 1
ATOM 4933 C C . PRO B 1 291 ? -8.703 -26.609 -0.623 1 97 291 PRO B C 1
ATOM 4935 O O . PRO B 1 291 ? -7.953 -26.578 0.358 1 97 291 PRO B O 1
ATOM 4938 N N . ILE B 1 292 ? -9.922 -26.188 -0.655 1 97.25 292 ILE B N 1
ATOM 4939 C CA . ILE B 1 292 ? -10.539 -25.719 0.574 1 97.25 292 ILE B CA 1
ATOM 4940 C C . ILE B 1 292 ? -11.414 -26.812 1.176 1 97.25 292 ILE B C 1
ATOM 4942 O O . ILE B 1 292 ? -12.367 -27.266 0.543 1 97.25 292 ILE B O 1
ATOM 4946 N N . GLY B 1 293 ? -11 -27.266 2.346 1 97.56 293 GLY B N 1
ATOM 4947 C CA . GLY B 1 293 ? -11.805 -28.25 3.047 1 97.56 293 GLY B CA 1
ATOM 4948 C C . GLY B 1 293 ? -13.086 -27.656 3.621 1 97.56 293 GLY B C 1
ATOM 4949 O O . GLY B 1 293 ? -14.188 -28.109 3.277 1 97.56 293 GLY B O 1
ATOM 4950 N N . GLY B 1 294 ? -12.883 -26.656 4.441 1 97.69 294 GLY B N 1
ATOM 4951 C CA . GLY B 1 294 ? -14.008 -25.969 5.066 1 97.69 294 GLY B CA 1
ATOM 4952 C C . GLY B 1 294 ? -13.766 -24.5 5.297 1 97.69 294 GLY B C 1
ATOM 4953 O O . GLY B 1 294 ? -12.633 -24.016 5.18 1 97.69 294 GLY B O 1
ATOM 4954 N N . VAL B 1 295 ? -14.891 -23.844 5.586 1 97.81 295 VAL B N 1
ATOM 4955 C CA . VAL B 1 295 ? -14.82 -22.422 5.898 1 97.81 295 VAL B CA 1
ATOM 4956 C C . VAL B 1 295 ? -15.641 -22.125 7.152 1 97.81 295 VAL B C 1
ATOM 4958 O O . VAL B 1 295 ? -16.734 -22.672 7.328 1 97.81 295 VAL B O 1
ATOM 4961 N N . GLN B 1 296 ? -15.062 -21.359 8.008 1 97.75 296 GLN B N 1
ATOM 4962 C CA . GLN B 1 296 ? -15.734 -20.906 9.219 1 97.75 296 GLN B CA 1
ATOM 4963 C C . GLN B 1 296 ? -16.234 -19.469 9.07 1 97.75 296 GLN B C 1
ATOM 4965 O O . GLN B 1 296 ? -15.477 -18.578 8.672 1 97.75 296 GLN B O 1
ATOM 4970 N N . HIS B 1 297 ? -17.469 -19.203 9.367 1 96.31 297 HIS B N 1
ATOM 4971 C CA . HIS B 1 297 ? -18.062 -17.875 9.477 1 96.31 297 HIS B CA 1
ATOM 4972 C C . HIS B 1 297 ? -18.859 -17.734 10.773 1 96.31 297 HIS B C 1
ATOM 4974 O O . HIS B 1 297 ? -19.938 -18.312 10.906 1 96.31 297 HIS B O 1
ATOM 4980 N N . GLY B 1 298 ? -18.375 -16.922 11.648 1 92.81 298 GLY B N 1
ATOM 4981 C CA . GLY B 1 298 ? -18.969 -16.953 12.977 1 92.81 298 GLY B CA 1
ATOM 4982 C C . GLY B 1 298 ? -18.922 -18.328 13.609 1 92.81 298 GLY B C 1
ATOM 4983 O O . GLY B 1 298 ? -17.859 -18.953 13.695 1 92.81 298 GLY B O 1
ATOM 4984 N N . ASP B 1 299 ? -20.078 -18.797 13.914 1 93.62 299 ASP B N 1
ATOM 4985 C CA . ASP B 1 299 ? -20.156 -20.109 14.562 1 93.62 299 ASP B CA 1
ATOM 4986 C C . ASP B 1 299 ? -20.453 -21.203 13.539 1 93.62 299 ASP B C 1
ATOM 4988 O O . ASP B 1 299 ? -20.438 -22.391 13.875 1 93.62 299 ASP B O 1
ATOM 4992 N N . ASP B 1 300 ? -20.625 -20.828 12.367 1 95.31 300 ASP B N 1
ATOM 4993 C CA . ASP B 1 300 ? -20.984 -21.797 11.336 1 95.31 300 ASP B CA 1
ATOM 4994 C C . ASP B 1 300 ? -19.75 -22.312 10.609 1 95.31 300 ASP B C 1
ATOM 4996 O O . ASP B 1 300 ? -18.891 -21.531 10.203 1 95.31 300 ASP B O 1
ATOM 5000 N N . PHE B 1 301 ? -19.656 -23.609 10.516 1 97.44 301 PHE B N 1
ATOM 5001 C CA . PHE B 1 301 ? -18.594 -24.266 9.781 1 97.44 301 PHE B CA 1
ATOM 5002 C C . PHE B 1 301 ? -19.156 -25.078 8.617 1 97.44 301 PHE B C 1
ATOM 5004 O O . PHE B 1 301 ? -19.953 -26 8.828 1 97.44 301 PHE B O 1
ATOM 5011 N N . HIS B 1 302 ? -18.781 -24.719 7.406 1 97.56 302 HIS B N 1
ATOM 5012 C CA . HIS B 1 302 ? -19.234 -25.359 6.188 1 97.56 302 HIS B CA 1
ATOM 5013 C C . HIS B 1 302 ? -18.141 -26.203 5.547 1 97.56 302 HIS B C 1
ATOM 5015 O O . HIS B 1 302 ? -17.047 -25.688 5.273 1 97.56 302 HIS B O 1
ATOM 5021 N N . VAL B 1 303 ? -18.422 -27.453 5.336 1 98.25 303 VAL B N 1
ATOM 5022 C CA . VAL B 1 303 ? -17.484 -28.344 4.656 1 98.25 303 VAL B CA 1
ATOM 5023 C C . VAL B 1 303 ? -17.906 -28.516 3.199 1 98.25 303 VAL B C 1
ATOM 5025 O O . VAL B 1 303 ? -19.062 -28.797 2.91 1 98.25 303 VAL B O 1
ATOM 5028 N N . PHE B 1 304 ? -17.078 -28.297 2.318 1 97.44 304 PHE B N 1
ATOM 5029 C CA . PHE B 1 304 ? -17.375 -28.516 0.907 1 97.44 304 PHE B CA 1
ATOM 5030 C C . PHE B 1 304 ? -17.281 -29.984 0.548 1 97.44 304 PHE B C 1
ATOM 5032 O O . PHE B 1 304 ? -18.203 -30.766 0.831 1 97.44 304 PHE B O 1
ATOM 5039 N N . TYR B 1 305 ? -16.172 -30.5 0.136 1 97.88 305 TYR B N 1
ATOM 5040 C CA . TYR B 1 305 ? -15.992 -31.906 -0.213 1 97.88 305 TYR B CA 1
ATOM 5041 C C . TYR B 1 305 ? -15.547 -32.719 1 1 97.88 305 TYR B C 1
ATOM 5043 O O . TYR B 1 305 ? -16.266 -33.594 1.47 1 97.88 305 TYR B O 1
ATOM 5051 N N . SER B 1 306 ? -14.422 -32.438 1.478 1 98.12 306 SER B N 1
ATOM 5052 C CA . SER B 1 306 ? -13.797 -33.094 2.602 1 98.12 306 SER B CA 1
ATOM 5053 C C . SER B 1 306 ? -12.703 -32.25 3.23 1 98.12 306 SER B C 1
ATOM 5055 O O . SER B 1 306 ? -12.023 -31.484 2.535 1 98.12 306 SER B O 1
ATOM 5057 N N . GLU B 1 307 ? -12.547 -32.375 4.488 1 96.88 307 GLU B N 1
ATOM 5058 C CA . GLU B 1 307 ? -11.461 -31.672 5.164 1 96.88 307 GLU B CA 1
ATOM 5059 C C . GLU B 1 307 ? -10.133 -32.406 4.977 1 96.88 307 GLU B C 1
ATOM 5061 O O . GLU B 1 307 ? -9.07 -31.859 5.312 1 96.88 307 GLU B O 1
ATOM 5066 N N . THR B 1 308 ? -10.18 -33.562 4.418 1 95.62 308 THR B N 1
ATOM 5067 C CA . THR B 1 308 ? -8.953 -34.344 4.371 1 95.62 308 THR B CA 1
ATOM 5068 C C . THR B 1 308 ? -8.688 -34.875 2.957 1 95.62 308 THR B C 1
ATOM 5070 O O . THR B 1 308 ? -7.547 -35.188 2.613 1 95.62 308 THR B O 1
ATOM 5073 N N . GLU B 1 309 ? -9.711 -34.906 2.148 1 97.06 309 GLU B N 1
ATOM 5074 C CA . GLU B 1 309 ? -9.555 -35.438 0.798 1 97.06 309 GLU B CA 1
ATOM 5075 C C . GLU B 1 309 ? -9.781 -34.375 -0.253 1 97.06 309 GLU B C 1
ATOM 5077 O O . GLU B 1 309 ? -10.68 -33.531 -0.118 1 97.06 309 GLU B O 1
ATOM 5082 N N . VAL B 1 310 ? -9 -34.406 -1.298 1 97.31 310 VAL B N 1
ATOM 5083 C CA . VAL B 1 310 ? -9.148 -33.469 -2.408 1 97.31 310 VAL B CA 1
ATOM 5084 C C . VAL B 1 310 ? -10.312 -33.875 -3.299 1 97.31 310 VAL B C 1
ATOM 5086 O O . VAL B 1 310 ? -10.453 -35.062 -3.619 1 97.31 310 VAL B O 1
ATOM 5089 N N . GLY B 1 311 ? -11.117 -33 -3.67 1 97.94 311 GLY B N 1
ATOM 5090 C CA . GLY B 1 311 ? -12.195 -33.281 -4.594 1 97.94 311 GLY B CA 1
ATOM 5091 C C . GLY B 1 311 ? -11.711 -33.75 -5.961 1 97.94 311 GLY B C 1
ATOM 5092 O O . GLY B 1 311 ? -10.664 -33.281 -6.426 1 97.94 311 GLY B O 1
ATOM 5093 N N . PRO B 1 312 ? -12.445 -34.625 -6.586 1 98.06 312 PRO B N 1
ATOM 5094 C CA . PRO B 1 312 ? -12 -35.188 -7.863 1 98.06 312 PRO B CA 1
ATOM 5095 C C . PRO B 1 312 ? -11.852 -34.125 -8.953 1 98.06 312 PRO B C 1
ATOM 5097 O O . PRO B 1 312 ? -10.93 -34.188 -9.766 1 98.06 312 PRO B O 1
ATOM 5100 N N . VAL B 1 313 ? -12.758 -33.156 -9.023 1 98.44 313 VAL B N 1
ATOM 5101 C CA . VAL B 1 313 ? -12.68 -32.125 -10.062 1 98.44 313 VAL B CA 1
ATOM 5102 C C . VAL B 1 313 ? -11.492 -31.203 -9.789 1 98.44 313 VAL B C 1
ATOM 5104 O O . VAL B 1 313 ? -10.758 -30.844 -10.711 1 98.44 313 VAL B O 1
ATOM 5107 N N . THR B 1 314 ? -11.328 -30.812 -8.531 1 98.25 314 THR B N 1
ATOM 5108 C CA . THR B 1 314 ? -10.188 -30 -8.133 1 98.25 314 THR B CA 1
ATOM 5109 C C . THR B 1 314 ? -8.875 -30.688 -8.5 1 98.25 314 THR B C 1
ATOM 5111 O O . THR B 1 314 ? -7.969 -30.047 -9.047 1 98.25 314 THR B O 1
ATOM 5114 N N . ARG B 1 315 ? -8.789 -31.953 -8.242 1 97.69 315 ARG B N 1
ATOM 51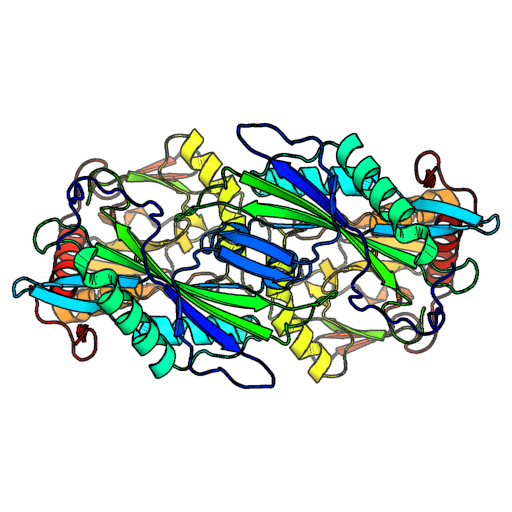15 C CA . ARG B 1 315 ? -7.602 -32.719 -8.586 1 97.69 315 ARG B CA 1
ATOM 5116 C C . ARG B 1 315 ? -7.375 -32.75 -10.094 1 97.69 315 ARG B C 1
ATOM 5118 O O . ARG B 1 315 ? -6.242 -32.594 -10.562 1 97.69 315 ARG B O 1
ATOM 5125 N N . LYS B 1 316 ? -8.43 -32.969 -10.805 1 98.12 316 LYS B N 1
ATOM 5126 C CA . LYS B 1 316 ? -8.344 -33 -12.266 1 98.12 316 LYS B CA 1
ATOM 5127 C C . LYS B 1 316 ? -7.812 -31.672 -12.805 1 98.12 316 LYS B C 1
ATOM 5129 O O . LYS B 1 316 ? -6.957 -31.656 -13.688 1 98.12 316 LYS B O 1
ATOM 5134 N N . LEU B 1 317 ? -8.352 -30.578 -12.32 1 98.56 317 LEU B N 1
ATOM 5135 C CA . LEU B 1 317 ? -7.922 -29.234 -12.734 1 98.56 317 LEU B CA 1
ATOM 5136 C C . LEU B 1 317 ? -6.457 -29.016 -12.383 1 98.56 317 LEU B C 1
ATOM 5138 O O . LEU B 1 317 ? -5.691 -28.5 -13.203 1 98.56 317 LEU B O 1
ATOM 5142 N N . TYR B 1 318 ? -6.102 -29.375 -11.188 1 97.81 318 TYR B N 1
ATOM 5143 C CA . TYR B 1 318 ? -4.723 -29.25 -10.727 1 97.81 318 TYR B CA 1
ATOM 5144 C C . TYR B 1 318 ? -3.77 -30.016 -11.633 1 97.81 318 TYR B C 1
ATOM 5146 O O . TYR B 1 318 ? -2.758 -29.484 -12.086 1 97.81 318 TYR B O 1
ATOM 5154 N N . ASN B 1 319 ? -4.082 -31.266 -11.914 1 97.75 319 ASN B N 1
ATOM 5155 C CA . ASN B 1 319 ? -3.232 -32.125 -12.727 1 97.75 319 ASN B CA 1
ATOM 5156 C C . ASN B 1 319 ? -3.088 -31.594 -14.148 1 97.75 319 ASN B C 1
ATOM 5158 O O . ASN B 1 319 ? -2 -31.625 -14.727 1 97.75 319 ASN B O 1
ATOM 5162 N N . GLU B 1 320 ? -4.203 -31.156 -14.641 1 98.62 320 GLU B N 1
ATOM 5163 C CA . GLU B 1 320 ? -4.164 -30.609 -16 1 98.62 320 GLU B CA 1
ATOM 5164 C C . GLU B 1 320 ? -3.246 -29.391 -16.078 1 98.62 320 GLU B C 1
ATOM 5166 O O . GLU B 1 320 ? -2.385 -29.312 -16.953 1 98.62 320 GLU B O 1
ATOM 5171 N N . LEU B 1 321 ? -3.441 -28.438 -15.211 1 98.5 321 LEU B N 1
ATOM 5172 C CA . LEU B 1 321 ? -2.676 -27.203 -15.242 1 98.5 321 LEU B CA 1
ATOM 5173 C C . LEU B 1 321 ? -1.199 -27.469 -14.977 1 98.5 321 LEU B C 1
ATOM 5175 O O . LEU B 1 321 ? -0.333 -26.969 -15.695 1 98.5 321 LEU B O 1
ATOM 5179 N N . THR B 1 322 ? -0.866 -28.25 -13.961 1 97.44 322 THR B N 1
ATOM 5180 C CA . THR B 1 322 ? 0.531 -28.547 -13.648 1 97.44 322 THR B CA 1
ATOM 5181 C C . THR B 1 322 ? 1.172 -29.375 -14.75 1 97.44 322 THR B C 1
ATOM 5183 O O . THR B 1 322 ? 2.355 -29.219 -15.055 1 97.44 322 THR B O 1
ATOM 5186 N N . GLY B 1 323 ? 0.389 -30.297 -15.305 1 98.31 323 GLY B N 1
ATOM 5187 C CA . GLY B 1 323 ? 0.891 -31.031 -16.453 1 98.31 323 GLY B CA 1
ATOM 5188 C C . GLY B 1 323 ? 1.307 -30.141 -17.609 1 98.31 323 GLY B C 1
ATOM 5189 O O . GLY B 1 323 ? 2.316 -30.406 -18.266 1 98.31 323 GLY B O 1
ATOM 5190 N N . ILE B 1 324 ? 0.469 -29.141 -17.891 1 98.62 324 ILE B N 1
ATOM 5191 C CA . ILE B 1 324 ? 0.789 -28.172 -18.922 1 98.62 324 ILE B CA 1
ATOM 5192 C C . ILE B 1 324 ? 2.057 -27.406 -18.547 1 98.62 324 ILE B C 1
ATOM 5194 O O . ILE B 1 324 ? 2.965 -27.25 -19.359 1 98.62 324 ILE B O 1
ATOM 5198 N N . GLN B 1 325 ? 2.182 -26.984 -17.328 1 98.5 325 GLN B N 1
ATOM 5199 C CA . GLN B 1 325 ? 3.291 -26.188 -16.828 1 98.5 325 GLN B CA 1
ATOM 5200 C C . GLN B 1 325 ? 4.605 -26.953 -16.891 1 98.5 325 GLN B C 1
ATOM 5202 O O . GLN B 1 325 ? 5.637 -26.406 -17.281 1 98.5 325 GLN B O 1
ATOM 5207 N N . PHE B 1 326 ? 4.605 -28.25 -16.609 1 98.12 326 PHE B N 1
ATOM 5208 C CA . PHE B 1 326 ? 5.809 -29.078 -16.594 1 98.12 326 PHE B CA 1
ATOM 5209 C C . PHE B 1 326 ? 6.078 -29.656 -17.984 1 98.12 326 PHE B C 1
ATOM 5211 O O . PHE B 1 326 ? 7.102 -30.297 -18.203 1 98.12 326 PHE B O 1
ATOM 5218 N N . GLY B 1 327 ? 5.133 -29.5 -18.891 1 98.06 327 GLY B N 1
ATOM 5219 C CA . GLY B 1 327 ? 5.332 -29.922 -20.266 1 98.06 327 GLY B CA 1
ATOM 5220 C C . GLY B 1 327 ? 4.875 -31.344 -20.516 1 98.06 327 GLY B C 1
ATOM 5221 O O . GLY B 1 327 ? 5.188 -31.922 -21.562 1 98.06 327 GLY B O 1
ATOM 5222 N N . ASP B 1 328 ? 4.148 -31.922 -19.625 1 98.38 328 ASP B N 1
ATOM 5223 C CA . ASP B 1 328 ? 3.654 -33.281 -19.766 1 98.38 328 ASP B CA 1
ATOM 5224 C C . ASP B 1 328 ? 2.371 -33.312 -20.578 1 98.38 328 ASP B C 1
ATOM 5226 O O . ASP B 1 328 ? 2.018 -34.375 -21.156 1 98.38 328 ASP B O 1
ATOM 5230 N N . ILE B 1 329 ? 1.61 -32.25 -20.516 1 98.44 329 ILE B N 1
ATOM 5231 C CA . ILE B 1 329 ? 0.361 -32.094 -21.266 1 98.44 329 ILE B CA 1
ATOM 5232 C C . ILE B 1 329 ? 0.496 -30.953 -22.266 1 98.44 329 ILE B C 1
ATOM 5234 O O . ILE B 1 329 ? 1.066 -29.906 -21.953 1 98.44 329 ILE B O 1
ATOM 5238 N N . GLU B 1 330 ? -0.028 -31.156 -23.484 1 98.25 330 GLU B N 1
ATOM 5239 C CA . GLU B 1 330 ? 0.026 -30.109 -24.5 1 98.25 330 GLU B CA 1
ATOM 5240 C C . GLU B 1 330 ? -0.689 -28.859 -24.031 1 98.25 330 GLU B C 1
ATOM 5242 O O . GLU B 1 330 ? -1.83 -28.906 -23.562 1 98.25 330 GLU B O 1
ATOM 5247 N N . ALA B 1 331 ? -0.065 -27.812 -24.172 1 98.44 331 ALA B N 1
ATOM 5248 C CA . ALA B 1 331 ? -0.618 -26.531 -23.719 1 98.44 331 ALA B CA 1
ATOM 5249 C C . ALA B 1 331 ? -1.472 -25.906 -24.812 1 98.44 331 ALA B C 1
ATOM 5251 O O . ALA B 1 331 ? -1.209 -26.094 -26 1 98.44 331 ALA B O 1
ATOM 5252 N N . PRO B 1 332 ? -2.523 -25.125 -24.406 1 98.38 332 PRO B N 1
ATOM 5253 C CA . PRO B 1 332 ? -3.111 -24.234 -25.406 1 98.38 332 PRO B CA 1
ATOM 5254 C C . PRO B 1 332 ? -2.076 -23.328 -26.062 1 98.38 332 PRO B C 1
ATOM 5256 O O . PRO B 1 332 ? -1.032 -23.047 -25.484 1 98.38 332 PRO B O 1
ATOM 5259 N N . GLU B 1 333 ? -2.393 -22.922 -27.266 1 97.5 333 GLU B N 1
ATOM 5260 C CA . GLU B 1 333 ? -1.463 -22.109 -28.047 1 97.5 333 GLU B CA 1
ATOM 5261 C C . GLU B 1 333 ? -1.077 -20.844 -27.297 1 97.5 333 GLU B C 1
ATOM 5263 O O . GLU B 1 333 ? -1.938 -20.156 -26.734 1 97.5 333 GLU B O 1
ATOM 5268 N N . GLY B 1 334 ? 0.234 -20.625 -27.188 1 97.81 334 GLY B N 1
ATOM 5269 C CA . GLY B 1 334 ? 0.733 -19.359 -26.672 1 97.81 334 GLY B CA 1
ATOM 5270 C C . GLY B 1 334 ? 0.982 -19.391 -25.172 1 97.81 334 GLY B C 1
ATOM 5271 O O . GLY B 1 334 ? 1.51 -18.422 -24.609 1 97.81 334 GLY B O 1
ATOM 5272 N N . TRP B 1 335 ? 0.642 -20.484 -24.5 1 98.75 335 TRP B N 1
ATOM 5273 C CA . TRP B 1 335 ? 0.694 -20.5 -23.031 1 98.75 335 TRP B CA 1
ATOM 5274 C C . TRP B 1 335 ? 2.117 -20.734 -22.547 1 98.75 335 TRP B C 1
ATOM 5276 O O . TRP B 1 335 ? 2.434 -20.469 -21.375 1 98.75 335 TRP B O 1
ATOM 5286 N N . ILE B 1 336 ? 3 -21.281 -23.422 1 98.75 336 ILE B N 1
ATOM 5287 C CA . ILE B 1 336 ? 4.332 -21.703 -23 1 98.75 336 ILE B CA 1
ATOM 5288 C C . ILE B 1 336 ? 5.387 -20.891 -23.75 1 98.75 336 ILE B C 1
ATOM 5290 O O . ILE B 1 336 ? 5.281 -20.703 -24.969 1 98.75 336 ILE B O 1
ATOM 5294 N N . VAL B 1 337 ? 6.348 -20.375 -23.016 1 98.75 337 VAL B N 1
ATOM 5295 C CA . VAL B 1 337 ? 7.516 -19.719 -23.594 1 98.75 337 VAL B CA 1
ATOM 5296 C C . VAL B 1 337 ? 8.781 -20.469 -23.172 1 98.75 337 VAL B C 1
ATOM 5298 O O . VAL B 1 337 ? 9.102 -20.547 -21.984 1 98.75 337 VAL B O 1
ATOM 5301 N N . LYS B 1 338 ? 9.523 -20.969 -24.109 1 98.25 338 LYS B N 1
ATOM 5302 C CA . LYS B 1 338 ? 10.75 -21.719 -23.844 1 98.25 338 LYS B CA 1
ATOM 5303 C C . LYS B 1 338 ? 11.898 -20.781 -23.484 1 98.25 338 LYS B C 1
ATOM 5305 O O . LYS B 1 338 ? 11.992 -19.672 -24.031 1 98.25 338 LYS B O 1
ATOM 5310 N N . VAL B 1 339 ? 12.703 -21.234 -22.531 1 98.12 339 VAL B N 1
ATOM 5311 C CA . VAL B 1 339 ? 13.922 -20.516 -22.203 1 98.12 339 VAL B CA 1
ATOM 5312 C C . VAL B 1 339 ? 15.102 -21.094 -22.984 1 98.12 339 VAL B C 1
ATOM 5314 O O . VAL B 1 339 ? 15.539 -22.219 -22.719 1 98.12 339 VAL B O 1
ATOM 5317 N N . ASP B 1 340 ? 15.5 -20.516 -24.078 1 88.12 340 ASP B N 1
ATOM 5318 C CA . ASP B 1 340 ? 16.547 -20.984 -24.969 1 88.12 340 ASP B CA 1
ATOM 5319 C C . ASP B 1 340 ? 17.938 -20.562 -24.469 1 88.12 340 ASP B C 1
ATOM 5321 O O . ASP B 1 340 ? 18.062 -19.516 -23.828 1 88.12 340 ASP B O 1
#

Secondary structure (DSSP, 8-state):
------GGG--S-----S-EEEEEEETTEE---EEE---EEEEETT-HHHHS--EEE--EEEEE-TTS-EEEESHHHHHHHHHHHHHHTTPPPPPHHHHHHHHHHHHHHTGGGSPPTTSS-EEEEEEEEEEESS--SSS--SEEEEEEEEEEE--SSTTSS--EEEEEESS--SS-TTSSTTS-BHHHHHTTHHHHHHHHHTT-SEEEEEPTTTS-BEEEETTEEEEEEETTSEEEEE--TTS---HHHHHHHHHHHHTT--EEEEE--BGGGGGGEEEEEEEETTTEEEEEEEEEETTEEEESS-SSS--HHHHHHHHHHHHHHHTSSPPPTTSEEEE-/------GGG--S-----S-EEEEEEETTEE---EEE---EEEEETT-HHHHS--EEE--EEEEE-TTS-EEEESHHHHHHHHHHHHHHTTPPPPPHHHHHHHHHHHHHHTGGGSPPTTSS-EEEEEEEEEEESS--SSS--SEEEEEEEEEEE--SSTTSS--EEEEEESS--SS-TTSSTTS-BHHHHHTTHHHHHHHHHTT-SEEEEEPTTTS-BEEEETTEEEEEEETTSEEEEE--TTS---HHHHHHHHHHHHTT--EEEEE--BGGGGGGEEEEEEEETTTEEEEEEEEEETTEEEESS-SSS--HHHHHHHHHHHHHHHTSSPPPTTSEEEE-

Nearest PDB structures (foldseek):
  4dqn-assembly1_A-2  TM=9.924E-01  e=3.211E-69  Streptococcus mutans
  6jif-assembly1_A  TM=9.938E-01  e=8.171E-62  Pseudomonas sp. UW4
  3uzo-assembly1_B  TM=9.878E-01  e=2.505E-61  Deinococcus radiodurans
  3jz6-assembly1_B  TM=9.533E-01  e=3.878E-42  Mycolicibacterium smegmatis
  3ht5-assembly1_A-2  TM=9.609E-01  e=4.392E-41  Mycobacterium tuberculosis

Organism: NCBI:txid439219

Foldseek 3Di:
DQPDDPLLPFADDDDQDQWKWKWKDAPHDIDLIDIDRDPDDDFDPQFCCVPVQQKAKDKWWWAQAPVRFIWTFQLLVVLVLSQVLCVQSVHDRDDSVSSVVRVLVQCVVRVSQADDPPSQKTKMKMWMKGGGDDDDDDDGHNMMMIMMHIHIHHANDPPAQWAFEEEEDPPFALFAQQGCQQHRTVSSLVSQVVQQVVGVVVPGNFYFYARNPPSFFTADTNQWWKWFAFPQQEIETEDGPRHYPAPLLVQLLCCSCPVVVGHYYHHTHGPVPLQRGQWMWTAHNRNRIHTHQWYDDPPDIDGRNHNGDHDPVSVVSSCAVVCCSNVNDPDPPPRMGTSD/DQPDDPLLPFADDDDQDQWKWKWKDAPHDIDLIDIDRDPDDDFDPQFCCVPVQQKAKFKWWWAQAPVRFIWTFQLLVRLVLSQVLCVQSVHDRDDSVSSVVRVLVQCVVRVSQADHPPSQKTKMKMWMKGGGDDDDDDDGHNMMMIMMHIHIHHANDPPAQWAFEEEEDDPFALFAQQGCQQHRTVSSLVSQVVQQVVGVVVPGNFYFYARNPPSFFTADTNQWWKWFAFPQQAIETEDGPRHYPAPLLVQLLCCSCPVVVGHYYHHTHGPVPLQRGQWMWTAHNRNRIHTHQWYDDPPDIDGRNHNGDHDPVSVVSSCQVVCCSNVNDPDPPPRMGTSD